Protein 4QTN (pdb70)

InterPro domains:
  IPR006419 Nicotinamide mononucleotide transporter PnuC [PF04973] (65-255)
  IPR006419 Nicotinamide mononucleotide transporter PnuC [PTHR36122] (51-260)
  IPR006419 Nicotinamide mononucleotide transporter PnuC [TIGR01528] (65-258)

Radius of gyration: 25.6 Å; Cα contacts (8 Å, |Δi|>4): 886; chains: 3; bounding box: 68×65×64 Å

Secondary structure (DSSP, 8-state):
--HHHHHHHHHTT--HHHHHHH--HHHHHHHHHH-GGGHHHHHHHHHHHHHHHHHHHT-TTHHHHHHHHHHHHHHHHHHTT-----IIIIIHHHHHHHH--TT----TTSSS-----B---HHHHHHHHHHHHHHHHHHHHHHHTT-----HHHHHHHHHHHHHHH----BTTHHHHHHHHHHHHHHHHHHHHHTTT---HHHH----HHHHHHHHHHHHHHHHHT-/--HHHHHHHHHSS--HHHHHHH--HHHHHHHHTT-GGGHHHHHHHHHHHHHHHHHHHT-TTHHHHHHHHHHHHHHHHHTTT-TT--IIIIIHHHHHHHH--TT----TTSSS-----B---HHHHHHHHHHHHHHHHHHHHTTTTT-----HHHHHHHHHHHHHHH----BTTHHHHHHHHHHHHHHHHHHTTTSSS---HHHH----HHHHHHHHHHHHHHHHH--/--HHHHHHHHHTT--HHHHHHH--HHHHHHHHTT-TT-HHHHHHHHHHHHHHHHHHHT-TTHHHHHHHHHHHHHHHHHTTT-----IIIIIHHHHHHHH--TT----TT-SS-----B---HHHHHHHHHHHHHHHHHHHHTT-TT-----HHHHHHHHHHHHHHH----BTTHHHHHHHHHHHHHHHHHHTTTTTS---HHHH----HHHHHHHHHHHHHHHHHTS--

Structure (mmCIF, N/CA/C/O backbone):
data_4QTN
#
_entry.id   4QTN
#
_cell.length_a   93.320
_cell.length_b   112.930
_cell.length_c   120.370
_cell.angle_alpha   90.00
_cell.angle_beta   90.00
_cell.angle_gamma   90.00
#
_symmetry.space_group_name_H-M   'P 21 21 21'
#
loop_
_entity.id
_entity.type
_entity.pdbx_description
1 polymer 'Nicotinamide riboside transporter PnuC'
2 non-polymer 'Nicotinamide riboside'
3 non-polymer 'octyl beta-D-glucopyranoside'
#
loop_
_atom_site.group_PDB
_atom_site.id
_atom_site.type_symbol
_atom_site.label_atom_id
_atom_site.label_alt_id
_atom_site.label_comp_id
_atom_site.label_asym_id
_atom_site.label_entity_id
_atom_site.label_seq_id
_atom_site.pdbx_PDB_ins_code
_atom_site.Cartn_x
_atom_site.Cartn_y
_atom_site.Cartn_z
_atom_site.occupancy
_atom_site.B_iso_or_equiv
_atom_site.auth_seq_id
_atom_site.auth_comp_id
_atom_site.auth_asym_id
_atom_site.auth_atom_id
_atom_site.pdbx_PDB_model_num
ATOM 1 N N . GLY A 1 2 ? 38.645 87.161 42.135 1.00 131.72 2 GLY A N 1
ATOM 2 C CA . GLY A 1 2 ? 38.780 87.879 43.445 1.00 126.94 2 GLY A CA 1
ATOM 3 C C . GLY A 1 2 ? 39.518 89.183 43.257 1.00 127.01 2 GLY A C 1
ATOM 4 O O . GLY A 1 2 ? 40.052 89.441 42.174 1.00 129.09 2 GLY A O 1
ATOM 5 N N . SER A 1 3 ? 39.567 90.002 44.311 1.00 123.01 3 SER A N 1
ATOM 6 C CA . SER A 1 3 ? 40.200 91.340 44.238 1.00 123.90 3 SER A CA 1
ATOM 7 C C . SER A 1 3 ? 41.694 91.311 43.879 1.00 124.43 3 SER A C 1
ATOM 8 O O . SER A 1 3 ? 42.333 90.250 43.860 1.00 122.77 3 SER A O 1
ATOM 11 N N . LEU A 1 4 ? 42.245 92.475 43.573 1.00 124.34 4 LEU A N 1
ATOM 12 C CA . LEU A 1 4 ? 43.654 92.563 43.275 1.00 118.60 4 LEU A CA 1
ATOM 13 C C . LEU A 1 4 ? 44.406 92.577 44.574 1.00 119.44 4 LEU A C 1
ATOM 14 O O . LEU A 1 4 ? 45.560 92.162 44.637 1.00 123.39 4 LEU A O 1
ATOM 19 N N . ALA A 1 5 ? 43.741 93.040 45.628 1.00 119.76 5 ALA A N 1
ATOM 20 C CA . ALA A 1 5 ? 44.298 92.957 46.970 1.00 113.37 5 ALA A CA 1
ATOM 21 C C . ALA A 1 5 ? 44.381 91.509 47.429 1.00 108.10 5 ALA A C 1
ATOM 22 O O . ALA A 1 5 ? 45.354 91.106 48.070 1.00 106.06 5 ALA A O 1
ATOM 24 N N . TRP A 1 6 ? 43.359 90.726 47.095 1.00 105.98 6 TRP A N 1
ATOM 25 C CA . TRP A 1 6 ? 43.333 89.326 47.458 1.00 100.23 6 TRP A CA 1
ATOM 26 C C . TRP A 1 6 ? 44.364 88.476 46.673 1.00 102.46 6 TRP A C 1
ATOM 27 O O . TRP A 1 6 ? 44.905 87.491 47.191 1.00 98.83 6 TRP A O 1
ATOM 38 N N . TRP A 1 7 ? 44.596 88.826 45.418 1.00 107.66 7 TRP A N 1
ATOM 39 C CA . TRP A 1 7 ? 45.538 88.070 44.616 1.00 108.03 7 TRP A CA 1
ATOM 40 C C . TRP A 1 7 ? 46.983 88.348 45.021 1.00 109.44 7 TRP A C 1
ATOM 41 O O . TRP A 1 7 ? 47.855 87.503 44.831 1.00 107.51 7 TRP A O 1
ATOM 52 N N . LYS A 1 8 ? 47.222 89.522 45.611 1.00 110.40 8 LYS A N 1
ATOM 53 C CA . LYS A 1 8 ? 48.537 89.858 46.163 1.00 106.69 8 LYS A CA 1
ATOM 54 C C . LYS A 1 8 ? 48.867 88.948 47.348 1.00 104.72 8 LYS A C 1
ATOM 55 O O . LYS A 1 8 ? 49.971 88.400 47.439 1.00 108.65 8 LYS A O 1
ATOM 61 N N . ARG A 1 9 ? 47.899 88.780 48.241 1.00 99.87 9 ARG A N 1
ATOM 62 C CA . ARG A 1 9 ? 48.015 87.829 49.330 1.00 94.65 9 ARG A CA 1
ATOM 63 C C . ARG A 1 9 ? 48.198 86.375 48.837 1.00 96.07 9 ARG A C 1
ATOM 64 O O . ARG A 1 9 ? 49.067 85.665 49.312 1.00 100.50 9 ARG A O 1
ATOM 72 N N . GLU A 1 10 ? 47.387 85.946 47.884 1.00 99.83 10 GLU A N 1
ATOM 73 C CA . GLU A 1 10 ? 47.452 84.566 47.422 1.00 102.20 10 GLU A CA 1
ATOM 74 C C . GLU A 1 10 ? 48.841 84.183 46.848 1.00 103.08 10 GLU A C 1
ATOM 75 O O . GLU A 1 10 ? 49.415 83.144 47.218 1.00 99.22 10 GLU A O 1
ATOM 81 N N . LEU A 1 11 ? 49.370 85.020 45.952 1.00 97.15 11 LEU A N 1
ATOM 82 C CA . LEU A 1 11 ? 50.598 84.691 45.234 1.00 91.32 11 LEU A CA 1
ATOM 83 C C . LEU A 1 11 ? 51.854 85.046 46.002 1.00 95.10 11 LEU A C 1
ATOM 84 O O . LEU A 1 11 ? 52.872 84.365 45.876 1.00 100.74 11 LEU A O 1
ATOM 89 N N . PHE A 1 12 ? 51.812 86.113 46.783 1.00 93.82 12 PHE A N 1
ATOM 90 C CA . PHE A 1 12 ? 53.020 86.537 47.453 1.00 94.56 12 PHE A CA 1
ATOM 91 C C . PHE A 1 12 ? 52.945 86.471 48.965 1.00 97.52 12 PHE A C 1
ATOM 92 O O . PHE A 1 12 ? 53.926 86.769 49.646 1.00 110.15 12 PHE A O 1
ATOM 100 N N . GLY A 1 13 ? 51.820 85.987 49.487 1.00 86.52 13 GLY A N 1
ATOM 101 C CA . GLY A 1 13 ? 51.549 86.070 50.912 1.00 83.77 13 GLY A CA 1
ATOM 102 C C . GLY A 1 13 ? 52.073 84.910 51.733 1.00 85.90 13 GLY A C 1
ATOM 103 O O . GLY A 1 13 ? 51.817 83.732 51.413 1.00 86.84 13 GLY A O 1
ATOM 104 N N . GLY A 1 14 ? 52.803 85.241 52.802 1.00 84.88 14 GLY A N 1
ATOM 105 C CA . GLY A 1 14 ? 53.172 84.262 53.845 1.00 88.19 14 GLY A CA 1
ATOM 106 C C . GLY A 1 14 ? 54.094 83.106 53.434 1.00 91.92 14 GLY A C 1
ATOM 107 O O . GLY A 1 14 ? 53.894 81.960 53.869 1.00 86.35 14 GLY A O 1
ATOM 108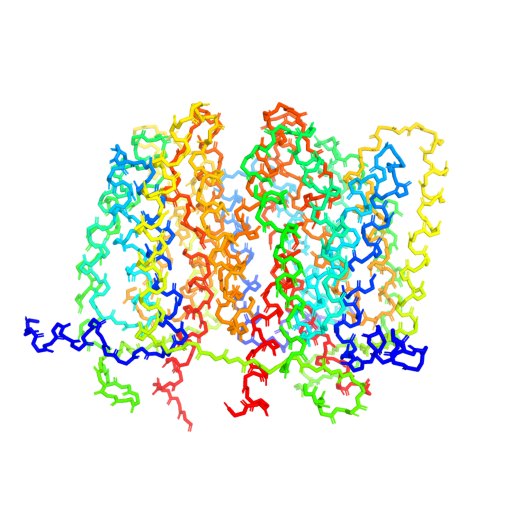 N N . TRP A 1 15 ? 55.112 83.405 52.613 1.00 95.47 15 TRP A N 1
ATOM 109 C CA . TRP A 1 15 ? 56.144 82.418 52.242 1.00 91.41 15 TRP A CA 1
ATOM 110 C C . TRP A 1 15 ? 57.337 82.552 53.185 1.00 89.23 15 TRP A C 1
ATOM 111 O O . TRP A 1 15 ? 57.844 83.661 53.387 1.00 95.99 15 TRP A O 1
ATOM 122 N N . THR A 1 16 ? 57.815 81.435 53.728 1.00 80.29 16 THR A N 1
ATOM 123 C CA . THR A 1 16 ? 59.105 81.433 54.391 1.00 79.17 16 THR A CA 1
ATOM 124 C C . THR A 1 16 ? 60.208 81.690 53.344 1.00 85.67 16 THR A C 1
ATOM 125 O O . THR A 1 16 ? 60.034 81.369 52.137 1.00 80.00 16 THR A O 1
ATOM 129 N N . HIS A 1 17 ? 61.318 82.309 53.791 1.00 93.63 17 HIS A N 1
ATOM 130 C CA . HIS A 1 17 ? 62.483 82.603 52.901 1.00 89.59 17 HIS A CA 1
ATOM 131 C C . HIS A 1 17 ? 62.950 81.332 52.182 1.00 81.32 17 HIS A C 1
ATOM 132 O O . HIS A 1 17 ? 63.178 81.344 50.973 1.00 76.04 17 HIS A O 1
ATOM 139 N N . PHE A 1 18 ? 63.045 80.236 52.936 1.00 74.51 18 PHE A N 1
ATOM 140 C CA . PHE A 1 18 ? 63.312 78.929 52.378 1.00 73.17 18 PHE A CA 1
ATOM 141 C C . PHE A 1 18 ? 62.379 78.543 51.234 1.00 75.72 18 PHE A C 1
ATOM 142 O O . PHE A 1 18 ? 62.845 78.201 50.165 1.00 80.69 18 PHE A O 1
ATOM 150 N N . GLU A 1 19 ? 61.056 78.575 51.459 1.00 78.18 19 GLU A N 1
ATOM 151 C CA . GLU A 1 19 ? 60.091 78.166 50.391 1.00 76.05 19 GLU A CA 1
ATOM 152 C C . GLU A 1 19 ? 60.279 79.048 49.197 1.00 73.01 19 GLU A C 1
ATOM 153 O O . GLU A 1 19 ? 60.314 78.586 48.077 1.00 71.42 19 GLU A O 1
ATOM 159 N N . ALA A 1 20 ? 60.407 80.335 49.448 1.00 71.94 20 ALA A N 1
ATOM 160 C CA . ALA A 1 20 ? 60.628 81.281 48.388 1.00 74.22 20 ALA A CA 1
ATOM 161 C C . ALA A 1 20 ? 61.865 80.915 47.547 1.00 77.74 20 ALA A C 1
ATOM 162 O O . ALA A 1 20 ? 61.808 80.920 46.325 1.00 79.38 20 ALA A O 1
ATOM 164 N N . VAL A 1 21 ? 62.973 80.579 48.213 1.00 82.30 21 VAL A N 1
ATOM 165 C CA . VAL A 1 21 ? 64.245 80.300 47.518 1.00 83.31 21 VAL A CA 1
ATOM 166 C C . VAL A 1 21 ? 64.135 79.045 46.680 1.00 83.90 21 VAL A C 1
ATOM 167 O O . VAL A 1 21 ? 64.511 79.035 45.526 1.00 88.83 21 VAL A O 1
ATOM 171 N N . TRP A 1 22 ? 63.561 78.001 47.239 1.00 82.99 22 TRP A N 1
ATOM 172 C CA . TRP A 1 22 ? 63.369 76.800 46.469 1.00 84.63 22 TRP A CA 1
ATOM 173 C C . TRP A 1 22 ? 62.290 76.915 45.395 1.00 88.57 22 TRP A C 1
ATOM 174 O O . TRP A 1 22 ? 62.310 76.182 44.422 1.00 92.62 22 TRP A O 1
ATOM 185 N N . LEU A 1 23 ? 61.360 77.844 45.556 1.00 88.19 23 LEU A N 1
ATOM 186 C CA . LEU A 1 23 ? 60.372 78.051 44.517 1.00 89.04 23 LEU A CA 1
ATOM 187 C C . LEU A 1 23 ? 60.980 78.761 43.327 1.00 89.75 23 LEU A C 1
ATOM 188 O O . LEU A 1 23 ? 60.904 78.259 42.214 1.00 97.77 23 LEU A O 1
ATOM 193 N N . LEU A 1 24 ? 61.582 79.937 43.563 1.00 85.68 24 LEU A N 1
ATOM 194 C CA . LEU A 1 24 ? 62.146 80.730 42.480 1.00 83.41 24 LEU A CA 1
ATOM 195 C C . LEU A 1 24 ? 63.160 79.932 41.723 1.00 86.17 24 LEU A C 1
ATOM 196 O O . LEU A 1 24 ? 63.262 80.053 40.530 1.00 92.70 24 LEU A O 1
ATOM 209 N N . PHE A 1 26 ? 63.273 76.487 41.524 1.00 91.39 26 PHE A N 1
ATOM 210 C CA . PHE A 1 26 ? 62.526 75.477 40.765 1.00 97.54 26 PHE A CA 1
ATOM 211 C C . PHE A 1 26 ? 62.053 76.030 39.403 1.00 97.73 26 PHE A C 1
ATOM 212 O O . PHE A 1 26 ? 62.041 75.309 38.391 1.00 94.57 26 PHE A O 1
ATOM 220 N N . LEU A 1 27 ? 61.646 77.304 39.392 1.00 94.43 27 LEU A N 1
ATOM 221 C CA . LEU A 1 27 ? 61.184 77.950 38.171 1.00 96.27 27 LEU A CA 1
ATOM 222 C C . LEU A 1 27 ? 62.370 78.331 37.252 1.00 102.02 27 LEU A C 1
ATOM 223 O O . LEU A 1 27 ? 62.332 78.100 36.030 1.00 103.74 27 LEU A O 1
ATOM 228 N N . GLY A 1 28 ? 63.432 78.862 37.857 1.00 103.13 28 GLY A N 1
ATOM 229 C CA . GLY A 1 28 ? 64.689 79.138 37.158 1.00 98.01 28 GLY A CA 1
ATOM 230 C C . GLY A 1 28 ? 65.213 77.961 36.362 1.00 100.00 28 GLY A C 1
ATOM 231 O O . GLY A 1 28 ? 65.556 78.109 35.193 1.00 109.49 28 GLY A O 1
ATOM 232 N N . ILE A 1 29 ? 65.265 76.787 36.984 1.00 95.48 29 ILE A N 1
ATOM 233 C CA . ILE A 1 29 ? 65.861 75.601 36.341 1.00 97.25 29 ILE A CA 1
ATOM 234 C C . ILE A 1 29 ? 64.969 75.105 35.209 1.00 101.79 29 ILE A C 1
ATOM 235 O O . ILE A 1 29 ? 65.449 74.648 34.173 1.00 103.97 29 ILE A O 1
ATOM 240 N N . GLN A 1 30 ? 63.667 75.249 35.398 1.00 102.30 30 GLN A N 1
ATOM 241 C CA . GLN A 1 30 ? 62.708 74.989 34.353 1.00 101.21 30 GLN A CA 1
ATOM 242 C C . GLN A 1 30 ? 62.845 75.999 33.168 1.00 104.21 30 GLN A C 1
ATOM 243 O O . GLN A 1 30 ? 62.816 75.596 31.974 1.00 108.50 30 GLN A O 1
ATOM 249 N N . ALA A 1 31 ? 63.009 77.291 33.493 1.00 95.05 31 ALA A N 1
ATOM 250 C CA . ALA A 1 31 ? 63.167 78.331 32.464 1.00 93.61 31 ALA A CA 1
ATOM 251 C C . ALA A 1 31 ? 64.370 78.050 31.586 1.00 103.02 31 ALA A C 1
ATOM 252 O O . ALA A 1 31 ? 64.316 78.228 30.372 1.00 115.90 31 ALA A O 1
ATOM 254 N N . VAL A 1 32 ? 65.458 77.601 32.223 1.00 108.85 32 VAL A N 1
ATOM 255 C CA . VAL A 1 32 ? 66.749 77.321 31.554 1.00 102.71 32 VAL A CA 1
ATOM 256 C C . VAL A 1 32 ? 66.645 76.133 30.613 1.00 100.52 32 VAL A C 1
ATOM 257 O O . VAL A 1 32 ? 67.080 76.215 29.500 1.00 103.33 32 VAL A O 1
ATOM 261 N N . VAL A 1 33 ? 66.055 75.030 31.069 1.00 104.28 33 VAL A N 1
ATOM 262 C CA . VAL A 1 33 ? 65.801 73.893 30.178 1.00 112.03 33 VAL A CA 1
ATOM 263 C C . VAL A 1 33 ? 64.963 74.356 28.981 1.00 117.02 33 VAL A C 1
ATOM 264 O O . VAL A 1 33 ? 64.951 73.706 27.923 1.00 117.54 33 VAL A O 1
ATOM 268 N N . PHE A 1 34 ? 64.289 75.497 29.144 1.00 118.48 34 PHE A N 1
ATOM 269 C CA . PHE A 1 34 ? 63.503 76.084 28.059 1.00 118.62 34 PHE A CA 1
ATOM 270 C C . PHE A 1 34 ? 64.286 76.997 27.112 1.00 117.03 34 PHE A C 1
ATOM 271 O O . PHE A 1 34 ? 64.008 77.001 25.923 1.00 120.71 34 PHE A O 1
ATOM 279 N N . VAL A 1 35 ? 65.216 77.806 27.647 1.00 111.94 35 VAL A N 1
ATOM 280 C CA . VAL A 1 35 ? 66.137 78.635 26.801 1.00 114.03 35 VAL A CA 1
ATOM 281 C C . VAL A 1 35 ? 67.099 77.762 25.960 1.00 111.40 35 VAL A C 1
ATOM 282 O O . VAL A 1 35 ? 67.784 78.258 25.080 1.00 111.26 35 VAL A O 1
ATOM 286 N N . PHE A 1 36 ? 67.122 76.465 26.246 1.00 134.28 36 PHE A N 1
ATOM 287 C CA . PHE A 1 36 ? 67.924 75.528 25.495 1.00 137.27 36 PHE A CA 1
ATOM 288 C C . PHE A 1 36 ? 67.093 74.871 24.418 1.00 138.12 36 PHE A C 1
ATOM 289 O O . PHE A 1 36 ? 67.586 74.615 23.334 1.00 143.39 36 PHE A O 1
ATOM 297 N N . ASN A 1 37 ? 65.829 74.583 24.724 1.00 140.29 37 ASN A N 1
ATOM 298 C CA . ASN A 1 37 ? 64.922 73.962 23.752 1.00 145.67 37 ASN A CA 1
ATOM 299 C C . ASN A 1 37 ? 63.611 74.711 23.591 1.00 147.89 37 ASN A C 1
ATOM 300 O O . ASN A 1 37 ? 62.555 74.196 24.009 1.00 154.74 37 ASN A O 1
ATOM 305 N N . PRO A 1 38 ? 63.638 75.916 22.956 1.00 145.35 38 PRO A N 1
ATOM 306 C CA . PRO A 1 38 ? 62.327 76.480 22.592 1.00 147.13 38 PRO A CA 1
ATOM 307 C C . PRO A 1 38 ? 61.473 75.450 21.806 1.00 152.05 38 PRO A C 1
ATOM 308 O O . PRO A 1 38 ? 60.256 75.616 21.672 1.00 147.88 38 PRO A O 1
ATOM 312 N N . ASP A 1 39 ? 62.128 74.355 21.397 1.00 159.76 39 ASP A N 1
ATOM 313 C CA . ASP A 1 39 ? 61.534 73.272 20.599 1.00 170.19 39 ASP A CA 1
ATOM 314 C C . ASP A 1 39 ? 60.122 72.835 21.038 1.00 173.60 39 ASP A C 1
ATOM 315 O O . ASP A 1 39 ? 59.217 72.729 20.205 1.00 181.93 39 ASP A O 1
ATOM 320 N N . SER A 1 40 ? 59.946 72.547 22.327 1.00 168.66 40 SER A N 1
ATOM 321 C CA . SER A 1 40 ? 58.612 72.239 22.848 1.00 166.57 40 SER A CA 1
ATOM 322 C C . SER A 1 40 ? 58.334 72.961 24.158 1.00 164.36 40 SER A C 1
ATOM 323 O O . SER A 1 40 ? 58.442 72.383 25.245 1.00 165.70 40 SER A O 1
ATOM 326 N N . TRP A 1 41 ? 57.988 74.238 24.040 1.00 158.69 41 TRP A N 1
ATOM 327 C CA . TRP A 1 41 ? 57.503 75.041 25.169 1.00 153.47 41 TRP A CA 1
ATOM 328 C C . TRP A 1 41 ? 56.282 74.400 25.877 1.00 150.51 41 TRP A C 1
ATOM 329 O O . TRP A 1 41 ? 55.968 74.729 27.032 1.00 148.38 41 TRP A O 1
ATOM 340 N N . LEU A 1 42 ? 55.583 73.521 25.162 1.00 147.55 42 LEU A N 1
ATOM 341 C CA . LEU A 1 42 ? 54.370 72.897 25.675 1.00 142.76 42 LEU A CA 1
ATOM 342 C C . LEU A 1 42 ? 54.644 72.191 26.984 1.00 144.26 42 LEU A C 1
ATOM 343 O O . LEU A 1 42 ? 53.975 72.446 27.985 1.00 148.48 42 LEU A O 1
ATOM 348 N N . ALA A 1 43 ? 55.638 71.303 26.975 1.00 126.79 43 ALA A N 1
ATOM 349 C CA . ALA A 1 43 ? 56.055 70.591 28.190 1.00 117.53 43 ALA A CA 1
ATOM 350 C C . ALA A 1 43 ? 56.576 71.552 29.232 1.00 109.31 43 ALA A C 1
ATOM 351 O O . ALA A 1 43 ? 56.429 71.303 30.422 1.00 104.80 43 ALA A O 1
ATOM 353 N N . SER A 1 44 ? 57.155 72.669 28.770 1.00 107.31 44 SER A N 1
ATOM 354 C CA . SER A 1 44 ? 57.720 73.688 29.652 1.00 109.05 44 SER A CA 1
ATOM 355 C C . SER A 1 44 ? 56.672 74.468 30.421 1.00 109.49 44 SER A C 1
ATOM 356 O O . SER A 1 44 ? 56.800 74.652 31.638 1.00 115.19 44 SER A O 1
ATOM 359 N N . VAL A 1 45 ? 55.638 74.935 29.730 1.00 109.67 45 VAL A N 1
ATOM 360 C CA . VAL A 1 45 ? 54.482 75.532 30.424 1.00 108.88 45 VAL A CA 1
ATOM 361 C C . VAL A 1 45 ? 53.804 74.488 31.361 1.00 103.81 45 VAL A C 1
ATOM 362 O O . VAL A 1 45 ? 53.439 74.809 32.510 1.00 99.81 45 VAL A O 1
ATOM 366 N N . ALA A 1 46 ? 53.717 73.238 30.887 1.00 100.45 46 ALA A N 1
ATOM 367 C CA . ALA A 1 46 ? 53.205 72.124 31.694 1.00 99.81 46 ALA A CA 1
ATOM 368 C C . ALA A 1 46 ? 54.015 71.927 32.947 1.00 101.53 46 ALA A C 1
ATOM 369 O O . ALA A 1 46 ? 53.470 71.558 33.983 1.00 106.74 46 ALA A O 1
ATOM 371 N N . ALA A 1 47 ? 55.331 72.128 32.841 1.00 102.67 47 ALA A N 1
ATOM 372 C CA . ALA A 1 47 ? 56.230 71.988 33.986 1.00 95.61 47 ALA A CA 1
ATOM 373 C C . ALA A 1 47 ? 56.076 73.160 34.935 1.00 95.48 47 ALA A C 1
ATOM 374 O O . ALA A 1 47 ? 55.820 72.963 36.102 1.00 93.17 47 ALA A O 1
ATOM 376 N N . VAL A 1 48 ? 56.156 74.385 34.403 1.00 99.70 48 VAL A N 1
ATOM 377 C CA . VAL A 1 48 ? 56.102 75.609 35.230 1.00 100.68 48 VAL A CA 1
ATOM 378 C C . VAL A 1 48 ? 54.829 75.723 36.089 1.00 107.37 48 VAL A C 1
ATOM 379 O O . VAL A 1 48 ? 54.918 75.791 37.326 1.00 110.02 48 VAL A O 1
ATOM 383 N N . THR A 1 49 ? 53.656 75.760 35.441 1.00 108.15 49 THR A N 1
ATOM 384 C CA . THR A 1 49 ? 52.378 75.522 36.144 1.00 103.00 49 THR A CA 1
ATOM 385 C C . THR A 1 49 ? 52.346 74.049 36.455 1.00 104.79 49 THR A C 1
ATOM 386 O O . THR A 1 49 ? 52.434 73.225 35.550 1.00 114.25 49 THR A O 1
ATOM 390 N N . GLY A 1 50 ? 52.264 73.694 37.719 1.00 99.67 50 GLY A N 1
ATOM 391 C CA . GLY A 1 50 ? 52.455 72.289 38.080 1.00 104.00 50 GLY A CA 1
ATOM 392 C C . GLY A 1 50 ? 53.506 72.142 39.144 1.00 112.83 50 GLY A C 1
ATOM 393 O O . GLY A 1 50 ? 53.280 71.485 40.160 1.00 125.05 50 GLY A O 1
ATOM 394 N N . ILE A 1 51 ? 54.658 72.772 38.930 1.00 107.00 51 ILE A N 1
ATOM 395 C CA . ILE A 1 51 ? 55.520 73.118 40.031 1.00 105.87 51 ILE A CA 1
ATOM 396 C C . ILE A 1 51 ? 54.773 74.100 40.931 1.00 106.90 51 ILE A C 1
ATOM 397 O O . ILE A 1 51 ? 54.656 73.881 42.143 1.00 118.87 51 ILE A O 1
ATOM 402 N N . LEU A 1 52 ? 54.216 75.145 40.328 1.00 98.23 52 LEU A N 1
ATOM 403 C CA . LEU A 1 52 ? 53.384 76.085 41.062 1.00 94.68 52 LEU A CA 1
ATOM 404 C C . LEU A 1 52 ? 52.177 75.412 41.683 1.00 97.49 52 LEU A C 1
ATOM 405 O O . LEU A 1 52 ? 51.828 75.697 42.824 1.00 101.19 52 LEU A O 1
ATOM 410 N N . CYS A 1 53 ? 51.517 74.539 40.923 1.00 99.30 53 CYS A N 1
ATOM 411 C CA . CYS A 1 53 ? 50.454 73.735 41.492 1.00 95.60 53 CYS A CA 1
ATOM 412 C C . CYS A 1 53 ? 50.923 73.100 42.800 1.00 93.82 53 CYS A C 1
ATOM 413 O O . CYS A 1 53 ? 50.360 73.391 43.859 1.00 92.15 53 CYS A O 1
ATOM 416 N N . VAL A 1 54 ? 51.967 72.261 42.749 1.00 86.34 54 VAL A N 1
ATOM 417 C CA . VAL A 1 54 ? 52.256 71.410 43.919 1.00 89.46 54 VAL A CA 1
ATOM 418 C C . VAL A 1 54 ? 52.922 72.100 45.088 1.00 88.79 54 VAL A C 1
ATOM 419 O O . VAL A 1 54 ? 52.659 71.754 46.235 1.00 92.32 54 VAL A O 1
ATOM 423 N N . VAL A 1 55 ? 53.743 73.104 44.816 1.00 86.43 55 VAL A N 1
ATOM 424 C CA . VAL A 1 55 ? 54.201 73.967 45.883 1.00 84.84 55 VAL A CA 1
ATOM 425 C C . VAL A 1 55 ? 53.001 74.645 46.527 1.00 86.85 55 VAL A C 1
ATOM 426 O O . VAL A 1 55 ? 52.909 74.720 47.749 1.00 88.23 55 VAL A O 1
ATOM 430 N N . PHE A 1 56 ? 52.038 75.061 45.711 1.00 90.03 56 PHE A N 1
ATOM 431 C CA . PHE A 1 56 ? 50.817 75.669 46.254 1.00 90.92 56 PHE A CA 1
ATOM 432 C C . PHE A 1 56 ? 49.987 74.709 47.109 1.00 87.10 56 PHE A C 1
ATOM 433 O O . PHE A 1 56 ? 49.604 75.064 48.216 1.00 87.63 56 PHE A O 1
ATOM 441 N N . VAL A 1 57 ? 49.786 73.475 46.642 1.00 82.39 57 VAL A N 1
ATOM 442 C CA . VAL A 1 57 ? 49.182 72.444 47.502 1.00 81.23 57 VAL A CA 1
ATOM 443 C C . VAL A 1 57 ? 49.945 72.309 48.813 1.00 80.09 57 VAL A C 1
ATOM 444 O O . VAL A 1 57 ? 49.341 72.197 49.896 1.00 81.71 57 VAL A O 1
ATOM 448 N N . GLY A 1 58 ? 51.271 72.271 48.710 1.00 78.86 58 GLY A N 1
ATOM 449 C CA . GLY A 1 58 ? 52.146 72.238 49.880 1.00 75.30 58 GLY A CA 1
ATOM 450 C C . GLY A 1 58 ? 51.802 73.325 50.869 1.00 75.23 58 GLY A C 1
ATOM 451 O O . GLY A 1 58 ? 51.515 73.039 52.004 1.00 76.20 58 GLY A O 1
ATOM 452 N N . LYS A 1 59 ? 51.792 74.580 50.418 1.00 78.53 59 LYS A N 1
ATOM 453 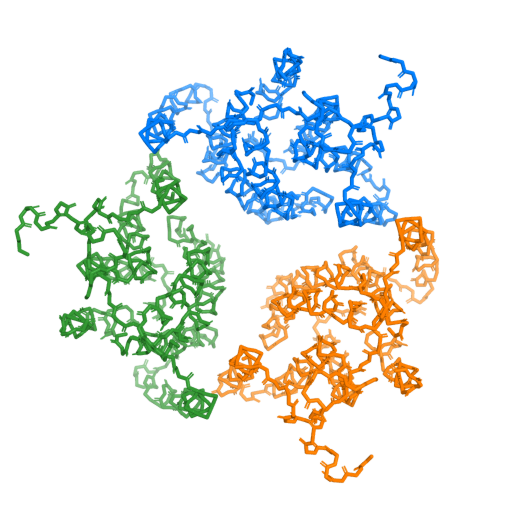C CA . LYS A 1 59 ? 51.537 75.732 51.322 1.00 83.32 59 LYS A CA 1
ATOM 454 C C . LYS A 1 59 ? 50.141 75.752 51.862 1.00 90.29 59 LYS A C 1
ATOM 455 O O . LYS A 1 59 ? 49.830 76.551 52.754 1.00 97.39 59 LYS A O 1
ATOM 461 N N . GLY A 1 60 ? 49.277 74.916 51.285 1.00 91.32 60 GLY A N 1
ATOM 462 C CA . GLY A 1 60 ? 47.871 74.887 51.655 1.00 90.33 60 GLY A CA 1
ATOM 463 C C . GLY A 1 60 ? 47.085 76.036 51.040 1.00 95.18 60 GLY A C 1
ATOM 464 O O . GLY A 1 60 ? 46.004 76.404 51.543 1.00 96.24 60 GLY A O 1
ATOM 465 N N . LYS A 1 61 ? 47.630 76.603 49.951 1.00 94.34 61 LYS A N 1
ATOM 466 C CA . LYS A 1 61 ? 46.999 77.729 49.217 1.00 97.48 61 LYS A CA 1
ATOM 467 C C . LYS A 1 61 ? 45.968 77.225 48.209 1.00 101.68 61 LYS A C 1
ATOM 468 O O . LYS A 1 61 ? 46.167 76.156 47.593 1.00 97.01 61 LYS A O 1
ATOM 474 N N . ILE A 1 62 ? 44.886 78.004 48.010 1.00 102.06 62 ILE A N 1
ATOM 475 C CA . ILE A 1 62 ? 43.742 77.537 47.189 1.00 102.65 62 ILE A CA 1
ATOM 476 C C . ILE A 1 62 ? 43.916 77.652 45.649 1.00 102.11 62 ILE A C 1
ATOM 477 O O . ILE A 1 62 ? 43.433 76.789 44.890 1.00 97.03 62 ILE A O 1
ATOM 482 N N . SER A 1 63 ? 44.607 78.700 45.199 1.00 103.36 63 SER A N 1
ATOM 483 C CA . SER A 1 63 ? 44.767 78.936 43.772 1.00 101.25 63 SER A CA 1
ATOM 484 C C . SER A 1 63 ? 45.740 77.944 43.169 1.00 96.07 63 SER A C 1
ATOM 485 O O . SER A 1 63 ? 46.129 78.069 42.015 1.00 100.05 63 SER A O 1
ATOM 488 N N . ASN A 1 64 ? 46.089 76.924 43.944 1.00 89.29 64 ASN A N 1
ATOM 489 C CA . ASN A 1 64 ? 46.749 75.778 43.392 1.00 91.50 64 ASN A CA 1
ATOM 490 C C . ASN A 1 64 ? 45.913 75.187 42.286 1.00 98.50 64 ASN A C 1
ATOM 491 O O . ASN A 1 64 ? 46.438 74.616 41.329 1.00 109.46 64 ASN A O 1
ATOM 496 N N . TYR A 1 65 ? 44.612 75.407 42.368 1.00 102.48 65 TYR A N 1
ATOM 497 C CA . TYR A 1 65 ? 43.672 74.696 41.522 1.00 102.68 65 TYR A CA 1
ATOM 498 C C . TYR A 1 65 ? 43.630 75.129 40.056 1.00 104.92 65 TYR A C 1
ATOM 499 O O . TYR A 1 65 ? 43.524 74.277 39.162 1.00 107.29 65 TYR A O 1
ATOM 508 N N . LEU A 1 66 ? 43.723 76.429 39.791 1.00 106.08 66 LEU A N 1
ATOM 509 C CA . LEU A 1 66 ? 43.736 76.864 38.398 1.00 113.86 66 LEU A CA 1
ATOM 510 C C . LEU A 1 66 ? 45.034 76.419 37.748 1.00 114.02 66 LEU A C 1
ATOM 511 O O . LEU A 1 66 ? 45.025 75.865 36.642 1.00 117.21 66 LEU A O 1
ATOM 516 N N . PHE A 1 67 ? 46.141 76.601 38.474 1.00 109.04 67 PHE A N 1
ATOM 517 C CA . PHE A 1 67 ? 47.452 76.150 38.027 1.00 98.06 67 PHE A CA 1
ATOM 518 C C . PHE A 1 67 ? 47.424 74.674 37.701 1.00 97.50 67 PHE A C 1
ATOM 519 O O . PHE A 1 67 ? 47.905 74.257 36.653 1.00 100.62 67 PHE A O 1
ATOM 527 N N . GLY A 1 68 ? 46.850 73.882 38.603 1.00 97.67 68 GLY A N 1
ATOM 528 C CA . GLY A 1 68 ? 46.708 72.437 38.376 1.00 105.44 68 GLY A CA 1
ATOM 529 C C . GLY A 1 68 ? 45.970 72.133 37.076 1.00 110.56 68 GLY A C 1
ATOM 530 O O . GLY A 1 68 ? 46.398 71.280 36.274 1.00 110.00 68 GLY A O 1
ATOM 531 N N . LEU A 1 69 ? 44.870 72.856 36.880 1.00 119.24 69 LEU A N 1
ATOM 532 C CA . LEU A 1 69 ? 44.039 72.771 35.700 1.00 115.08 69 LEU A CA 1
ATOM 533 C C . LEU A 1 69 ? 44.863 72.895 34.402 1.00 111.62 69 LEU A C 1
ATOM 534 O O . LEU A 1 69 ? 44.854 71.971 33.558 1.00 113.29 69 LEU A O 1
ATOM 539 N N . ILE A 1 70 ? 45.582 74.020 34.245 1.00 105.29 70 ILE A N 1
ATOM 540 C CA . ILE A 1 70 ? 46.490 74.199 33.093 1.00 98.59 70 ILE A CA 1
ATOM 541 C C . ILE A 1 70 ? 47.512 73.075 33.027 1.00 102.25 70 ILE A C 1
ATOM 542 O O . ILE A 1 70 ? 47.739 72.495 31.971 1.00 100.47 70 ILE A O 1
ATOM 547 N N . SER A 1 71 ? 48.130 72.782 34.172 1.00 108.91 71 SER A N 1
ATOM 548 C CA . SER A 1 71 ? 49.200 71.806 34.252 1.00 111.74 71 SER A CA 1
ATOM 549 C C . SER A 1 71 ? 48.763 70.437 33.798 1.00 110.14 71 SER A C 1
ATOM 550 O O . SER A 1 71 ? 49.403 69.842 32.943 1.00 105.55 71 SER A O 1
ATOM 553 N N . VAL A 1 72 ? 47.682 69.926 34.388 1.00 113.98 72 VAL A N 1
ATOM 554 C CA . VAL A 1 72 ? 47.238 68.563 34.084 1.00 117.58 72 VAL A CA 1
ATOM 555 C C . VAL A 1 72 ? 46.769 68.372 32.630 1.00 121.85 72 VAL A C 1
ATOM 556 O O . VAL A 1 72 ? 46.843 67.270 32.106 1.00 131.59 72 VAL A O 1
ATOM 560 N N . SER A 1 73 ? 46.320 69.448 31.979 1.00 117.91 73 SER A N 1
ATOM 561 C CA . SER A 1 73 ? 45.918 69.379 30.563 1.00 114.66 73 SER A CA 1
ATOM 562 C C . SER A 1 73 ? 47.115 69.183 29.658 1.00 113.12 73 SER A C 1
ATOM 563 O O . SER A 1 73 ? 47.317 68.106 29.072 1.00 111.13 73 SER A O 1
ATOM 566 N N . LEU A 1 74 ? 47.911 70.236 29.541 1.00 112.08 74 LEU A N 1
ATOM 567 C CA . LEU A 1 74 ? 49.094 70.213 28.714 1.00 112.32 74 LEU A CA 1
ATOM 568 C C . LEU A 1 74 ? 49.863 68.915 28.929 1.00 117.78 74 LEU A C 1
ATOM 569 O O . LEU A 1 74 ? 50.108 68.175 27.976 1.00 119.61 74 LEU A O 1
ATOM 574 N N . TYR A 1 75 ? 50.158 68.599 30.196 1.00 118.77 75 TYR A N 1
ATOM 575 C CA . TYR A 1 75 ? 50.801 67.322 30.555 1.00 119.22 75 TYR A CA 1
ATOM 576 C C . TYR A 1 75 ? 50.081 66.081 30.008 1.00 118.39 75 TYR A C 1
ATOM 577 O O . TYR A 1 75 ? 50.714 65.220 29.398 1.00 117.98 75 TYR A O 1
ATOM 586 N N . ALA A 1 76 ? 48.770 65.985 30.239 1.00 118.58 76 ALA A N 1
ATOM 587 C CA . ALA A 1 76 ? 47.991 64.821 29.772 1.00 123.41 76 ALA A CA 1
ATOM 588 C C . ALA A 1 76 ? 48.176 64.606 28.279 1.00 124.66 76 ALA A C 1
ATOM 589 O O . ALA A 1 76 ? 48.369 63.472 27.823 1.00 126.33 76 ALA A O 1
ATOM 591 N N . TYR A 1 77 ? 48.136 65.703 27.524 1.00 121.31 77 TYR A N 1
ATOM 592 C CA . TYR A 1 77 ? 48.483 65.679 26.108 1.00 125.91 77 TYR A CA 1
ATOM 593 C C . TYR A 1 77 ? 49.906 65.179 25.906 1.00 126.96 77 TYR A C 1
ATOM 594 O O . TYR A 1 77 ? 50.122 64.177 25.228 1.00 124.93 77 TYR A O 1
ATOM 603 N N . VAL A 1 78 ? 50.864 65.870 26.538 1.00 127.80 78 VAL A N 1
ATOM 604 C CA . VAL A 1 78 ? 52.308 65.593 26.380 1.00 121.89 78 VAL A CA 1
ATOM 605 C C . VAL A 1 78 ? 52.695 64.154 26.774 1.00 116.56 78 VAL A C 1
ATOM 606 O O . VAL A 1 78 ? 53.494 63.512 26.086 1.00 113.26 78 VAL A O 1
ATOM 610 N N . SER A 1 79 ? 52.107 63.647 27.858 1.00 112.26 79 SER A N 1
ATOM 611 C CA . SER A 1 79 ? 52.316 62.251 28.239 1.00 119.64 79 SER A CA 1
ATOM 612 C C . SER A 1 79 ? 51.710 61.278 27.199 1.00 129.91 79 SER A C 1
ATOM 613 O O . SER A 1 79 ? 52.030 60.077 27.186 1.00 131.63 79 SER A O 1
ATOM 616 N N . TYR A 1 80 ? 50.870 61.812 26.308 1.00 133.32 80 TYR A N 1
ATOM 617 C CA . TYR A 1 80 ? 50.387 61.043 25.157 1.00 138.13 80 TYR A CA 1
ATOM 618 C C . TYR A 1 80 ? 51.441 60.993 24.052 1.00 136.84 80 TYR A C 1
ATOM 619 O O . TYR A 1 80 ? 51.778 59.913 23.561 1.00 143.58 80 TYR A O 1
ATOM 628 N N . THR A 1 81 ? 51.986 62.157 23.694 1.00 145.51 81 THR A N 1
ATOM 629 C CA . THR A 1 81 ? 52.992 62.237 22.635 1.00 140.30 81 THR A CA 1
ATOM 630 C C . THR A 1 81 ? 54.286 61.474 22.975 1.00 141.62 81 THR A C 1
ATOM 631 O O . THR A 1 81 ? 55.146 61.280 22.108 1.00 144.66 81 THR A O 1
ATOM 635 N N . PHE A 1 82 ? 54.429 61.054 24.229 1.00 139.22 82 PHE A N 1
ATOM 636 C CA . PHE A 1 82 ? 55.546 60.191 24.598 1.00 141.75 82 PHE A CA 1
ATOM 637 C C . PHE A 1 82 ? 55.075 58.811 24.961 1.00 145.35 82 PHE A C 1
ATOM 638 O O . PHE A 1 82 ? 55.823 58.036 25.550 1.00 152.71 82 PHE A O 1
ATOM 646 N N . LYS A 1 83 ? 53.824 58.508 24.612 1.00 143.36 83 LYS A N 1
ATOM 647 C CA . LYS A 1 83 ? 53.321 57.129 24.603 1.00 146.37 83 LYS A CA 1
ATOM 648 C C . LYS A 1 83 ? 53.187 56.525 26.026 1.00 146.99 83 LYS A C 1
ATOM 649 O O . LYS A 1 83 ? 53.246 55.302 26.207 1.00 149.75 83 LYS A O 1
ATOM 655 N N . LEU A 1 84 ? 52.991 57.400 27.017 1.00 145.38 84 LEU A N 1
ATOM 656 C CA . LEU A 1 84 ? 52.736 56.983 28.409 1.00 150.40 84 LEU A CA 1
ATOM 657 C C . LEU A 1 84 ? 51.234 57.037 28.726 1.00 149.29 84 LEU A C 1
ATOM 658 O O . LEU A 1 84 ? 50.703 58.091 29.127 1.00 146.47 84 LEU A O 1
ATOM 663 N N . TYR A 1 85 ? 50.562 55.899 28.578 1.00 151.18 85 TYR A N 1
ATOM 664 C CA . TYR A 1 85 ? 49.107 55.888 28.488 1.00 150.11 85 TYR A CA 1
ATOM 665 C C . TYR A 1 85 ? 48.393 55.847 29.832 1.00 148.55 85 TYR A C 1
ATOM 666 O O . TYR A 1 85 ? 47.318 56.410 29.974 1.00 145.90 85 TYR A O 1
ATOM 675 N N . GLY A 1 86 ? 49.002 55.199 30.817 1.00 152.79 86 GLY A N 1
ATOM 676 C CA . GLY A 1 86 ? 48.511 55.270 32.188 1.00 155.04 86 GLY A CA 1
ATOM 677 C C . GLY A 1 86 ? 48.448 56.709 32.675 1.00 156.26 86 GLY A C 1
ATOM 678 O O . GLY A 1 86 ? 47.471 57.115 33.312 1.00 153.15 86 GLY A O 1
ATOM 679 N N . GLU A 1 87 ? 49.483 57.487 32.341 1.00 159.53 87 GLU A N 1
ATOM 680 C CA . GLU A 1 87 ? 49.597 58.879 32.782 1.00 160.30 87 GLU A CA 1
ATOM 681 C C . GLU A 1 87 ? 48.630 59.809 32.066 1.00 155.85 87 GLU A C 1
ATOM 682 O O . GLU A 1 87 ? 48.131 60.769 32.658 1.00 154.20 87 GLU A O 1
ATOM 704 N N . LEU A 1 90 ? 44.971 59.092 33.340 1.00 154.18 90 LEU A N 1
ATOM 705 C CA . LEU A 1 90 ? 44.892 59.599 34.709 1.00 147.31 90 LEU A CA 1
ATOM 706 C C . LEU A 1 90 ? 44.653 61.115 34.721 1.00 143.14 90 LEU A C 1
ATOM 707 O O . LEU A 1 90 ? 43.749 61.599 35.406 1.00 141.45 90 LEU A O 1
ATOM 712 N N . ASN A 1 91 ? 45.457 61.861 33.963 1.00 141.73 91 ASN A N 1
ATOM 713 C CA . ASN A 1 91 ? 45.351 63.317 33.982 1.00 136.84 91 ASN A CA 1
ATOM 714 C C . ASN A 1 91 ? 44.055 63.850 33.417 1.00 135.98 91 ASN A C 1
ATOM 715 O O . ASN A 1 91 ? 43.446 64.747 34.010 1.00 131.74 91 ASN A O 1
ATOM 720 N N . LEU A 1 92 ? 43.604 63.262 32.299 1.00 138.29 92 LEU A N 1
ATOM 721 C CA . LEU A 1 92 ? 42.442 63.788 31.560 1.00 135.04 92 LEU A CA 1
ATOM 722 C C . LEU A 1 92 ? 41.126 63.416 32.212 1.00 132.47 92 LEU A C 1
ATOM 723 O O . LEU A 1 92 ? 40.373 64.296 32.607 1.00 128.95 92 LEU A O 1
ATOM 728 N N . LEU A 1 93 ? 40.874 62.112 32.357 1.00 134.64 93 LEU A N 1
ATOM 729 C CA . LEU A 1 93 ? 39.620 61.612 32.956 1.00 136.08 93 LEU A CA 1
ATOM 730 C C . LEU A 1 93 ? 39.505 61.875 34.471 1.00 134.72 93 LEU A C 1
ATOM 731 O O . LEU A 1 93 ? 38.412 62.171 34.981 1.00 136.11 93 LEU A O 1
ATOM 736 N N . VAL A 1 94 ? 40.615 61.742 35.195 1.00 133.40 94 VAL A N 1
ATOM 737 C CA . VAL A 1 94 ? 40.562 61.843 36.656 1.00 127.41 94 VAL A CA 1
ATOM 738 C C . VAL A 1 94 ? 40.964 63.220 37.206 1.00 123.10 94 VAL A C 1
ATOM 739 O O . VAL A 1 94 ? 40.242 63.784 38.018 1.00 119.26 94 VAL A O 1
ATOM 743 N N . TYR A 1 95 ? 42.076 63.789 36.732 1.00 123.23 95 TYR A N 1
ATOM 744 C CA . TYR A 1 95 ? 42.557 65.058 37.323 1.00 123.85 95 TYR A CA 1
ATOM 745 C C . TYR A 1 95 ? 41.750 66.313 36.935 1.00 123.06 95 TYR A C 1
ATOM 746 O O . TYR A 1 95 ? 41.459 67.153 37.810 1.00 122.09 95 TYR A O 1
ATOM 755 N N . VAL A 1 96 ? 41.389 66.459 35.644 1.00 122.34 96 VAL A N 1
ATOM 756 C CA . VAL A 1 96 ? 40.713 67.714 35.199 1.00 116.81 96 VAL A CA 1
ATOM 757 C C . VAL A 1 96 ? 39.330 67.897 35.832 1.00 116.78 96 VAL A C 1
ATOM 758 O O . VAL A 1 96 ? 38.961 69.017 36.186 1.00 118.16 96 VAL A O 1
ATOM 762 N N . PRO A 1 97 ? 38.566 66.795 35.983 1.00 116.62 97 PRO A N 1
ATOM 763 C CA . PRO A 1 97 ? 37.351 66.842 36.797 1.00 116.23 97 PRO A CA 1
ATOM 764 C C . PRO A 1 97 ? 37.651 67.318 38.216 1.00 116.55 97 PRO A C 1
ATOM 765 O O . PRO A 1 97 ? 36.992 68.244 38.716 1.00 115.79 97 PRO A O 1
ATOM 769 N N . VAL A 1 98 ? 38.676 66.701 38.832 1.00 119.60 98 VAL A N 1
ATOM 770 C CA . VAL A 1 98 ? 39.018 66.873 40.266 1.00 116.81 98 VAL A CA 1
ATOM 771 C C . VAL A 1 98 ? 39.439 68.317 40.608 1.00 112.83 98 VAL A C 1
ATOM 772 O O . VAL A 1 98 ? 39.048 68.844 41.652 1.00 108.31 98 VAL A O 1
ATOM 776 N N . GLN A 1 99 ? 40.220 68.957 39.727 1.00 111.31 99 GLN A N 1
ATOM 777 C CA . GLN A 1 99 ? 40.565 70.365 39.922 1.00 112.19 99 GLN A CA 1
ATOM 778 C C . GLN A 1 99 ? 39.322 71.172 40.272 1.00 114.33 99 GLN A C 1
ATOM 779 O O . GLN A 1 99 ? 39.382 72.115 41.055 1.00 115.82 99 GLN A O 1
ATOM 785 N N . PHE A 1 100 ? 38.182 70.773 39.713 1.00 117.37 100 PHE A N 1
ATOM 786 C CA . PHE A 1 100 ? 36.923 71.459 39.981 1.00 112.85 100 PHE A CA 1
ATOM 787 C C . PHE A 1 100 ? 36.317 71.023 41.292 1.00 110.19 100 PHE A C 1
ATOM 788 O O . PHE A 1 100 ? 36.130 71.839 42.194 1.00 108.07 100 PHE A O 1
ATOM 796 N N . VAL A 1 101 ? 36.074 69.724 41.415 1.00 111.97 101 VAL A N 1
ATOM 797 C CA . VAL A 1 101 ? 35.605 69.123 42.666 1.00 115.36 101 VAL A CA 1
ATOM 798 C C . VAL A 1 101 ? 36.422 69.652 43.843 1.00 115.71 101 VAL A C 1
ATOM 799 O O . VAL A 1 101 ? 35.864 70.093 44.865 1.00 113.85 101 VAL A O 1
ATOM 803 N N . GLY A 1 102 ? 37.750 69.623 43.672 1.00 115.27 102 GLY A N 1
ATOM 804 C CA . GLY A 1 102 ? 38.698 70.111 44.664 1.00 110.78 102 GLY A CA 1
ATOM 805 C C . GLY A 1 102 ? 38.491 71.553 45.075 1.00 107.99 102 GLY A C 1
ATOM 806 O O . GLY A 1 102 ? 38.381 71.851 46.268 1.00 107.80 102 GLY A O 1
ATOM 807 N N . PHE A 1 103 ? 38.426 72.458 44.105 1.00 106.02 103 PHE A N 1
ATOM 808 C CA . PHE A 1 103 ? 38.225 73.845 44.455 1.00 106.36 103 PHE A CA 1
ATOM 809 C C . PHE A 1 103 ? 36.928 74.021 45.218 1.00 111.82 103 PHE A C 1
ATOM 810 O O . PHE A 1 103 ? 36.813 74.894 46.078 1.00 115.11 103 PHE A O 1
ATOM 818 N N . ALA A 1 104 ? 35.933 73.219 44.869 1.00 115.37 104 ALA A N 1
ATOM 819 C CA . ALA A 1 104 ? 34.644 73.332 45.490 1.00 119.97 104 ALA A CA 1
ATOM 820 C C . ALA A 1 104 ? 34.812 73.135 46.971 1.00 123.09 104 ALA A C 1
ATOM 821 O O . ALA A 1 104 ? 34.357 73.977 47.774 1.00 125.20 104 ALA A O 1
ATOM 831 N N . TRP A 1 106 ? 37.642 72.464 49.183 1.00 112.69 106 TRP A N 1
ATOM 832 C CA . TRP A 1 106 ? 38.583 73.208 49.977 1.00 107.78 106 TRP A CA 1
ATOM 833 C C . TRP A 1 106 ? 38.013 74.582 50.334 1.00 111.65 106 TRP A C 1
ATOM 834 O O . TRP A 1 106 ? 38.049 74.997 51.487 1.00 113.44 106 TRP A O 1
ATOM 845 N N . ARG A 1 107 ? 37.475 75.273 49.329 1.00 117.53 107 ARG A N 1
ATOM 846 C CA . ARG A 1 107 ? 36.893 76.638 49.483 1.00 122.79 107 ARG A CA 1
ATOM 847 C C . ARG A 1 107 ? 36.144 76.868 50.824 1.00 120.69 107 ARG A C 1
ATOM 848 O O . ARG A 1 107 ? 36.202 77.965 51.394 1.00 114.06 107 ARG A O 1
ATOM 856 N N . LYS A 1 108 ? 35.466 75.817 51.305 1.00 120.52 108 LYS A N 1
ATOM 857 C CA . LYS A 1 108 ? 34.731 75.829 52.585 1.00 126.34 108 LYS A CA 1
ATOM 858 C C . LYS A 1 108 ? 35.608 75.963 53.849 1.00 128.08 108 LYS A C 1
ATOM 859 O O . LYS A 1 108 ? 35.123 76.427 54.898 1.00 136.01 108 LYS A O 1
ATOM 865 N N . HIS A 1 109 ? 36.857 75.482 53.776 1.00 120.82 109 HIS A N 1
ATOM 866 C CA . HIS A 1 109 ? 37.682 75.252 54.982 1.00 117.08 109 HIS A CA 1
ATOM 867 C C . HIS A 1 109 ? 38.997 76.005 54.970 1.00 114.86 109 HIS A C 1
ATOM 868 O O . HIS A 1 109 ? 40.048 75.427 55.216 1.00 113.56 109 HIS A O 1
ATOM 883 N N . ALA A 1 111 ? 41.522 79.123 56.356 1.00 113.33 111 ALA A N 1
ATOM 884 C CA . ALA A 1 111 ? 41.805 79.789 57.617 1.00 116.84 111 ALA A CA 1
ATOM 885 C C . ALA A 1 111 ? 43.022 80.679 57.408 1.00 115.41 111 ALA A C 1
ATOM 886 O O . ALA A 1 111 ? 43.661 80.620 56.364 1.00 107.91 111 ALA A O 1
ATOM 888 N N . LEU A 1 112 ? 43.338 81.525 58.371 1.00 116.44 112 LEU A N 1
ATOM 889 C CA . LEU A 1 112 ? 44.351 82.496 58.113 1.00 117.83 112 LEU A CA 1
ATOM 890 C C . LEU A 1 112 ? 45.818 81.995 58.237 1.00 123.99 112 LEU A C 1
ATOM 891 O O . LEU A 1 112 ? 46.521 81.896 57.241 1.00 128.22 112 LEU A O 1
ATOM 896 N N . GLY A 1 113 ? 46.282 81.687 59.435 1.00 112.03 113 GLY A N 1
ATOM 897 C CA . GLY A 1 113 ? 47.682 81.245 59.590 1.00 120.53 113 GLY A CA 1
ATOM 898 C C . GLY A 1 113 ? 48.615 82.388 59.932 1.00 117.97 113 GLY A C 1
ATOM 899 O O . GLY A 1 113 ? 48.370 83.526 59.544 1.00 113.84 113 GLY A O 1
ATOM 900 N N . GLU A 1 114 ? 49.724 82.063 60.595 1.00 119.03 114 GLU A N 1
ATOM 901 C CA . GLU A 1 114 ? 50.261 82.915 61.655 1.00 125.06 114 GLU A CA 1
ATOM 902 C C . GLU A 1 114 ? 50.587 84.367 61.291 1.00 119.60 114 GLU A C 1
ATOM 903 O O . GLU A 1 114 ? 50.399 85.252 62.107 1.00 130.60 114 GLU A O 1
ATOM 909 N N . THR A 1 115 ? 51.054 84.619 60.079 1.00 110.49 115 THR A N 1
ATOM 910 C CA . THR A 1 115 ? 51.458 85.983 59.716 1.00 109.37 115 THR A CA 1
ATOM 911 C C . THR A 1 115 ? 50.298 86.888 59.347 1.00 110.71 115 THR A C 1
ATOM 912 O O . THR A 1 115 ? 50.465 88.100 59.261 1.00 113.58 115 THR A O 1
ATOM 916 N N . ALA A 1 116 ? 49.120 86.286 59.146 1.00 111.81 116 ALA A N 1
ATOM 917 C CA . ALA A 1 116 ? 47.933 86.972 58.604 1.00 109.94 116 ALA A CA 1
ATOM 918 C C . ALA A 1 116 ? 48.197 87.562 57.219 1.00 110.37 116 ALA A C 1
ATOM 919 O O . ALA A 1 116 ? 47.923 88.741 56.959 1.00 117.08 116 ALA A O 1
ATOM 921 N N . GLU A 1 117 ? 48.735 86.738 56.332 1.00 105.12 117 GLU A N 1
ATOM 922 C CA . GLU A 1 117 ? 48.941 87.153 54.970 1.00 109.11 117 GLU A CA 1
ATOM 923 C C . GLU A 1 117 ? 48.049 86.350 54.046 1.00 109.78 117 GLU A C 1
ATOM 924 O O . GLU A 1 117 ? 47.200 86.902 53.376 1.00 115.31 117 GLU A O 1
ATOM 930 N N . THR A 1 118 ? 48.199 85.037 54.069 1.00 107.35 118 THR A N 1
ATOM 931 C CA . THR A 1 118 ? 47.514 84.177 53.113 1.00 113.30 118 THR A CA 1
ATOM 932 C C . THR A 1 118 ? 46.532 83.263 53.802 1.00 108.88 118 THR A C 1
ATOM 933 O O . THR A 1 118 ? 46.526 83.181 54.999 1.00 114.27 118 THR A O 1
ATOM 937 N N . GLU A 1 119 ? 45.720 82.549 53.037 1.00 110.11 119 GLU A N 1
ATOM 938 C CA . GLU A 1 119 ? 44.760 81.623 53.628 1.00 106.05 119 GLU A CA 1
ATOM 939 C C . GLU A 1 119 ? 45.231 80.196 53.460 1.00 101.54 119 GLU A C 1
ATOM 940 O O . GLU A 1 119 ? 45.360 79.720 52.335 1.00 111.73 119 GLU A O 1
ATOM 946 N N . GLU A 1 120 ? 45.499 79.511 54.570 1.00 97.20 120 GLU A N 1
ATOM 947 C CA . GLU A 1 120 ? 45.857 78.061 54.523 1.00 99.77 120 GLU A CA 1
ATOM 948 C C . GLU A 1 120 ? 44.600 77.227 54.656 1.00 94.36 120 GLU A C 1
ATOM 949 O O . GLU A 1 120 ? 43.701 77.561 55.454 1.00 92.68 120 GLU A O 1
ATOM 955 N N . VAL A 1 121 ? 44.544 76.122 53.928 1.00 88.05 121 VAL A N 1
ATOM 956 C CA . VAL A 1 121 ? 43.515 75.142 54.169 1.00 86.64 121 VAL A CA 1
ATOM 957 C C . VAL A 1 121 ? 43.653 74.576 55.590 1.00 89.53 121 VAL A C 1
ATOM 958 O O . VAL A 1 121 ? 44.709 74.683 56.207 1.00 91.87 121 VAL A O 1
ATOM 962 N N . LYS A 1 122 ? 42.564 74.052 56.136 1.00 86.13 122 LYS A N 1
ATOM 963 C CA . LYS A 1 122 ? 42.615 73.402 57.443 1.00 87.73 122 LYS A CA 1
ATOM 964 C C . LYS A 1 122 ? 42.940 71.937 57.259 1.00 92.82 122 LYS A C 1
ATOM 965 O O . LYS A 1 122 ? 42.142 71.173 56.702 1.00 98.29 122 LYS A O 1
ATOM 971 N N . ALA A 1 123 ? 44.145 71.563 57.677 1.00 94.09 123 ALA A N 1
ATOM 972 C CA . ALA A 1 123 ? 44.673 70.215 57.482 1.00 93.92 123 ALA A CA 1
ATOM 973 C C . ALA A 1 123 ? 44.165 69.257 58.563 1.00 91.96 123 ALA A C 1
ATOM 974 O O . ALA A 1 123 ? 44.096 69.624 59.741 1.00 104.89 123 ALA A O 1
ATOM 976 N N . LYS A 1 124 ? 43.832 68.030 58.177 1.00 84.70 124 LYS A N 1
ATOM 977 C CA . LYS A 1 124 ? 43.404 67.024 59.161 1.00 86.39 124 LYS A CA 1
ATOM 978 C C . LYS A 1 124 ? 44.299 65.847 59.035 1.00 84.34 124 LYS A C 1
ATOM 979 O O . LYS A 1 124 ? 45.058 65.753 58.076 1.00 88.52 124 LYS A O 1
ATOM 985 N N . ALA A 1 125 ? 44.201 64.914 59.974 1.00 85.19 125 ALA A N 1
ATOM 986 C CA . ALA A 1 125 ? 44.941 63.656 59.849 1.00 88.45 125 ALA A CA 1
ATOM 987 C C . ALA A 1 125 ? 44.103 62.404 60.112 1.00 94.35 125 ALA A C 1
ATOM 988 O O . ALA A 1 125 ? 43.262 62.380 61.009 1.00 112.29 125 ALA A O 1
ATOM 990 N N . LEU A 1 126 ? 44.339 61.366 59.318 1.00 94.51 126 LEU A N 1
ATOM 991 C CA . LEU A 1 126 ? 43.777 60.046 59.584 1.00 96.78 126 LEU A CA 1
ATOM 992 C C . LEU A 1 126 ? 44.355 59.464 60.861 1.00 101.02 126 LEU A C 1
ATOM 993 O O . LEU A 1 126 ? 45.448 59.843 61.277 1.00 107.02 126 LEU A O 1
ATOM 998 N N . THR A 1 127 ? 43.609 58.552 61.491 1.00 105.66 127 THR A N 1
ATOM 999 C CA . THR A 1 127 ? 44.165 57.665 62.529 1.00 106.47 127 THR A CA 1
ATOM 1000 C C . THR A 1 127 ? 44.653 56.376 61.889 1.00 103.55 127 THR A C 1
ATOM 1001 O O . THR A 1 127 ? 44.425 56.140 60.702 1.00 92.97 127 THR A O 1
ATOM 1005 N N . VAL A 1 128 ? 45.350 55.557 62.668 1.00 110.43 128 VAL A N 1
ATOM 1006 C CA . VAL A 1 128 ? 45.982 54.367 62.129 1.00 113.18 128 VAL A CA 1
ATOM 1007 C C . VAL A 1 128 ? 44.907 53.388 61.689 1.00 118.10 128 VAL A C 1
ATOM 1008 O O . VAL A 1 128 ? 45.014 52.777 60.623 1.00 121.43 128 VAL A O 1
ATOM 1012 N N . ARG A 1 129 ? 43.845 53.291 62.489 1.00 121.30 129 ARG A N 1
ATOM 1013 C CA . ARG A 1 129 ? 42.649 52.531 62.117 1.00 128.95 129 ARG A CA 1
ATOM 1014 C C . ARG A 1 129 ? 42.139 52.907 60.692 1.00 122.98 129 ARG A C 1
ATOM 1015 O O . ARG A 1 129 ? 42.139 52.067 59.774 1.00 121.36 129 ARG A O 1
ATOM 1023 N N . GLN A 1 130 ? 41.740 54.174 60.525 1.00 111.82 130 GLN A N 1
ATOM 1024 C CA . GLN A 1 130 ? 41.330 54.722 59.226 1.00 102.99 130 GLN A CA 1
ATOM 1025 C C . GLN A 1 130 ? 42.336 54.467 58.114 1.00 106.96 130 GLN A C 1
ATOM 1026 O O . GLN A 1 130 ? 41.961 54.060 57.010 1.00 109.82 130 GLN A O 1
ATOM 1032 N N . TRP A 1 131 ? 43.611 54.741 58.392 1.00 110.57 131 TRP A N 1
ATOM 1033 C CA . TRP A 1 131 ? 44.671 54.512 57.409 1.00 106.22 131 TRP A CA 1
ATOM 1034 C C . TRP A 1 131 ? 44.670 53.075 56.925 1.00 104.76 131 TRP A C 1
ATOM 1035 O O . TRP A 1 131 ? 44.817 52.835 55.737 1.00 109.03 131 TRP A O 1
ATOM 1046 N N . LEU A 1 132 ? 44.455 52.125 57.840 1.00 104.42 132 LEU A N 1
ATOM 1047 C CA . LEU A 1 132 ? 44.359 50.700 57.467 1.00 105.15 132 LEU A CA 1
ATOM 1048 C C . LEU A 1 132 ? 43.275 50.406 56.419 1.00 105.51 132 LEU A C 1
ATOM 1049 O O . LEU A 1 132 ? 43.539 49.719 55.429 1.00 105.99 132 LEU A O 1
ATOM 1054 N N . LEU A 1 133 ? 42.068 50.927 56.642 1.00 104.53 133 LEU A N 1
ATOM 1055 C CA . LEU A 1 133 ? 40.988 50.868 55.637 1.00 106.53 133 LEU A CA 1
ATOM 1056 C C . LEU A 1 133 ? 41.420 51.457 54.282 1.00 106.53 133 LEU A C 1
ATOM 1057 O O . LEU A 1 133 ? 41.404 50.774 53.248 1.00 106.80 133 LEU A O 1
ATOM 1062 N N . VAL A 1 134 ? 41.829 52.718 54.300 1.00 106.71 134 VAL A N 1
ATOM 1063 C CA . VAL A 1 134 ? 42.227 53.416 53.080 1.00 99.25 134 VAL A CA 1
ATOM 1064 C C . VAL A 1 134 ? 43.276 52.646 52.255 1.00 99.67 134 VAL A C 1
ATOM 1065 O O . VAL A 1 134 ? 43.199 52.623 51.042 1.00 97.42 134 VAL A O 1
ATOM 1069 N N . VAL A 1 135 ? 44.218 51.979 52.911 1.00 103.50 135 VAL A N 1
ATOM 1070 C CA . VAL A 1 135 ? 45.192 51.180 52.164 1.00 108.68 135 VAL A CA 1
ATOM 1071 C C . VAL A 1 135 ? 44.535 49.915 51.623 1.00 114.25 135 VAL A C 1
ATOM 1072 O O . VAL A 1 135 ? 44.665 49.602 50.428 1.00 110.93 135 VAL A O 1
ATOM 1076 N N . ALA A 1 136 ? 43.792 49.211 52.491 1.00 115.48 136 ALA A N 1
ATOM 1077 C CA . ALA A 1 136 ? 43.078 47.979 52.083 1.00 119.21 136 ALA A CA 1
ATOM 1078 C C . ALA A 1 136 ? 42.066 48.263 50.958 1.00 118.00 136 ALA A C 1
ATOM 1079 O O . ALA A 1 136 ? 41.999 47.528 49.970 1.00 111.71 136 ALA A O 1
ATOM 1081 N N . ALA A 1 137 ? 41.326 49.365 51.095 1.00 116.78 137 ALA A N 1
ATOM 1082 C CA . ALA A 1 137 ? 40.541 49.902 49.991 1.00 114.97 137 ALA A CA 1
ATOM 1083 C C . ALA A 1 137 ? 41.357 49.978 48.687 1.00 115.28 137 ALA A C 1
ATOM 1084 O O . ALA A 1 137 ? 40.909 49.508 47.654 1.00 124.95 137 ALA A O 1
ATOM 1086 N N . SER A 1 138 ? 42.565 50.531 48.755 1.00 111.90 138 SER A N 1
ATOM 1087 C CA . SER A 1 138 ? 43.419 50.643 47.572 1.00 115.68 138 SER A CA 1
ATOM 1088 C C . SER A 1 138 ? 43.702 49.303 46.917 1.00 123.17 138 SER A C 1
ATOM 1089 O O . SER A 1 138 ? 43.976 49.241 45.710 1.00 131.96 138 SER A O 1
ATOM 1092 N N . VAL A 1 139 ? 43.672 48.236 47.714 1.00 120.41 139 VAL A N 1
ATOM 1093 C CA . VAL A 1 139 ? 44.015 46.908 47.223 1.00 120.59 139 VAL A CA 1
ATOM 1094 C C . VAL A 1 139 ? 42.811 46.298 46.523 1.00 126.04 139 VAL A C 1
ATOM 1095 O O . VAL A 1 139 ? 42.936 45.745 45.427 1.00 133.30 139 VAL A O 1
ATOM 1099 N N . VAL A 1 140 ? 41.639 46.431 47.146 1.00 126.35 140 VAL A N 1
ATOM 1100 C CA . VAL A 1 140 ? 40.382 45.964 46.549 1.00 126.09 140 VAL A CA 1
ATOM 1101 C C . VAL A 1 140 ? 40.125 46.717 45.247 1.00 127.10 140 VAL A C 1
ATOM 1102 O O . VAL A 1 140 ? 39.992 46.102 44.186 1.00 131.97 140 VAL A O 1
ATOM 1106 N N . GLY A 1 141 ? 40.118 48.052 45.335 1.00 121.24 141 GLY A N 1
ATOM 1107 C CA . GLY A 1 141 ? 39.888 48.926 44.187 1.00 126.92 141 GLY A CA 1
ATOM 1108 C C . GLY A 1 141 ? 40.859 48.738 43.026 1.00 139.29 141 GLY A C 1
ATOM 1109 O O . GLY A 1 141 ? 40.668 49.305 41.953 1.00 145.14 141 GLY A O 1
ATOM 1110 N N . THR A 1 142 ? 41.899 47.938 43.239 1.00 145.10 142 THR A N 1
ATOM 1111 C CA . THR A 1 142 ? 42.871 47.640 42.186 1.00 145.94 142 THR A CA 1
ATOM 1112 C C . THR A 1 142 ? 42.360 46.533 41.253 1.00 156.43 142 THR A C 1
ATOM 1113 O O . THR A 1 142 ? 42.400 46.683 40.030 1.00 167.66 142 THR A O 1
ATOM 1117 N N . SER A 1 143 ? 41.867 45.432 41.834 1.00 155.91 143 SER A N 1
ATOM 1118 C CA . SER A 1 143 ? 41.267 44.337 41.043 1.00 158.12 143 SER A CA 1
ATOM 1119 C C . SER A 1 143 ? 39.972 44.801 40.399 1.00 159.15 143 SER A C 1
ATOM 1120 O O . SER A 1 143 ? 39.572 44.290 39.357 1.00 166.57 143 SER A O 1
ATOM 1123 N N . VAL A 1 144 ? 39.320 45.769 41.045 1.00 151.10 144 VAL A N 1
ATOM 1124 C CA . VAL A 1 144 ? 38.114 46.406 40.522 1.00 150.30 144 VAL A CA 1
ATOM 1125 C C . VAL A 1 144 ? 38.421 47.403 39.393 1.00 150.74 144 VAL A C 1
ATOM 1126 O O . VAL A 1 144 ? 37.595 47.636 38.539 1.00 158.26 144 VAL A O 1
ATOM 1130 N N . TYR A 1 145 ? 39.617 47.972 39.392 1.00 147.54 145 TYR A N 1
ATOM 1131 C CA . TYR A 1 145 ? 40.060 48.789 38.266 1.00 146.56 145 TYR A CA 1
ATOM 1132 C C . TYR A 1 145 ? 40.733 47.908 37.198 1.00 150.68 145 TYR A C 1
ATOM 1133 O O . TYR A 1 145 ? 41.014 48.359 36.083 1.00 152.61 145 TYR A O 1
ATOM 1142 N N . ILE A 1 146 ? 40.954 46.643 37.530 1.00 155.09 146 ILE A N 1
ATOM 1143 C CA . ILE A 1 146 ? 41.416 45.680 36.538 1.00 162.89 146 ILE A CA 1
ATOM 1144 C C . ILE A 1 146 ? 40.219 45.097 35.743 1.00 173.23 146 ILE A C 1
ATOM 1145 O O . ILE A 1 146 ? 40.344 44.787 34.550 1.00 174.55 146 ILE A O 1
ATOM 1150 N N . GLU A 1 147 ? 39.052 45.023 36.397 1.00 178.73 147 GLU A N 1
ATOM 1151 C CA . GLU A 1 147 ? 37.769 44.775 35.705 1.00 177.94 147 GLU A CA 1
ATOM 1152 C C . GLU A 1 147 ? 37.502 45.842 34.654 1.00 172.69 147 GLU A C 1
ATOM 1153 O O . GLU A 1 147 ? 37.425 45.544 33.469 1.00 178.84 147 GLU A O 1
ATOM 1159 N N . TRP A 1 148 ? 37.381 47.088 35.112 1.00 163.49 148 TRP A N 1
ATOM 1160 C CA . TRP A 1 148 ? 37.085 48.243 34.264 1.00 158.28 148 TRP A CA 1
ATOM 1161 C C . TRP A 1 148 ? 37.987 48.340 33.039 1.00 159.40 148 TRP A C 1
ATOM 1162 O O . TRP A 1 148 ? 37.513 48.620 31.942 1.00 165.10 148 TRP A O 1
ATOM 1173 N N . LEU A 1 149 ? 39.290 48.147 33.238 1.00 156.95 149 LEU A N 1
ATOM 1174 C CA . LEU A 1 149 ? 40.257 48.341 32.164 1.00 158.46 149 LEU A CA 1
ATOM 1175 C C . LEU A 1 149 ? 40.241 47.208 31.145 1.00 159.69 149 LEU A C 1
ATOM 1176 O O . LEU A 1 149 ? 40.489 47.431 29.960 1.00 161.33 149 LEU A O 1
ATOM 1181 N N . HIS A 1 150 ? 39.909 46.003 31.606 1.00 159.48 150 HIS A N 1
ATOM 1182 C CA . HIS A 1 150 ? 39.804 44.822 30.726 1.00 164.05 150 HIS A CA 1
ATOM 1183 C C . HIS A 1 150 ? 38.974 45.052 29.422 1.00 166.29 150 HIS A C 1
ATOM 1184 O O . HIS A 1 150 ? 39.271 44.455 28.381 1.00 168.20 150 HIS A O 1
ATOM 1191 N N . HIS A 1 151 ? 37.964 45.926 29.490 1.00 165.38 151 HIS A N 1
ATOM 1192 C CA . HIS A 1 151 ? 37.095 46.211 28.339 1.00 168.03 151 HIS A CA 1
ATOM 1193 C C . HIS A 1 151 ? 37.718 47.181 27.331 1.00 166.18 151 HIS A C 1
ATOM 1194 O O . HIS A 1 151 ? 38.061 48.314 27.668 1.00 158.81 151 HIS A O 1
ATOM 1201 N N . LEU A 1 152 ? 37.770 46.732 26.074 1.00 176.18 152 LEU A N 1
ATOM 1202 C CA . LEU A 1 152 ? 38.652 47.287 25.013 1.00 182.43 152 LEU A CA 1
ATOM 1203 C C . LEU A 1 152 ? 40.179 47.184 25.303 1.00 183.30 152 LEU A C 1
ATOM 1204 O O . LEU A 1 152 ? 40.971 48.036 24.869 1.00 187.19 152 LEU A O 1
ATOM 1209 N N . GLY A 1 153 ? 40.571 46.110 26.001 1.00 179.56 153 GLY A N 1
ATOM 1210 C CA . GLY A 1 153 ? 41.987 45.755 26.180 1.00 179.31 153 GLY A CA 1
ATOM 1211 C C . GLY A 1 153 ? 42.761 46.747 27.028 1.00 179.39 153 GLY A C 1
ATOM 1212 O O . GLY A 1 153 ? 42.205 47.747 27.488 1.00 177.72 153 GLY A O 1
ATOM 1213 N N . SER A 1 154 ? 44.048 46.466 27.244 1.00 183.86 154 SER A N 1
ATOM 1214 C CA . SER A 1 154 ? 44.927 47.369 28.011 1.00 183.22 154 SER A CA 1
ATOM 1215 C C . SER A 1 154 ? 46.395 47.145 27.686 1.00 189.55 154 SER A C 1
ATOM 1216 O O . SER A 1 154 ? 46.939 46.081 27.981 1.00 193.42 154 SER A O 1
ATOM 1219 N N . ALA A 1 155 ? 47.038 48.160 27.099 1.00 192.24 155 ALA A N 1
ATOM 1220 C CA . ALA A 1 155 ? 48.509 48.228 27.035 1.00 195.33 155 ALA A CA 1
ATOM 1221 C C . ALA A 1 155 ? 49.081 48.897 28.313 1.00 196.95 155 ALA A C 1
ATOM 1222 O O . ALA A 1 155 ? 49.826 49.886 28.234 1.00 201.36 155 ALA A O 1
ATOM 1224 N N . LEU A 1 156 ? 48.716 48.334 29.480 1.00 192.03 156 LEU A N 1
ATOM 1225 C CA . LEU A 1 156 ? 49.049 48.891 30.812 1.00 178.90 156 LEU A CA 1
ATOM 1226 C C . LEU A 1 156 ? 50.202 48.113 31.445 1.00 177.23 156 LEU A C 1
ATOM 1227 O O . LEU A 1 156 ? 49.989 47.046 32.025 1.00 174.37 156 LEU A O 1
ATOM 1232 N N . PRO A 1 157 ? 51.424 48.639 31.353 1.00 161.64 157 PRO A N 1
ATOM 1233 C CA . PRO A 1 157 ? 52.488 47.939 32.068 1.00 161.88 157 PRO A CA 1
ATOM 1234 C C . PRO A 1 157 ? 52.194 47.949 33.578 1.00 156.78 157 PRO A C 1
ATOM 1235 O O . PRO A 1 157 ? 51.531 48.874 34.064 1.00 156.04 157 PRO A O 1
ATOM 1239 N N . THR A 1 158 ? 52.642 46.911 34.297 1.00 153.95 158 THR A N 1
ATOM 1240 C CA . THR A 1 158 ? 52.369 46.776 35.748 1.00 143.97 158 THR A CA 1
ATOM 1241 C C . THR A 1 158 ? 52.712 48.062 36.467 1.00 133.72 158 THR A C 1
ATOM 1242 O O . THR A 1 158 ? 51.937 48.559 37.294 1.00 128.88 158 THR A O 1
ATOM 1246 N N . LEU A 1 159 ? 53.871 48.609 36.131 1.00 131.54 159 LEU A N 1
ATOM 1247 C CA . LEU A 1 159 ? 54.343 49.828 36.744 1.00 128.50 159 LEU A CA 1
ATOM 1248 C C . LEU A 1 159 ? 53.344 50.970 36.576 1.00 130.73 159 LEU A C 1
ATOM 1249 O O . LEU A 1 159 ? 52.887 51.544 37.567 1.00 127.02 159 LEU A O 1
ATOM 1254 N N . ASP A 1 160 ? 53.004 51.283 35.317 1.00 140.01 160 ASP A N 1
ATOM 1255 C CA . ASP A 1 160 ? 51.994 52.319 34.981 1.00 139.83 160 ASP A CA 1
ATOM 1256 C C . ASP A 1 160 ? 50.726 52.118 35.783 1.00 132.68 160 ASP A C 1
ATOM 1257 O O . ASP A 1 160 ? 50.083 53.086 36.215 1.00 125.49 160 ASP A O 1
ATOM 1262 N N . GLY A 1 161 ? 50.371 50.847 35.970 1.00 135.15 161 GLY A N 1
ATOM 1263 C CA . GLY A 1 161 ? 49.113 50.461 36.596 1.00 139.37 161 GLY A CA 1
ATOM 1264 C C . GLY A 1 161 ? 49.044 50.795 38.067 1.00 134.70 161 GLY A C 1
ATOM 1265 O O . GLY A 1 161 ? 48.032 51.320 38.542 1.00 132.01 161 GLY A O 1
ATOM 1266 N N . VAL A 1 162 ? 50.123 50.479 38.794 1.00 135.45 162 VAL A N 1
ATOM 1267 C CA . VAL A 1 162 ? 50.243 50.831 40.221 1.00 129.31 162 VAL A CA 1
ATOM 1268 C C . VAL A 1 162 ? 50.197 52.347 40.397 1.00 126.01 162 VAL A C 1
ATOM 1269 O O . VAL A 1 162 ? 49.398 52.866 41.189 1.00 124.69 162 VAL A O 1
ATOM 1273 N N . THR A 1 163 ? 51.016 53.060 39.626 1.00 124.38 163 THR A N 1
ATOM 1274 C CA . THR A 1 163 ? 51.109 54.507 39.779 1.00 121.61 163 THR A CA 1
ATOM 1275 C C . THR A 1 163 ? 49.780 55.249 39.509 1.00 119.56 163 THR A C 1
ATOM 1276 O O . THR A 1 163 ? 49.591 56.358 39.991 1.00 111.47 163 THR A O 1
ATOM 1280 N N . VAL A 1 164 ? 48.852 54.609 38.787 1.00 124.33 164 VAL A N 1
ATOM 1281 C CA . VAL A 1 164 ? 47.503 55.181 38.605 1.00 124.63 164 VAL A CA 1
ATOM 1282 C C . VAL A 1 164 ? 46.614 54.923 39.822 1.00 120.07 164 VAL A C 1
ATOM 1283 O O . VAL A 1 164 ? 45.938 55.834 40.300 1.00 116.44 164 VAL A O 1
ATOM 1287 N N . VAL A 1 165 ? 46.634 53.688 40.326 1.00 120.71 165 VAL A N 1
ATOM 1288 C CA . VAL A 1 165 ? 45.938 53.350 41.579 1.00 122.10 165 VAL A CA 1
ATOM 1289 C C . VAL A 1 165 ? 46.358 54.323 42.690 1.00 118.83 165 VAL A C 1
ATOM 1290 O O . VAL A 1 165 ? 45.514 55.019 43.285 1.00 118.19 165 VAL A O 1
ATOM 1294 N N . VAL A 1 166 ? 47.666 54.392 42.935 1.00 114.31 166 VAL A N 1
ATOM 1295 C CA . VAL A 1 166 ? 48.200 55.164 44.036 1.00 108.79 166 VAL A CA 1
ATOM 1296 C C . VAL A 1 166 ? 47.885 56.651 43.868 1.00 111.39 166 VAL A C 1
ATOM 1297 O O . VAL A 1 166 ? 47.348 57.282 44.784 1.00 110.24 166 VAL A O 1
ATOM 1301 N N . SER A 1 167 ? 48.142 57.181 42.671 1.00 115.14 167 SER A N 1
ATOM 1302 C CA . SER A 1 167 ? 47.854 58.596 42.352 1.00 115.49 167 SER A CA 1
ATOM 1303 C C . SER A 1 167 ? 46.391 59.050 42.611 1.00 121.72 167 SER A C 1
ATOM 1304 O O . SER A 1 167 ? 46.152 60.217 42.981 1.00 118.29 167 SER A O 1
ATOM 1307 N N . ILE A 1 168 ? 45.420 58.151 42.381 1.00 117.33 168 ILE A N 1
ATOM 1308 C CA . ILE A 1 168 ? 44.018 58.462 42.690 1.00 108.23 168 ILE A CA 1
ATOM 1309 C C . ILE A 1 168 ? 43.825 58.538 44.189 1.00 106.15 168 ILE A C 1
ATOM 1310 O O . ILE A 1 168 ? 43.369 59.557 44.711 1.00 107.10 168 ILE A O 1
ATOM 1315 N N . VAL A 1 169 ? 44.209 57.473 44.886 1.00 102.42 169 VAL A N 1
ATOM 1316 C CA . VAL A 1 169 ? 44.131 57.442 46.350 1.00 102.65 169 VAL A CA 1
ATOM 1317 C C . VAL A 1 169 ? 44.778 58.663 47.014 1.00 100.08 169 VAL A C 1
ATOM 1318 O O . VAL A 1 169 ? 44.245 59.201 47.978 1.00 104.09 169 VAL A O 1
ATOM 1322 N N . ALA A 1 170 ? 45.928 59.086 46.507 1.00 98.27 170 ALA A N 1
ATOM 1323 C CA . ALA A 1 170 ? 46.546 60.320 46.982 1.00 95.98 170 ALA A CA 1
ATOM 1324 C C . ALA A 1 170 ? 45.625 61.502 46.723 1.00 94.57 170 ALA A C 1
ATOM 1325 O O . ALA A 1 170 ? 45.335 62.282 47.631 1.00 91.19 170 ALA A O 1
ATOM 1327 N N . GLN A 1 171 ? 45.113 61.603 45.498 1.00 97.51 171 GLN A N 1
ATOM 1328 C CA . GLN A 1 171 ? 44.243 62.729 45.149 1.00 100.51 171 GLN A CA 1
ATOM 1329 C C . GLN A 1 171 ? 42.901 62.770 45.930 1.00 100.92 171 GLN A C 1
ATOM 1330 O O . GLN A 1 171 ? 42.398 63.849 46.218 1.00 103.97 171 GLN A O 1
ATOM 1336 N N . VAL A 1 172 ? 42.354 61.600 46.286 1.00 95.20 172 VAL A N 1
ATOM 1337 C CA . VAL A 1 172 ? 41.179 61.526 47.182 1.00 94.49 172 VAL A CA 1
ATOM 1338 C C . VAL A 1 172 ? 41.515 62.084 48.567 1.00 90.78 172 VAL A C 1
ATOM 1339 O O . VAL A 1 172 ? 40.698 62.749 49.207 1.00 88.14 172 VAL A O 1
ATOM 1343 N N . LEU A 1 173 ? 42.716 61.784 49.035 1.00 91.62 173 LEU A N 1
ATOM 1344 C CA . LEU A 1 173 ? 43.156 62.252 50.331 1.00 88.99 173 LEU A CA 1
ATOM 1345 C C . LEU A 1 173 ? 43.399 63.745 50.332 1.00 88.19 173 LEU A C 1
ATOM 1346 O O . LEU A 1 173 ? 43.039 64.431 51.286 1.00 86.87 173 LEU A O 1
ATOM 1359 N N . ILE A 1 175 ? 41.867 66.007 48.357 1.00 101.47 175 ILE A N 1
ATOM 1360 C CA . ILE A 1 175 ? 40.579 66.741 48.273 1.00 102.66 175 ILE A CA 1
ATOM 1361 C C . ILE A 1 175 ? 39.884 66.742 49.633 1.00 99.40 175 ILE A C 1
ATOM 1362 O O . ILE A 1 175 ? 39.367 67.783 50.087 1.00 99.65 175 ILE A O 1
ATOM 1367 N N . LEU A 1 176 ? 39.961 65.600 50.319 1.00 93.53 176 LEU A N 1
ATOM 1368 C CA . LEU A 1 176 ? 39.390 65.463 51.656 1.00 91.28 176 LEU A CA 1
ATOM 1369 C C . LEU A 1 176 ? 40.229 66.196 52.726 1.00 92.80 176 LEU A C 1
ATOM 1370 O O . LEU 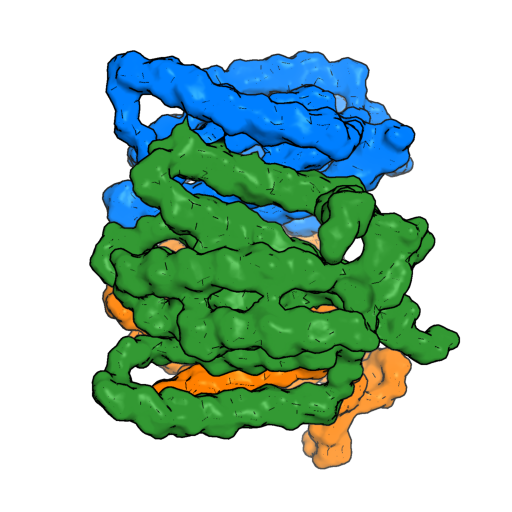A 1 176 ? 39.806 66.310 53.876 1.00 97.20 176 LEU A O 1
ATOM 1375 N N . ARG A 1 177 ? 41.411 66.690 52.323 1.00 89.01 177 ARG A N 1
ATOM 1376 C CA . ARG A 1 177 ? 42.271 67.527 53.175 1.00 87.63 177 ARG A CA 1
ATOM 1377 C C . ARG A 1 177 ? 43.095 66.757 54.231 1.00 88.21 177 ARG A C 1
ATOM 1378 O O . ARG A 1 177 ? 43.373 67.286 55.328 1.00 87.88 177 ARG A O 1
ATOM 1386 N N . TYR A 1 178 ? 43.517 65.540 53.900 1.00 82.37 178 TYR A N 1
ATOM 1387 C CA . TYR A 1 178 ? 44.322 64.759 54.841 1.00 89.73 178 TYR A CA 1
ATOM 1388 C C . TYR A 1 178 ? 45.846 64.908 54.659 1.00 90.70 178 TYR A C 1
ATOM 1389 O O . TYR A 1 178 ? 46.352 64.782 53.545 1.00 91.91 178 TYR A O 1
ATOM 1398 N N . ARG A 1 179 ? 46.569 65.164 55.761 1.00 89.77 179 ARG A N 1
ATOM 1399 C CA . ARG A 1 179 ? 48.058 65.219 55.719 1.00 93.97 179 ARG A CA 1
ATOM 1400 C C . ARG A 1 179 ? 48.693 63.975 55.053 1.00 95.28 179 ARG A C 1
ATOM 1401 O O . ARG A 1 179 ? 49.708 64.090 54.348 1.00 92.45 179 ARG A O 1
ATOM 1409 N N . GLU A 1 180 ? 48.064 62.806 55.249 1.00 88.30 180 GLU A N 1
ATOM 1410 C CA . GLU A 1 180 ? 48.611 61.523 54.783 1.00 85.80 180 GLU A CA 1
ATOM 1411 C C . GLU A 1 180 ? 48.726 61.396 53.277 1.00 87.80 180 GLU A C 1
ATOM 1412 O O . GLU A 1 180 ? 49.329 60.449 52.784 1.00 90.84 180 GLU A O 1
ATOM 1418 N N . GLN A 1 181 ? 48.139 62.341 52.542 1.00 87.24 181 GLN A N 1
ATOM 1419 C CA . GLN A 1 181 ? 48.299 62.387 51.093 1.00 81.94 181 GLN A CA 1
ATOM 1420 C C . GLN A 1 181 ? 49.768 62.386 50.710 1.00 83.98 181 GLN A C 1
ATOM 1421 O O . GLN A 1 181 ? 50.175 61.659 49.809 1.00 97.55 181 GLN A O 1
ATOM 1427 N N . TRP A 1 182 ? 50.573 63.176 51.405 1.00 77.36 182 TRP A N 1
ATOM 1428 C CA . TRP A 1 182 ? 51.971 63.324 51.016 1.00 77.12 182 TRP A CA 1
ATOM 1429 C C . TRP A 1 182 ? 52.825 62.048 51.099 1.00 75.37 182 TRP A C 1
ATOM 1430 O O . TRP A 1 182 ? 53.808 61.928 50.395 1.00 83.93 182 TRP A O 1
ATOM 1441 N N . ALA A 1 183 ? 52.463 61.101 51.945 1.00 71.54 183 ALA A N 1
ATOM 1442 C CA . ALA A 1 183 ? 53.157 59.830 51.909 1.00 72.78 183 ALA A CA 1
ATOM 1443 C C . ALA A 1 183 ? 52.925 59.164 50.568 1.00 79.90 183 ALA A C 1
ATOM 1444 O O . ALA A 1 183 ? 53.886 58.771 49.901 1.00 87.21 183 ALA A O 1
ATOM 1446 N N . LEU A 1 184 ? 51.649 59.095 50.140 1.00 82.00 184 LEU A N 1
ATOM 1447 C CA . LEU A 1 184 ? 51.295 58.590 48.791 1.00 82.37 184 LEU A CA 1
ATOM 1448 C C . LEU A 1 184 ? 52.012 59.355 47.651 1.00 86.37 184 LEU A C 1
ATOM 1449 O O . LEU A 1 184 ? 52.639 58.733 46.780 1.00 86.34 184 LEU A O 1
ATOM 1454 N N . TRP A 1 185 ? 51.956 60.691 47.679 1.00 81.24 185 TRP A N 1
ATOM 1455 C CA . TRP A 1 185 ? 52.608 61.487 46.650 1.00 83.20 185 TRP A CA 1
ATOM 1456 C C . TRP A 1 185 ? 54.092 61.154 46.539 1.00 90.53 185 TRP A C 1
ATOM 1457 O O . TRP A 1 185 ? 54.646 61.118 45.429 1.00 93.45 185 TRP A O 1
ATOM 1468 N N . ILE A 1 186 ? 54.744 60.945 47.694 1.00 90.41 186 ILE A N 1
ATOM 1469 C CA . ILE A 1 186 ? 56.175 60.613 47.731 1.00 89.68 186 ILE A CA 1
ATOM 1470 C C . ILE A 1 186 ? 56.436 59.316 46.957 1.00 94.51 186 ILE A C 1
ATOM 1471 O O . ILE A 1 186 ? 57.400 59.226 46.195 1.00 100.00 186 ILE A O 1
ATOM 1476 N N . VAL A 1 187 ? 55.521 58.355 47.083 1.00 88.56 187 VAL A N 1
ATOM 1477 C CA . VAL A 1 187 ? 55.562 57.143 46.259 1.00 88.89 187 VAL A CA 1
ATOM 1478 C C . VAL A 1 187 ? 55.245 57.362 44.753 1.00 95.71 187 VAL A C 1
ATOM 1479 O O . VAL A 1 187 ? 55.983 56.866 43.891 1.00 95.87 187 VAL A O 1
ATOM 1483 N N . VAL A 1 188 ? 54.163 58.094 44.434 1.00 92.92 188 VAL A N 1
ATOM 1484 C CA . VAL A 1 188 ? 53.852 58.373 43.011 1.00 89.68 188 VAL A CA 1
ATOM 1485 C C . VAL A 1 188 ? 54.932 59.209 42.297 1.00 89.01 188 VAL A C 1
ATOM 1486 O O . VAL A 1 188 ? 55.178 59.022 41.100 1.00 92.35 188 VAL A O 1
ATOM 1490 N N . ASN A 1 189 ? 55.579 60.114 43.025 1.00 83.48 189 ASN A N 1
ATOM 1491 C CA . ASN A 1 189 ? 56.635 60.902 42.436 1.00 86.40 189 ASN A CA 1
ATOM 1492 C C . ASN A 1 189 ? 57.883 60.045 42.144 1.00 91.90 189 ASN A C 1
ATOM 1493 O O . ASN A 1 189 ? 58.586 60.265 41.155 1.00 92.22 189 ASN A O 1
ATOM 1498 N N . ILE A 1 190 ? 58.139 59.061 43.001 1.00 92.01 190 ILE A N 1
ATOM 1499 C CA . ILE A 1 190 ? 59.227 58.133 42.768 1.00 93.52 190 ILE A CA 1
ATOM 1500 C C . ILE A 1 190 ? 58.853 57.198 41.631 1.00 98.23 190 ILE A C 1
ATOM 1501 O O . ILE A 1 190 ? 59.690 56.849 40.806 1.00 103.78 190 ILE A O 1
ATOM 1506 N N . LEU A 1 191 ? 57.578 56.853 41.548 1.00 98.73 191 LEU A N 1
ATOM 1507 C CA . LEU A 1 191 ? 57.121 55.979 40.485 1.00 105.58 191 LEU A CA 1
ATOM 1508 C C . LEU A 1 191 ? 57.104 56.695 39.147 1.00 106.51 191 LEU A C 1
ATOM 1509 O O . LEU A 1 191 ? 57.591 56.177 38.156 1.00 111.89 191 LEU A O 1
ATOM 1514 N N . THR A 1 192 ? 56.564 57.900 39.122 1.00 104.03 192 THR A N 1
ATOM 1515 C CA . THR A 1 192 ? 56.509 58.647 37.881 1.00 110.26 192 THR A CA 1
ATOM 1516 C C . THR A 1 192 ? 57.891 59.033 37.316 1.00 114.12 192 THR A C 1
ATOM 1517 O O . THR A 1 192 ? 57.999 59.310 36.145 1.00 126.91 192 THR A O 1
ATOM 1521 N N . ILE A 1 193 ? 58.944 59.018 38.133 1.00 114.11 193 ILE A N 1
ATOM 1522 C CA . ILE A 1 193 ? 60.301 59.208 37.569 1.00 116.63 193 ILE A CA 1
ATOM 1523 C C . ILE A 1 193 ? 60.861 57.900 36.963 1.00 116.40 193 ILE A C 1
ATOM 1524 O O . ILE A 1 193 ? 61.666 57.935 36.038 1.00 112.68 193 ILE A O 1
ATOM 1529 N N . SER A 1 194 ? 60.394 56.759 37.461 1.00 116.39 194 SER A N 1
ATOM 1530 C CA . SER A 1 194 ? 60.667 55.480 36.812 1.00 121.15 194 SER A CA 1
ATOM 1531 C C . SER A 1 194 ? 59.983 55.423 35.455 1.00 127.73 194 SER A C 1
ATOM 1532 O O . SER A 1 194 ? 60.532 54.879 34.506 1.00 136.28 194 SER A O 1
ATOM 1535 N N . LEU A 1 195 ? 58.771 55.983 35.375 1.00 127.45 195 LEU A N 1
ATOM 1536 C CA . LEU A 1 195 ? 57.994 56.006 34.129 1.00 123.80 195 LEU A CA 1
ATOM 1537 C C . LEU A 1 195 ? 58.660 56.796 33.045 1.00 121.44 195 LEU A C 1
ATOM 1538 O O . LEU A 1 195 ? 58.867 56.287 31.963 1.00 133.32 195 LEU A O 1
ATOM 1543 N N . TRP A 1 196 ? 59.000 58.048 33.330 1.00 118.08 196 TRP A N 1
ATOM 1544 C CA . TRP A 1 196 ? 59.676 58.891 32.341 1.00 122.85 196 TRP A CA 1
ATOM 1545 C C . TRP A 1 196 ? 61.130 58.461 32.079 1.00 125.38 196 TRP A C 1
ATOM 1546 O O . TRP A 1 196 ? 61.737 58.859 31.076 1.00 126.80 196 TRP A O 1
ATOM 1557 N N . ALA A 1 197 ? 61.660 57.620 32.970 1.00 127.06 197 ALA A N 1
ATOM 1558 C CA . ALA A 1 197 ? 62.967 56.995 32.774 1.00 128.02 197 ALA A CA 1
ATOM 1559 C C . ALA A 1 197 ? 62.896 55.837 31.806 1.00 126.49 197 ALA A C 1
ATOM 1560 O O . ALA A 1 197 ? 63.790 55.667 31.003 1.00 130.95 197 ALA A O 1
ATOM 1562 N N . VAL A 1 198 ? 61.844 55.021 31.893 1.00 123.00 198 VAL A N 1
ATOM 1563 C CA . VAL A 1 198 ? 61.663 53.956 30.908 1.00 123.81 198 VAL A CA 1
ATOM 1564 C C . VAL A 1 198 ? 61.202 54.529 29.593 1.00 122.89 198 VAL A C 1
ATOM 1565 O O . VAL A 1 198 ? 61.640 54.085 28.549 1.00 128.38 198 VAL A O 1
ATOM 1569 N N . ALA A 1 199 ? 60.338 55.540 29.646 1.00 123.62 199 ALA A N 1
ATOM 1570 C CA . ALA A 1 199 ? 59.893 56.231 28.428 1.00 131.39 199 ALA A CA 1
ATOM 1571 C C . ALA A 1 199 ? 61.074 56.689 27.561 1.00 139.57 199 ALA A C 1
ATOM 1572 O O . ALA A 1 199 ? 60.974 56.715 26.330 1.00 150.98 199 ALA A O 1
ATOM 1574 N N . TRP A 1 200 ? 62.176 57.079 28.205 1.00 141.89 200 TRP A N 1
ATOM 1575 C CA . TRP A 1 200 ? 63.405 57.382 27.485 1.00 147.08 200 TRP A CA 1
ATOM 1576 C C . TRP A 1 200 ? 63.851 56.166 26.666 1.00 146.51 200 TRP A C 1
ATOM 1577 O O . TRP A 1 200 ? 64.173 56.299 25.501 1.00 152.92 200 TRP A O 1
ATOM 1588 N N . PHE A 1 201 ? 63.791 54.977 27.255 1.00 141.99 201 PHE A N 1
ATOM 1589 C CA . PHE A 1 201 ? 64.284 53.782 26.574 1.00 148.59 201 PHE A CA 1
ATOM 1590 C C . PHE A 1 201 ? 63.372 53.265 25.476 1.00 149.18 201 PHE A C 1
ATOM 1591 O O . PHE A 1 201 ? 63.833 52.931 24.397 1.00 157.07 201 PHE A O 1
ATOM 1599 N N . LYS A 1 202 ? 62.082 53.206 25.739 1.00 148.83 202 LYS A N 1
ATOM 1600 C CA . LYS A 1 202 ? 61.148 52.737 24.726 1.00 155.53 202 LYS A CA 1
ATOM 1601 C C . LYS A 1 202 ? 60.015 53.745 24.520 1.00 157.03 202 LYS A C 1
ATOM 1602 O O . LYS A 1 202 ? 59.103 53.840 25.343 1.00 168.20 202 LYS A O 1
ATOM 1608 N N . ASN A 1 203 ? 60.062 54.487 23.420 1.00 155.08 203 ASN A N 1
ATOM 1609 C CA . ASN A 1 203 ? 61.081 54.331 22.403 1.00 160.13 203 ASN A CA 1
ATOM 1610 C C . ASN A 1 203 ? 62.075 55.472 22.496 1.00 150.62 203 ASN A C 1
ATOM 1611 O O . ASN A 1 203 ? 61.738 56.594 22.193 1.00 147.91 203 ASN A O 1
ATOM 1616 N N . GLY A 1 204 ? 63.288 55.180 22.959 1.00 147.82 204 GLY A N 1
ATOM 1617 C CA . GLY A 1 204 ? 64.410 56.120 22.848 1.00 151.13 204 GLY A CA 1
ATOM 1618 C C . GLY A 1 204 ? 63.989 57.568 22.938 1.00 156.79 204 GLY A C 1
ATOM 1619 O O . GLY A 1 204 ? 64.471 58.407 22.177 1.00 160.08 204 GLY A O 1
ATOM 1620 N N . GLU A 1 205 ? 63.084 57.867 23.877 1.00 161.49 205 GLU A N 1
ATOM 1621 C CA . GLU A 1 205 ? 62.579 59.239 24.036 1.00 167.92 205 GLU A CA 1
ATOM 1622 C C . GLU A 1 205 ? 61.959 59.657 25.381 1.00 166.41 205 GLU A C 1
ATOM 1623 O O . GLU A 1 205 ? 61.149 58.932 25.972 1.00 165.83 205 GLU A O 1
ATOM 1629 N N . THR A 1 206 ? 62.305 60.884 25.803 1.00 151.25 206 THR A N 1
ATOM 1630 C CA . THR A 1 206 ? 61.695 61.538 26.983 1.00 135.64 206 THR A CA 1
ATOM 1631 C C . THR A 1 206 ? 61.855 63.063 26.954 1.00 132.23 206 THR A C 1
ATOM 1632 O O . THR A 1 206 ? 62.715 63.590 26.261 1.00 131.15 206 THR A O 1
ATOM 1636 N N . SER A 1 207 ? 61.016 63.758 27.713 1.00 131.68 207 SER A N 1
ATOM 1637 C CA . SER A 1 207 ? 61.092 65.219 27.801 1.00 135.93 207 SER A CA 1
ATOM 1638 C C . SER A 1 207 ? 61.775 65.621 29.084 1.00 126.05 207 SER A C 1
ATOM 1639 O O . SER A 1 207 ? 61.444 65.119 30.148 1.00 123.51 207 SER A O 1
ATOM 1642 N N . LEU A 1 208 ? 62.733 66.529 28.982 1.00 125.33 208 LEU A N 1
ATOM 1643 C CA . LEU A 1 208 ? 63.481 66.948 30.141 1.00 118.44 208 LEU A CA 1
ATOM 1644 C C . LEU A 1 208 ? 62.596 67.720 31.108 1.00 115.45 208 LEU A C 1
ATOM 1645 O O . LEU A 1 208 ? 62.682 67.499 32.323 1.00 114.17 208 LEU A O 1
ATOM 1650 N N . PRO A 1 209 ? 61.729 68.636 30.584 1.00 112.94 209 PRO A N 1
ATOM 1651 C CA . PRO A 1 209 ? 61.033 69.467 31.558 1.00 108.14 209 PRO A CA 1
ATOM 1652 C C . PRO A 1 209 ? 60.138 68.661 32.477 1.00 104.79 209 PRO A C 1
ATOM 1653 O O . PRO A 1 209 ? 60.005 68.996 33.654 1.00 101.12 209 PRO A O 1
ATOM 1657 N N . LEU A 1 210 ? 59.589 67.565 31.972 1.00 108.16 210 LEU A N 1
ATOM 1658 C CA . LEU A 1 210 ? 58.721 66.737 32.790 1.00 111.01 210 LEU A CA 1
ATOM 1659 C C . LEU A 1 210 ? 59.494 65.707 33.643 1.00 108.63 210 LEU A C 1
ATOM 1660 O O . LEU A 1 210 ? 59.061 65.361 34.763 1.00 109.61 210 LEU A O 1
ATOM 1665 N N . LEU A 1 211 ? 60.659 65.264 33.164 1.00 107.18 211 LEU A N 1
ATOM 1666 C CA . LEU A 1 211 ? 61.529 64.469 34.030 1.00 104.43 211 LEU A CA 1
ATOM 1667 C C . LEU A 1 211 ? 62.089 65.299 35.184 1.00 102.90 211 LEU A C 1
ATOM 1668 O O . LEU A 1 211 ? 62.117 64.830 36.308 1.00 106.65 211 LEU A O 1
ATOM 1673 N N . LEU A 1 212 ? 62.468 66.552 34.909 1.00 104.03 212 LEU A N 1
ATOM 1674 C CA . LEU A 1 212 ? 62.881 67.494 35.965 1.00 99.15 212 LEU A CA 1
ATOM 1675 C C . LEU A 1 212 ? 61.766 67.764 36.923 1.00 98.25 212 LEU A C 1
ATOM 1676 O O . LEU A 1 212 ? 61.957 67.724 38.152 1.00 91.63 212 LEU A O 1
ATOM 1689 N N . TYR A 1 214 ? 59.101 66.161 37.763 1.00 90.55 214 TYR A N 1
ATOM 1690 C CA . TYR A 1 214 ? 58.882 65.085 38.737 1.00 91.42 214 TYR A CA 1
ATOM 1691 C C . TYR A 1 214 ? 60.019 64.869 39.788 1.00 90.83 214 TYR A C 1
ATOM 1692 O O . TYR A 1 214 ? 59.761 64.366 40.892 1.00 89.83 214 TYR A O 1
ATOM 1701 N N . VAL A 1 215 ? 61.245 65.290 39.467 1.00 86.31 215 VAL A N 1
ATOM 1702 C CA . VAL A 1 215 ? 62.300 65.387 40.490 1.00 82.08 215 VAL A CA 1
ATOM 1703 C C . VAL A 1 215 ? 61.994 66.555 41.446 1.00 85.45 215 VAL A C 1
ATOM 1704 O O . VAL A 1 215 ? 61.933 66.370 42.666 1.00 87.35 215 VAL A O 1
ATOM 1716 N N . TYR A 1 217 ? 59.065 67.676 41.923 1.00 86.08 217 TYR A N 1
ATOM 1717 C CA . TYR A 1 217 ? 57.892 67.193 42.661 1.00 88.23 217 TYR A CA 1
ATOM 1718 C C . TYR A 1 217 ? 58.280 66.426 43.897 1.00 90.17 217 TYR A C 1
ATOM 1719 O O . TYR A 1 217 ? 57.662 66.606 44.955 1.00 99.15 217 TYR A O 1
ATOM 1728 N N . LEU A 1 218 ? 59.285 65.554 43.763 1.00 84.89 218 LEU A N 1
ATOM 1729 C CA . LEU A 1 218 ? 59.732 64.679 44.876 1.00 81.90 218 LEU A CA 1
ATOM 1730 C C . LEU A 1 218 ? 60.244 65.512 46.040 1.00 77.96 218 LEU A C 1
ATOM 1731 O O . LEU A 1 218 ? 59.842 65.312 47.208 1.00 76.19 218 LEU A O 1
ATOM 1736 N N . CYS A 1 219 ? 61.129 66.447 45.725 1.00 80.12 219 CYS A N 1
ATOM 1737 C CA 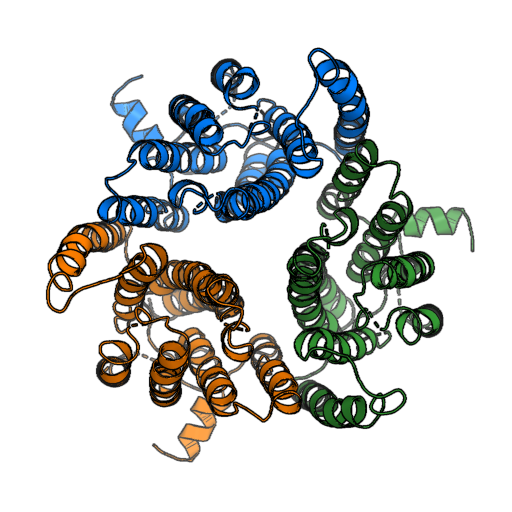. CYS A 1 219 ? 61.600 67.382 46.706 1.00 85.36 219 CYS A CA 1
ATOM 1738 C C . CYS A 1 219 ? 60.419 68.035 47.402 1.00 87.97 219 CYS A C 1
ATOM 1739 O O . CYS A 1 219 ? 60.296 67.949 48.628 1.00 87.84 219 CYS A O 1
ATOM 1742 N N . ASN A 1 220 ? 59.503 68.615 46.624 1.00 84.90 220 ASN A N 1
ATOM 1743 C CA . ASN A 1 220 ? 58.407 69.348 47.215 1.00 80.44 220 ASN A CA 1
ATOM 1744 C C . ASN A 1 220 ? 57.430 68.478 47.982 1.00 84.60 220 ASN A C 1
ATOM 1745 O O . ASN A 1 220 ? 56.858 68.927 48.972 1.00 93.02 220 ASN A O 1
ATOM 1750 N N . SER A 1 221 ? 57.274 67.219 47.568 1.00 81.29 221 SER A N 1
ATOM 1751 C CA . SER A 1 221 ? 56.363 66.313 48.273 1.00 81.99 221 SER A CA 1
ATOM 1752 C C . SER A 1 221 ? 56.834 65.971 49.701 1.00 81.95 221 SER A C 1
ATOM 1753 O O . SER A 1 221 ? 56.026 65.638 50.560 1.00 90.15 221 SER A O 1
ATOM 1756 N N . VAL A 1 222 ? 58.144 66.047 49.935 1.00 81.75 222 VAL A N 1
ATOM 1757 C CA . VAL A 1 222 ? 58.715 65.911 51.288 1.00 70.23 222 VAL A CA 1
ATOM 1758 C C . VAL A 1 222 ? 58.460 67.186 52.068 1.00 67.24 222 VAL A C 1
ATOM 1759 O O . VAL A 1 222 ? 57.932 67.150 53.169 1.00 65.59 222 VAL A O 1
ATOM 1763 N N . TYR A 1 223 ? 58.767 68.328 51.478 1.00 66.93 223 TYR A N 1
ATOM 1764 C CA . TYR A 1 223 ? 58.387 69.561 52.125 1.00 72.69 223 TYR A CA 1
ATOM 1765 C C . TYR A 1 223 ? 56.913 69.600 52.444 1.00 77.07 223 TYR A C 1
ATOM 1766 O O . TYR A 1 223 ? 56.526 70.132 53.469 1.00 79.29 223 TYR A O 1
ATOM 1775 N N . GLY A 1 224 ? 56.091 69.056 51.546 1.00 80.02 224 GLY A N 1
ATOM 1776 C CA . GLY A 1 224 ? 54.638 68.968 51.764 1.00 81.29 224 GLY A CA 1
ATOM 1777 C C . GLY A 1 224 ? 54.286 68.281 53.075 1.00 79.34 224 GLY A C 1
ATOM 1778 O O . GLY A 1 224 ? 53.626 68.864 53.940 1.00 78.97 224 GLY A O 1
ATOM 1779 N N . TYR A 1 225 ? 54.731 67.042 53.222 1.00 73.00 225 TYR A N 1
ATOM 1780 C CA . TYR A 1 225 ? 54.493 66.288 54.433 1.00 73.14 225 TYR A CA 1
ATOM 1781 C C . TYR A 1 225 ? 54.809 67.161 55.687 1.00 76.49 225 TYR A C 1
ATOM 1782 O O . TYR A 1 225 ? 53.961 67.322 56.575 1.00 80.30 225 TYR A O 1
ATOM 1791 N N . ILE A 1 226 ? 56.010 67.746 55.723 1.00 72.95 226 ILE A N 1
ATOM 1792 C CA . ILE A 1 226 ? 56.430 68.591 56.846 1.00 76.68 226 ILE A CA 1
ATOM 1793 C C . ILE A 1 226 ? 55.456 69.755 57.125 1.00 81.68 226 ILE A C 1
ATOM 1794 O O . ILE A 1 226 ? 54.926 69.883 58.237 1.00 90.94 226 ILE A O 1
ATOM 1799 N N . ASN A 1 227 ? 55.234 70.599 56.124 1.00 77.17 227 ASN A N 1
ATOM 1800 C CA . ASN A 1 227 ? 54.347 71.732 56.276 1.00 80.65 227 ASN A CA 1
ATOM 1801 C C . ASN A 1 227 ? 52.907 71.360 56.595 1.00 82.71 227 ASN A C 1
ATOM 1802 O O . ASN A 1 227 ? 52.236 72.093 57.289 1.00 89.01 227 ASN A O 1
ATOM 1807 N N . TRP A 1 228 ? 52.423 70.229 56.072 1.00 82.23 228 TRP A N 1
ATOM 1808 C CA . TRP A 1 228 ? 51.068 69.761 56.419 1.00 77.90 228 TRP A CA 1
ATOM 1809 C C . TRP A 1 228 ? 50.981 69.234 57.825 1.00 77.25 228 TRP A C 1
ATOM 1810 O O . TRP A 1 228 ? 49.981 69.403 58.493 1.00 80.93 228 TRP A O 1
ATOM 1821 N N . THR A 1 229 ? 52.068 68.695 58.320 1.00 79.18 229 THR A N 1
ATOM 1822 C CA . THR A 1 229 ? 52.166 68.453 59.744 1.00 78.02 229 THR A CA 1
ATOM 1823 C C . THR A 1 229 ? 52.041 69.724 60.605 1.00 78.01 229 THR A C 1
ATOM 1824 O O . THR A 1 229 ? 51.201 69.772 61.483 1.00 80.13 229 THR A O 1
ATOM 1828 N N . LYS A 1 230 ? 52.829 70.765 60.320 1.00 78.69 230 LYS A N 1
ATOM 1829 C CA . LYS A 1 230 ? 52.574 72.079 60.945 1.00 88.10 230 LYS A CA 1
ATOM 1830 C C . LYS A 1 230 ? 51.075 72.496 60.818 1.00 93.21 230 LYS A C 1
ATOM 1831 O O . LYS A 1 230 ? 50.479 73.088 61.738 1.00 91.45 230 LYS A O 1
ATOM 1837 N N . LEU A 1 231 ? 50.483 72.161 59.680 1.00 89.81 231 LEU A N 1
ATOM 1838 C CA . LEU A 1 231 ? 49.191 72.674 59.310 1.00 88.15 231 LEU A CA 1
ATOM 1839 C C . LEU A 1 231 ? 48.082 71.961 60.082 1.00 93.25 231 LEU A C 1
ATOM 1840 O O . LEU A 1 231 ? 47.112 72.587 60.481 1.00 102.16 231 LEU A O 1
ATOM 1845 N N . VAL A 1 232 ? 48.242 70.656 60.302 1.00 85.01 232 VAL A N 1
ATOM 1846 C CA . VAL A 1 232 ? 47.360 69.916 61.211 1.00 82.06 232 VAL A CA 1
ATOM 1847 C C . VAL A 1 232 ? 47.418 70.506 62.636 1.00 88.35 232 VAL A C 1
ATOM 1848 O O . VAL A 1 232 ? 46.398 70.652 63.289 1.00 97.59 232 VAL A O 1
ATOM 1852 N N . LYS A 1 233 ? 48.616 70.852 63.101 1.00 90.28 233 LYS A N 1
ATOM 1853 C CA . LYS A 1 233 ? 48.784 71.371 64.458 1.00 92.66 233 LYS A CA 1
ATOM 1854 C C . LYS A 1 233 ? 48.115 72.729 64.652 1.00 92.72 233 LYS A C 1
ATOM 1855 O O . LYS A 1 233 ? 47.592 73.001 65.703 1.00 95.38 233 LYS A O 1
ATOM 1861 N N . ARG A 1 234 ? 48.148 73.586 63.636 1.00 94.24 234 ARG A N 1
ATOM 1862 C CA . ARG A 1 234 ? 47.560 74.928 63.765 1.00 100.97 234 ARG A CA 1
ATOM 1863 C C . ARG A 1 234 ? 46.061 74.856 63.910 1.00 105.76 234 ARG A C 1
ATOM 1864 O O . ARG A 1 234 ? 45.454 75.718 64.516 1.00 109.85 234 ARG A O 1
ATOM 1872 N N . HIS A 1 235 ? 45.470 73.815 63.345 1.00 106.38 235 HIS A N 1
ATOM 1873 C CA . HIS A 1 235 ? 44.038 73.673 63.322 1.00 107.08 235 HIS A CA 1
ATOM 1874 C C . HIS A 1 235 ? 43.635 72.420 64.108 1.00 114.40 235 HIS A C 1
ATOM 1875 O O . HIS A 1 235 ? 43.043 71.467 63.564 1.00 114.78 235 HIS A O 1
ATOM 1882 N N . SER A 1 236 ? 43.999 72.465 65.410 1.00 120.56 236 SER A N 1
ATOM 1883 C CA . SER A 1 236 ? 43.827 71.384 66.422 1.00 115.98 236 SER A CA 1
ATOM 1884 C C . SER A 1 236 ? 44.505 70.050 66.108 1.00 110.10 236 SER A C 1
ATOM 1885 O O . SER A 1 236 ? 43.935 69.184 65.446 1.00 112.96 236 SER A O 1
ATOM 1888 N N . GLY B 1 2 ? 100.272 77.824 56.040 1.00 137.25 2 GLY B N 1
ATOM 1889 C CA . GLY B 1 2 ? 101.108 76.673 55.625 1.00 126.53 2 GLY B CA 1
ATOM 1890 C C . GLY B 1 2 ? 101.622 75.904 56.827 1.00 126.91 2 GLY B C 1
ATOM 1891 O O . GLY B 1 2 ? 102.024 74.750 56.700 1.00 129.09 2 GLY B O 1
ATOM 1892 N N . SER B 1 3 ? 101.574 76.535 58.005 1.00 122.80 3 SER B N 1
ATOM 1893 C CA . SER B 1 3 ? 102.203 75.988 59.195 1.00 119.23 3 SER B CA 1
ATOM 1894 C C . SER B 1 3 ? 101.795 74.535 59.465 1.00 116.92 3 SER B C 1
ATOM 1895 O O . SER B 1 3 ? 100.626 74.179 59.365 1.00 119.83 3 SER B O 1
ATOM 1898 N N . LEU B 1 4 ? 102.769 73.701 59.800 1.00 119.85 4 LEU B N 1
ATOM 1899 C CA . LEU B 1 4 ? 102.506 72.287 60.009 1.00 124.03 4 LEU B CA 1
ATOM 1900 C C . LEU B 1 4 ? 101.509 72.076 61.142 1.00 132.56 4 LEU B C 1
ATOM 1901 O O . LEU B 1 4 ? 100.627 71.219 61.053 1.00 132.43 4 LEU B O 1
ATOM 1906 N N . ALA B 1 5 ? 101.681 72.835 62.222 1.00 140.15 5 ALA B N 1
ATOM 1907 C CA . ALA B 1 5 ? 100.764 72.775 63.356 1.00 137.02 5 ALA B CA 1
ATOM 1908 C C . ALA B 1 5 ? 99.361 73.076 62.842 1.00 132.43 5 ALA B C 1
ATOM 1909 O O . ALA B 1 5 ? 98.383 72.445 63.246 1.00 125.67 5 ALA B O 1
ATOM 1911 N N . TRP B 1 6 ? 99.292 74.034 61.926 1.00 126.14 6 TRP B N 1
ATOM 1912 C CA . TRP B 1 6 ? 98.073 74.380 61.264 1.00 116.17 6 TRP B CA 1
ATOM 1913 C C . TRP B 1 6 ? 97.483 73.174 60.550 1.00 111.09 6 TRP B C 1
ATOM 1914 O O . TRP B 1 6 ? 96.509 72.621 60.992 1.00 113.41 6 TRP B O 1
ATOM 1925 N N . TRP B 1 7 ? 98.100 72.742 59.471 1.00 108.26 7 TRP B N 1
ATOM 1926 C CA . TRP B 1 7 ? 97.558 71.612 58.731 1.00 106.07 7 TRP B CA 1
ATOM 1927 C C . TRP B 1 7 ? 97.044 70.509 59.644 1.00 108.28 7 TRP B C 1
ATOM 1928 O O . TRP B 1 7 ? 96.296 69.644 59.213 1.00 115.23 7 TRP B O 1
ATOM 1939 N N . LYS B 1 8 ? 97.483 70.520 60.897 1.00 112.86 8 LYS B N 1
ATOM 1940 C CA . LYS B 1 8 ? 96.980 69.577 61.891 1.00 112.05 8 LYS B CA 1
ATOM 1941 C C . LYS B 1 8 ? 95.541 69.949 62.267 1.00 106.44 8 LYS B C 1
ATOM 1942 O O . LYS B 1 8 ? 94.653 69.101 62.226 1.00 101.97 8 LYS B O 1
ATOM 1948 N N . ARG B 1 9 ? 95.338 71.237 62.604 1.00 106.70 9 ARG B N 1
ATOM 1949 C CA . ARG B 1 9 ? 94.022 71.824 62.941 1.00 103.97 9 ARG B CA 1
ATOM 1950 C C . ARG B 1 9 ? 93.069 71.720 61.775 1.00 103.87 9 ARG B C 1
ATOM 1951 O O . ARG B 1 9 ? 91.979 71.177 61.901 1.00 104.92 9 ARG B O 1
ATOM 1959 N N . GLU B 1 10 ? 93.472 72.308 60.653 1.00 104.71 10 GLU B N 1
ATOM 1960 C CA . GLU B 1 10 ? 92.645 72.406 59.483 1.00 106.23 10 GLU B CA 1
ATOM 1961 C C . GLU B 1 10 ? 92.120 71.060 59.079 1.00 107.04 10 GLU B C 1
ATOM 1962 O O . GLU B 1 10 ? 90.927 70.909 58.817 1.00 114.65 10 GLU B O 1
ATOM 1968 N N . LEU B 1 11 ? 93.012 70.076 59.023 1.00 102.49 11 LEU B N 1
ATOM 1969 C CA . LEU B 1 11 ? 92.653 68.750 58.536 1.00 102.13 11 LEU B CA 1
ATOM 1970 C C . LEU B 1 11 ? 91.890 67.858 59.522 1.00 98.91 11 LEU B C 1
ATOM 1971 O O . LEU B 1 11 ? 91.102 67.018 59.094 1.00 100.70 11 LEU B O 1
ATOM 1976 N N . PHE B 1 12 ? 92.141 68.011 60.827 1.00 95.55 12 PHE B N 1
ATOM 1977 C CA . PHE B 1 12 ? 91.623 67.035 61.820 1.00 93.84 12 PHE B CA 1
ATOM 1978 C C . PHE B 1 12 ? 90.812 67.667 62.920 1.00 94.11 12 PHE B C 1
ATOM 1979 O O . PHE B 1 12 ? 90.271 66.964 63.763 1.00 93.80 12 PHE B O 1
ATOM 1987 N N . GLY B 1 13 ? 90.727 68.994 62.914 1.00 93.67 13 GLY B N 1
ATOM 1988 C CA . GLY B 1 13 ? 90.177 69.733 64.048 1.00 98.58 13 GLY B CA 1
ATOM 1989 C C . GLY B 1 13 ? 88.693 70.042 63.942 1.00 102.69 13 GLY B C 1
ATOM 1990 O O . GLY B 1 13 ? 88.197 70.407 62.863 1.00 100.88 13 GLY B O 1
ATOM 1991 N N . GLY B 1 14 ? 87.987 69.878 65.072 1.00 102.87 14 GLY B N 1
ATOM 1992 C CA . GLY B 1 14 ? 86.570 70.268 65.206 1.00 104.70 14 GLY B CA 1
ATOM 1993 C C . GLY B 1 14 ? 85.559 69.580 64.287 1.00 97.07 14 GLY B C 1
ATOM 1994 O O . GLY B 1 14 ? 84.638 70.233 63.793 1.00 94.55 14 GLY B O 1
ATOM 1995 N N . TRP B 1 15 ? 85.747 68.274 64.054 1.00 91.00 15 TRP B N 1
ATOM 1996 C CA . TRP B 1 15 ? 84.753 67.436 63.394 1.00 89.56 15 TRP B CA 1
ATOM 1997 C C . TRP B 1 15 ? 83.821 66.893 64.436 1.00 91.51 15 TRP B C 1
ATOM 1998 O O . TRP B 1 15 ? 84.251 66.465 65.503 1.00 94.90 15 TRP B O 1
ATOM 2009 N N . THR B 1 16 ? 82.534 66.886 64.129 1.00 95.55 16 THR B N 1
ATOM 2010 C CA . THR B 1 16 ? 81.558 66.186 64.970 1.00 93.05 16 THR B CA 1
ATOM 2011 C C . THR B 1 16 ? 81.715 64.689 64.748 1.00 88.08 16 THR B C 1
ATOM 2012 O O . THR B 1 16 ? 82.291 64.271 63.731 1.00 84.70 16 THR B O 1
ATOM 2016 N N . HIS B 1 17 ? 81.217 63.879 65.689 1.00 81.97 17 HIS B N 1
ATOM 2017 C CA . HIS B 1 17 ? 81.260 62.428 65.518 1.00 79.32 17 HIS B CA 1
ATOM 2018 C C . HIS B 1 17 ? 80.589 62.040 64.228 1.00 86.32 17 HIS B C 1
ATOM 2019 O O . HIS B 1 17 ? 81.094 61.188 63.499 1.00 91.04 17 HIS B O 1
ATOM 2026 N N . PHE B 1 18 ? 79.443 62.684 63.947 1.00 90.80 18 PHE B N 1
ATOM 2027 C CA . PHE B 1 18 ? 78.682 62.484 62.692 1.00 87.11 18 PHE B CA 1
ATOM 2028 C C . PHE B 1 18 ? 79.487 62.744 61.397 1.00 89.12 18 PHE B C 1
ATOM 2029 O O . PHE B 1 18 ? 79.701 61.799 60.591 1.00 88.56 18 PHE B O 1
ATOM 2037 N N . GLU B 1 19 ? 79.901 64.016 61.189 1.00 84.91 19 GLU B N 1
ATOM 2038 C CA . GLU B 1 19 ? 80.738 64.401 60.037 1.00 82.28 19 GLU B CA 1
ATOM 2039 C C . GLU B 1 19 ? 81.868 63.407 59.870 1.00 84.87 19 GLU B C 1
ATOM 2040 O O . GLU B 1 19 ? 82.141 62.953 58.772 1.00 92.63 19 GLU B O 1
ATOM 2046 N N . ALA B 1 20 ? 82.537 63.090 60.975 1.00 83.45 20 ALA B N 1
ATOM 2047 C CA . ALA B 1 20 ? 83.629 62.146 60.966 1.00 84.03 20 ALA B CA 1
ATOM 2048 C C . ALA B 1 20 ? 83.186 60.796 60.464 1.00 88.73 20 ALA B C 1
ATOM 2049 O O . ALA B 1 20 ? 83.795 60.240 59.538 1.00 91.64 20 ALA B O 1
ATOM 2051 N N . VAL B 1 21 ? 82.124 60.259 61.067 1.00 87.97 21 VAL B N 1
ATOM 2052 C CA . VAL B 1 21 ? 81.682 58.928 60.730 1.00 92.74 21 VAL B CA 1
ATOM 2053 C C . VAL B 1 21 ? 81.349 58.823 59.272 1.00 96.59 21 VAL B C 1
ATOM 2054 O O . VAL B 1 21 ? 81.602 57.794 58.657 1.00 105.83 21 VAL B O 1
ATOM 2058 N N . TRP B 1 22 ? 80.823 59.897 58.697 1.00 91.56 22 TRP B N 1
ATOM 2059 C CA . TRP B 1 22 ? 80.458 59.870 57.277 1.00 95.26 22 TRP B CA 1
ATOM 2060 C C . TRP B 1 22 ? 81.637 60.083 56.311 1.00 96.63 22 TRP B C 1
ATOM 2061 O O . TRP B 1 22 ? 81.872 59.282 55.402 1.00 97.10 22 TRP B O 1
ATOM 2072 N N . LEU B 1 23 ? 82.362 61.166 56.496 1.00 92.22 23 LEU B N 1
ATOM 2073 C CA . LEU B 1 23 ? 83.471 61.443 55.639 1.00 92.95 23 LEU B CA 1
ATOM 2074 C C . LEU B 1 23 ? 84.445 60.245 55.570 1.00 94.21 23 LEU B C 1
ATOM 2075 O O . LEU B 1 23 ? 85.021 59.973 54.516 1.00 95.46 23 LEU B O 1
ATOM 2080 N N . LEU B 1 24 ? 84.590 59.508 56.670 1.00 88.71 24 LEU B N 1
ATOM 2081 C CA . LEU B 1 24 ? 85.418 58.306 56.630 1.00 91.98 24 LEU B CA 1
ATOM 2082 C C . LEU B 1 24 ? 84.762 57.202 55.816 1.00 93.88 24 LEU B C 1
ATOM 2083 O O . LEU B 1 24 ? 85.385 56.623 54.947 1.00 93.99 24 LEU B O 1
ATOM 2096 N N . PHE B 1 26 ? 82.769 57.472 53.524 1.00 101.15 26 PHE B N 1
ATOM 2097 C CA . PHE B 1 26 ? 82.769 57.860 52.122 1.00 103.97 26 PHE B CA 1
ATOM 2098 C C . PHE B 1 26 ? 84.053 57.478 51.466 1.00 106.91 26 PHE B C 1
ATOM 2099 O O . PHE B 1 26 ? 84.045 57.008 50.344 1.00 118.46 26 PHE B O 1
ATOM 2107 N N . LEU B 1 27 ? 85.164 57.695 52.176 1.00 99.95 27 LEU B N 1
ATOM 2108 C CA . LEU B 1 27 ? 86.493 57.418 51.653 1.00 91.69 27 LEU B CA 1
ATOM 2109 C C . LEU B 1 27 ? 86.758 55.932 51.593 1.00 92.91 27 LEU B C 1
ATOM 2110 O O . LEU B 1 27 ? 87.294 55.429 50.619 1.00 95.60 27 LEU B O 1
ATOM 2115 N N . GLY B 1 28 ? 86.346 55.227 52.629 1.00 96.41 28 GLY B N 1
ATOM 2116 C CA . GLY B 1 28 ? 86.343 53.767 52.617 1.00 106.91 28 GLY B CA 1
ATOM 2117 C C . GLY B 1 28 ? 85.654 53.147 51.409 1.00 114.45 28 GLY B C 1
ATOM 2118 O O . GLY B 1 28 ? 86.219 52.269 50.766 1.00 120.40 28 GLY B O 1
ATOM 2119 N N . ILE B 1 29 ? 84.433 53.605 51.091 1.00 117.19 29 ILE B N 1
ATOM 2120 C CA . ILE B 1 29 ? 83.693 53.076 49.910 1.00 125.08 29 ILE B CA 1
ATOM 2121 C C . ILE B 1 29 ? 84.405 53.393 48.607 1.00 125.17 29 ILE B C 1
ATOM 2122 O O . ILE B 1 29 ? 84.371 52.604 47.670 1.00 132.24 29 ILE B O 1
ATOM 2127 N N . GLN B 1 30 ? 85.043 54.557 48.558 1.00 116.46 30 GLN B N 1
ATOM 2128 C CA . GLN B 1 30 ? 85.885 54.934 47.440 1.00 114.84 30 GLN B CA 1
ATOM 2129 C C . GLN B 1 30 ? 87.096 53.960 47.328 1.00 117.24 30 GLN B C 1
ATOM 2130 O O . GLN B 1 30 ? 87.490 53.558 46.215 1.00 124.69 30 GLN B O 1
ATOM 2136 N N . ALA B 1 31 ? 87.635 53.556 48.484 1.00 109.08 31 ALA B N 1
ATOM 2137 C CA . ALA B 1 31 ? 88.784 52.659 48.550 1.00 108.00 31 ALA B CA 1
ATOM 2138 C C . ALA B 1 31 ? 88.427 51.248 48.143 1.00 117.04 31 ALA B C 1
ATOM 2139 O O . ALA B 1 31 ? 89.037 50.694 47.245 1.00 125.73 31 ALA B O 1
ATOM 2141 N N . VAL B 1 32 ? 87.454 50.657 48.821 1.00 90.04 32 VAL B N 1
ATOM 2142 C CA . VAL B 1 32 ? 86.888 49.355 48.415 1.00 97.09 32 VAL B CA 1
ATOM 2143 C C . VAL B 1 32 ? 86.624 49.243 46.890 1.00 103.12 32 VAL B C 1
ATOM 2144 O O . VAL B 1 32 ? 86.741 48.155 46.290 1.00 105.52 32 VAL B O 1
ATOM 2148 N N . VAL B 1 33 ? 86.244 50.366 46.285 1.00 105.84 33 VAL B N 1
ATOM 2149 C CA . VAL B 1 33 ? 86.016 50.444 44.843 1.00 109.90 33 VAL B CA 1
ATOM 2150 C C . VAL B 1 33 ? 87.309 50.261 44.067 1.00 114.04 33 VAL B C 1
ATOM 2151 O O . VAL B 1 33 ? 87.318 49.637 43.018 1.00 122.31 33 VAL B O 1
ATOM 2155 N N . PHE B 1 34 ? 88.402 50.783 44.626 1.00 113.52 34 PHE B N 1
ATOM 2156 C CA . PHE B 1 34 ? 89.726 50.761 44.002 1.00 115.34 34 PHE B CA 1
ATOM 2157 C C . PHE B 1 34 ? 90.421 49.417 44.220 1.00 119.14 34 PHE B C 1
ATOM 2158 O O . PHE B 1 34 ? 91.176 48.945 43.368 1.00 125.65 34 PHE B O 1
ATOM 2166 N N . VAL B 1 35 ? 90.175 48.816 45.372 1.00 116.12 35 VAL B N 1
ATOM 2167 C CA . VAL B 1 35 ? 90.661 47.480 45.654 1.00 121.35 35 VAL B CA 1
ATOM 2168 C C . VAL B 1 35 ? 89.938 46.454 44.746 1.00 126.93 35 VAL B C 1
ATOM 2169 O O . VAL B 1 35 ? 90.162 45.244 44.833 1.00 131.99 35 VAL B O 1
ATOM 2173 N N . PHE B 1 36 ? 89.094 46.959 43.855 1.00 128.35 36 PHE B N 1
ATOM 2174 C CA . PHE B 1 36 ? 88.427 46.115 42.872 1.00 134.55 36 PHE B CA 1
ATOM 2175 C C . PHE B 1 36 ? 88.948 46.412 41.476 1.00 141.25 36 PHE B C 1
ATOM 2176 O O . PHE B 1 36 ? 89.204 45.501 40.694 1.00 151.37 36 PHE B O 1
ATOM 2184 N N . ASN B 1 37 ? 89.108 47.696 41.177 1.00 141.55 37 ASN B N 1
ATOM 2185 C CA . ASN B 1 37 ? 89.611 48.134 39.894 1.00 152.71 37 ASN B CA 1
ATOM 2186 C C . ASN B 1 37 ? 90.810 49.023 40.079 1.00 152.83 37 ASN B C 1
ATOM 2187 O O . ASN B 1 37 ? 90.694 50.244 39.944 1.00 151.85 37 ASN B O 1
ATOM 2192 N N . PRO B 1 38 ? 91.985 48.430 40.405 1.00 158.93 38 PRO B N 1
ATOM 2193 C CA . PRO B 1 38 ? 93.170 49.281 40.491 1.00 156.20 38 PRO B CA 1
ATOM 2194 C C . PRO B 1 38 ? 93.395 49.972 39.148 1.00 156.99 38 PRO B C 1
ATOM 2195 O O . PRO B 1 38 ? 94.067 51.009 39.076 1.00 148.76 38 PRO B O 1
ATOM 2199 N N . ASP B 1 39 ? 92.721 49.445 38.125 1.00 161.89 39 ASP B N 1
ATOM 2200 C CA . ASP B 1 39 ? 92.987 49.748 36.726 1.00 171.11 39 ASP B CA 1
ATOM 2201 C C . ASP B 1 39 ? 92.936 51.235 36.390 1.00 168.06 39 ASP B C 1
ATOM 2202 O O . ASP B 1 39 ? 93.844 51.756 35.755 1.00 172.34 39 ASP B O 1
ATOM 2207 N N . SER B 1 40 ? 91.885 51.918 36.821 1.00 168.03 40 SER B N 1
ATOM 2208 C CA . SER B 1 40 ? 91.867 53.373 36.732 1.00 164.86 40 SER B CA 1
ATOM 2209 C C . SER B 1 40 ? 91.880 54.016 38.105 1.00 153.91 40 SER B C 1
ATOM 2210 O O . SER B 1 40 ? 90.846 54.485 38.597 1.00 140.64 40 SER B O 1
ATOM 2213 N N . TRP B 1 41 ? 93.056 53.994 38.731 1.00 150.71 41 TRP B N 1
ATOM 2214 C CA . TRP B 1 41 ? 93.322 54.759 39.934 1.00 142.40 41 TRP B CA 1
ATOM 2215 C C . TRP B 1 41 ? 92.959 56.225 39.684 1.00 134.08 41 TRP B C 1
ATOM 2216 O O . TRP B 1 41 ? 92.370 56.890 40.537 1.00 131.87 41 TRP B O 1
ATOM 2227 N N . LEU B 1 42 ? 93.295 56.708 38.491 1.00 131.51 42 LEU B N 1
ATOM 2228 C CA . LEU B 1 42 ? 93.130 58.107 38.147 1.00 125.40 42 LEU B CA 1
ATOM 2229 C C . LEU B 1 42 ? 91.768 58.683 38.612 1.00 123.28 42 LEU B C 1
ATOM 2230 O O . LEU B 1 42 ? 91.707 59.740 39.274 1.00 116.09 42 LEU B O 1
ATOM 2235 N N . ALA B 1 43 ? 90.692 57.977 38.274 1.00 124.34 43 ALA B N 1
ATOM 2236 C CA . ALA B 1 43 ? 89.354 58.355 38.704 1.00 118.24 43 ALA B CA 1
ATOM 2237 C C . ALA B 1 43 ? 89.169 58.195 40.203 1.00 113.73 43 ALA B C 1
ATOM 2238 O O . ALA B 1 43 ? 88.509 59.023 40.832 1.00 117.06 43 ALA B O 1
ATOM 2240 N N . SER B 1 44 ? 89.720 57.110 40.768 1.00 107.57 44 SER B N 1
ATOM 2241 C CA . SER B 1 44 ? 89.616 56.850 42.215 1.00 102.10 44 SER B CA 1
ATOM 2242 C C . SER B 1 44 ? 90.261 57.953 43.008 1.00 95.28 44 SER B C 1
ATOM 2243 O O . SER B 1 44 ? 89.813 58.303 44.081 1.00 97.15 44 SER B O 1
ATOM 2246 N N . VAL B 1 45 ? 91.318 58.510 42.474 1.00 98.14 45 VAL B N 1
ATOM 2247 C CA . VAL B 1 45 ? 91.944 59.627 43.115 1.00 97.97 45 VAL B CA 1
ATOM 2248 C C . VAL B 1 45 ? 91.086 60.884 42.926 1.00 96.70 45 VAL B C 1
ATOM 2249 O O . VAL B 1 45 ? 90.871 61.635 43.877 1.00 94.76 45 VAL B O 1
ATOM 2253 N N . ALA B 1 46 ? 90.534 61.061 41.724 1.00 99.02 46 ALA B N 1
ATOM 2254 C CA . ALA B 1 46 ? 89.650 62.212 41.432 1.00 98.77 46 ALA B CA 1
ATOM 2255 C C . ALA B 1 46 ? 88.434 62.217 42.360 1.00 98.55 46 ALA B C 1
ATOM 2256 O O . ALA B 1 46 ? 87.871 63.278 42.677 1.00 95.98 46 ALA B O 1
ATOM 2258 N N . ALA B 1 47 ? 88.025 61.023 42.783 1.00 97.73 47 ALA B N 1
ATOM 2259 C CA . ALA B 1 47 ? 86.954 60.883 43.739 1.00 99.23 47 ALA B CA 1
ATOM 2260 C C . ALA B 1 47 ? 87.420 61.243 45.174 1.00 100.80 47 ALA B C 1
ATOM 2261 O O . ALA B 1 47 ? 86.876 62.169 45.789 1.00 101.98 47 ALA B O 1
ATOM 2263 N N . VAL B 1 48 ? 88.463 60.557 45.670 1.00 100.46 48 VAL B N 1
ATOM 2264 C CA . VAL B 1 48 ? 88.977 60.795 47.036 1.00 93.81 48 VAL B CA 1
ATOM 2265 C C . VAL B 1 48 ? 89.340 62.255 47.307 1.00 96.44 48 VAL B C 1
ATOM 2266 O O . VAL B 1 48 ? 88.824 62.853 48.236 1.00 96.14 48 VAL B O 1
ATOM 2270 N N . THR B 1 49 ? 90.237 62.825 46.510 1.00 102.40 49 THR B N 1
ATOM 2271 C CA . THR B 1 49 ? 90.366 64.287 46.484 1.00 107.32 49 THR B CA 1
ATOM 2272 C C . THR B 1 49 ? 89.144 64.812 45.801 1.00 107.85 49 THR B C 1
ATOM 2273 O O . THR B 1 49 ? 88.941 64.560 44.616 1.00 124.91 49 THR B O 1
ATOM 2277 N N . GLY B 1 50 ? 88.288 65.489 46.533 1.00 101.88 50 GLY B N 1
ATOM 2278 C CA . GLY B 1 50 ? 87.039 65.922 45.934 1.00 105.69 50 GLY B CA 1
ATOM 2279 C C . GLY B 1 50 ? 85.834 65.675 46.794 1.00 101.35 50 GLY B C 1
ATOM 2280 O O . GLY B 1 50 ? 85.039 66.579 46.986 1.00 102.59 50 GLY B O 1
ATOM 2281 N N . ILE B 1 51 ? 85.670 64.435 47.276 1.00 94.13 51 ILE B N 1
ATOM 2282 C CA . ILE B 1 51 ? 84.840 64.182 48.449 1.00 93.14 51 ILE B CA 1
ATOM 2283 C C . ILE B 1 51 ? 85.344 65.105 49.538 1.00 97.13 51 ILE B C 1
ATOM 2284 O O . ILE B 1 51 ? 84.568 65.807 50.201 1.00 101.58 51 ILE B O 1
ATOM 2289 N N . LEU B 1 52 ? 86.660 65.098 49.726 1.00 100.40 52 LEU B N 1
ATOM 2290 C CA . LEU B 1 52 ? 87.278 65.979 50.687 1.00 97.36 52 LEU B CA 1
ATOM 2291 C C . LEU B 1 52 ? 87.044 67.422 50.291 1.00 98.61 52 LEU B C 1
ATOM 2292 O O . LEU B 1 52 ? 86.819 68.253 51.150 1.00 107.01 52 LEU B O 1
ATOM 2297 N N . CYS B 1 53 ? 87.053 67.727 48.992 1.00 96.87 53 CYS B N 1
ATOM 2298 C CA . CYS B 1 53 ? 86.833 69.109 48.587 1.00 93.71 53 CYS B CA 1
ATOM 2299 C C . CYS B 1 53 ? 85.528 69.585 49.167 1.00 88.79 53 CYS B C 1
ATOM 2300 O O . CYS B 1 53 ? 85.495 70.553 49.923 1.00 88.39 53 CYS B O 1
ATOM 2303 N N . VAL B 1 54 ? 84.457 68.859 48.856 1.00 86.55 54 VAL B N 1
ATOM 2304 C CA . VAL B 1 54 ? 83.098 69.321 49.140 1.00 81.16 54 VAL B CA 1
ATOM 2305 C C . VAL B 1 54 ? 82.777 69.156 50.618 1.00 79.45 54 VAL B C 1
ATOM 2306 O O . VAL B 1 54 ? 82.102 70.018 51.229 1.00 76.80 54 VAL B O 1
ATOM 2310 N N . VAL B 1 55 ? 83.272 68.072 51.213 1.00 74.40 55 VAL B N 1
ATOM 2311 C CA . VAL B 1 55 ? 83.084 67.901 52.641 1.00 73.02 55 VAL B CA 1
ATOM 2312 C C . VAL B 1 55 ? 83.723 69.054 53.384 1.00 75.10 55 VAL B C 1
ATOM 2313 O O . VAL B 1 55 ? 83.161 69.553 54.342 1.00 79.83 55 VAL B O 1
ATOM 2317 N N . PHE B 1 56 ? 84.849 69.540 52.872 1.00 79.68 56 PHE B N 1
ATOM 2318 C CA . PHE B 1 56 ? 85.527 70.688 53.470 1.00 81.81 56 PHE B CA 1
ATOM 2319 C C . PHE B 1 56 ? 84.800 72.009 53.222 1.00 82.57 56 PHE B C 1
ATOM 2320 O O . PHE B 1 56 ? 84.765 72.862 54.105 1.00 80.01 56 PHE B O 1
ATOM 2328 N N . VAL B 1 57 ? 84.200 72.185 52.040 1.00 87.16 57 VAL B N 1
ATOM 2329 C CA . VAL B 1 57 ? 83.380 73.396 51.822 1.00 89.61 57 VAL B CA 1
ATOM 2330 C C . VAL B 1 57 ? 82.168 73.403 52.757 1.00 87.55 57 VAL B C 1
ATOM 2331 O O . VAL B 1 57 ? 81.855 74.431 53.355 1.00 84.57 57 VAL B O 1
ATOM 2335 N N . GLY B 1 58 ? 81.509 72.250 52.896 1.00 82.13 58 GLY B N 1
ATOM 2336 C CA . GLY B 1 58 ? 80.439 72.098 53.888 1.00 84.24 58 GLY B CA 1
ATOM 2337 C C . GLY B 1 58 ? 80.843 72.732 55.201 1.00 83.72 58 GLY B C 1
ATOM 2338 O O . GLY B 1 58 ? 80.097 73.562 55.770 1.00 80.83 58 GLY B O 1
ATOM 2339 N N . LYS B 1 59 ? 82.070 72.400 55.638 1.00 78.90 59 LYS B N 1
ATOM 2340 C CA . LYS B 1 59 ? 82.596 72.823 56.923 1.00 74.20 59 LYS B CA 1
ATOM 2341 C C . LYS B 1 59 ? 83.001 74.260 56.925 1.00 78.03 59 LYS B C 1
ATOM 2342 O O . LYS B 1 59 ? 83.226 74.825 57.975 1.00 93.04 59 LYS B O 1
ATOM 2348 N N . GLY B 1 60 ? 83.095 74.865 55.753 1.00 78.43 60 GLY B N 1
ATOM 2349 C CA . GLY B 1 60 ? 83.602 76.238 55.651 1.00 85.24 60 GLY B CA 1
ATOM 2350 C C . GLY B 1 60 ? 85.115 76.328 55.836 1.00 86.41 60 GLY B C 1
ATOM 2351 O O . GLY B 1 60 ? 85.638 77.397 56.044 1.00 89.51 60 GLY B O 1
ATOM 2352 N N . LYS B 1 61 ? 85.796 75.179 55.739 1.00 83.18 61 LYS B N 1
ATOM 2353 C CA . LYS B 1 61 ? 87.240 75.086 55.849 1.00 82.82 61 LYS B CA 1
ATOM 2354 C C . LYS B 1 61 ? 87.925 75.579 54.580 1.00 93.77 61 LYS B C 1
ATOM 2355 O O . LYS B 1 61 ? 87.607 75.111 53.466 1.00 96.54 61 LYS B O 1
ATOM 2361 N N . ILE B 1 62 ? 88.882 76.511 54.746 1.00 95.20 62 ILE B N 1
ATOM 2362 C CA . ILE B 1 62 ? 89.553 77.170 53.595 1.00 86.41 62 ILE B CA 1
ATOM 2363 C C . ILE B 1 62 ? 90.525 76.251 52.836 1.00 87.55 62 ILE B C 1
ATOM 2364 O O . ILE B 1 62 ? 90.796 76.465 51.650 1.00 85.29 62 ILE B O 1
ATOM 2369 N N . SER B 1 63 ? 91.004 75.209 53.509 1.00 88.10 63 SER B N 1
ATOM 2370 C CA . SER B 1 63 ? 91.888 74.226 52.878 1.00 93.86 63 SER B CA 1
ATOM 2371 C C . SER B 1 63 ? 91.184 73.365 51.863 1.00 93.50 63 SER B C 1
ATOM 2372 O O . SER B 1 63 ? 91.795 72.456 51.291 1.00 95.71 63 SER B O 1
ATOM 2375 N N . ASN B 1 64 ? 89.880 73.575 51.704 1.00 98.02 64 ASN B N 1
ATOM 2376 C CA . ASN B 1 64 ? 89.109 72.840 50.703 1.00 99.56 64 ASN B CA 1
ATOM 2377 C C . ASN B 1 64 ? 89.746 73.054 49.318 1.00 102.85 64 ASN B C 1
ATOM 2378 O O . ASN B 1 64 ? 89.712 72.172 48.450 1.00 105.12 64 ASN B O 1
ATOM 2383 N N . TYR B 1 65 ? 90.354 74.217 49.146 1.00 95.80 65 TYR B N 1
ATOM 2384 C CA . TYR B 1 65 ? 90.773 74.658 47.864 1.00 105.31 65 TYR B CA 1
ATOM 2385 C C . TYR B 1 65 ? 91.937 73.824 47.227 1.00 122.84 65 TYR B C 1
ATOM 2386 O O . TYR B 1 65 ? 91.969 73.635 45.993 1.00 130.30 65 TYR B O 1
ATOM 2395 N N . LEU B 1 66 ? 92.865 73.318 48.054 1.00 126.67 66 LEU B N 1
ATOM 2396 C CA . LEU B 1 66 ? 93.934 72.441 47.538 1.00 134.61 66 LEU B CA 1
ATOM 2397 C C . LEU B 1 66 ? 93.341 71.150 47.021 1.00 132.56 66 LEU B C 1
ATOM 2398 O O . LEU B 1 66 ? 93.608 70.745 45.871 1.00 134.41 66 LEU B O 1
ATOM 2403 N N . PHE B 1 67 ? 92.529 70.499 47.862 1.00 122.87 67 PHE B N 1
ATOM 2404 C CA . PHE B 1 67 ? 91.865 69.265 47.468 1.00 120.38 67 PHE B CA 1
ATOM 2405 C C . PHE B 1 67 ? 91.085 69.455 46.170 1.00 118.95 67 PHE B C 1
ATOM 2406 O O . PHE B 1 67 ? 91.142 68.605 45.271 1.00 119.66 67 PHE B O 1
ATOM 2414 N N . GLY B 1 68 ? 90.396 70.595 46.058 1.00 114.62 68 GLY B N 1
ATOM 2415 C CA . GLY B 1 68 ? 89.657 70.949 44.834 1.00 109.59 68 GLY B CA 1
ATOM 2416 C C . GLY B 1 68 ? 90.544 71.021 43.611 1.00 108.75 68 GLY B C 1
ATOM 2417 O O . GLY B 1 68 ? 90.248 70.403 42.581 1.00 113.47 68 GLY B O 1
ATOM 2418 N N . LEU B 1 69 ? 91.649 71.758 43.738 1.00 103.45 69 LEU B N 1
ATOM 2419 C CA . LEU B 1 69 ? 92.597 71.936 42.652 1.00 97.23 69 LEU B CA 1
ATOM 2420 C C . LEU B 1 69 ? 93.056 70.609 42.063 1.00 96.23 69 LEU B C 1
ATOM 2421 O O . LEU B 1 69 ? 93.036 70.429 40.850 1.00 90.74 69 LEU B O 1
ATOM 2426 N N . ILE B 1 70 ? 93.479 69.683 42.917 1.00 99.86 70 ILE B N 1
ATOM 2427 C CA . ILE B 1 70 ? 93.778 68.330 42.451 1.00 103.41 70 ILE B CA 1
ATOM 2428 C C . ILE B 1 70 ? 92.540 67.754 41.784 1.00 106.29 70 ILE B C 1
ATOM 2429 O O . ILE B 1 70 ? 92.553 67.444 40.576 1.00 104.09 70 ILE B O 1
ATOM 2434 N N . SER B 1 71 ? 91.451 67.674 42.565 1.00 111.42 71 SER B N 1
ATOM 2435 C CA . SER B 1 71 ? 90.214 66.988 42.159 1.00 112.55 71 SER B CA 1
ATOM 2436 C C . SER B 1 71 ? 89.699 67.381 40.788 1.00 111.15 71 SER B C 1
ATOM 2437 O O . SER B 1 71 ? 89.481 66.511 39.939 1.00 111.82 71 SER B O 1
ATOM 2440 N N . VAL B 1 72 ? 89.490 68.691 40.586 1.00 105.85 72 VAL B N 1
ATOM 2441 C CA . VAL B 1 72 ? 88.872 69.213 39.354 1.00 104.56 72 VAL B CA 1
ATOM 2442 C C . VAL B 1 72 ? 89.712 68.947 38.092 1.00 103.15 72 VAL B C 1
ATOM 2443 O O . VAL B 1 72 ? 89.165 68.688 37.000 1.00 101.40 72 VAL B O 1
ATOM 2447 N N . SER B 1 73 ? 91.030 69.019 38.240 1.00 105.15 73 SER B N 1
ATOM 2448 C CA . SER B 1 73 ? 91.933 68.811 37.115 1.00 108.41 73 SER B CA 1
ATOM 2449 C C . SER B 1 73 ? 91.873 67.364 36.696 1.00 107.12 73 SER B C 1
ATOM 2450 O O . SER B 1 73 ? 91.452 67.050 35.584 1.00 105.81 73 SER B O 1
ATOM 2453 N N . LEU B 1 74 ? 92.212 66.467 37.606 1.00 106.85 74 LEU B N 1
ATOM 2454 C CA . LEU B 1 74 ? 92.056 65.069 37.304 1.00 112.89 74 LEU B CA 1
ATOM 2455 C C . LEU B 1 74 ? 90.663 64.799 36.725 1.00 114.65 74 LEU B C 1
ATOM 2456 O O . LEU B 1 74 ? 90.556 64.196 35.655 1.00 110.28 74 LEU B O 1
ATOM 2461 N N . TYR B 1 75 ? 89.606 65.308 37.393 1.00 113.69 75 TYR B N 1
ATOM 2462 C CA . TYR B 1 75 ? 88.202 65.078 36.931 1.00 108.64 75 TYR B CA 1
ATOM 2463 C C . TYR B 1 75 ? 87.997 65.559 35.503 1.00 105.39 75 TYR B C 1
ATOM 2464 O O . TYR B 1 75 ? 87.440 64.827 34.669 1.00 106.71 75 TYR B O 1
ATOM 2473 N N . ALA B 1 76 ? 88.460 66.780 35.215 1.00 98.60 76 ALA B N 1
ATOM 2474 C CA . ALA B 1 76 ? 88.394 67.318 33.860 1.00 100.00 76 ALA B CA 1
ATOM 2475 C C . ALA B 1 76 ? 88.959 66.320 32.834 1.00 100.60 76 ALA B C 1
ATOM 2476 O O . ALA B 1 76 ? 88.362 66.083 31.781 1.00 101.76 76 ALA B O 1
ATOM 2478 N N . TYR B 1 77 ? 90.088 65.712 33.150 1.00 101.96 77 TYR B N 1
ATOM 2479 C CA . TYR B 1 77 ? 90.627 64.729 32.254 1.00 105.32 77 TYR B CA 1
ATOM 2480 C C . TYR B 1 77 ? 89.695 63.521 32.146 1.00 103.08 77 TYR B C 1
ATOM 2481 O O . TYR B 1 77 ? 89.325 63.127 31.049 1.00 105.07 77 TYR B O 1
ATOM 2490 N N . VAL B 1 78 ? 89.291 62.962 33.286 1.00 118.25 78 VAL B N 1
ATOM 2491 C CA . VAL B 1 78 ? 88.570 61.679 33.295 1.00 115.41 78 VAL B CA 1
ATOM 2492 C C . VAL B 1 78 ? 87.220 61.745 32.564 1.00 118.27 78 VAL B C 1
ATOM 2493 O O . VAL B 1 78 ? 86.783 60.759 31.952 1.00 114.43 78 VAL B O 1
ATOM 2497 N N . SER B 1 79 ? 86.567 62.901 32.633 1.00 123.13 79 SER B N 1
ATOM 2498 C CA . SER B 1 79 ? 85.285 63.094 31.964 1.00 126.14 79 SER B CA 1
ATOM 2499 C C . SER B 1 79 ? 85.490 63.259 30.464 1.00 129.84 79 SER B C 1
ATOM 2500 O O . SER B 1 79 ? 84.591 62.997 29.680 1.00 135.47 79 SER B O 1
ATOM 2503 N N . TYR B 1 80 ? 86.688 63.700 30.083 1.00 133.74 80 TYR B N 1
ATOM 2504 C CA . TYR B 1 80 ? 87.083 63.846 28.676 1.00 135.03 80 TYR B CA 1
ATOM 2505 C C . TYR B 1 80 ? 87.222 62.485 27.990 1.00 128.52 80 TYR B C 1
ATOM 2506 O O . TYR B 1 80 ? 86.761 62.298 26.862 1.00 128.07 80 TYR B O 1
ATOM 2515 N N . THR B 1 81 ? 87.806 61.524 28.696 1.00 122.76 81 THR B N 1
ATOM 2516 C CA . THR B 1 81 ? 87.881 60.157 28.189 1.00 124.51 81 THR B CA 1
ATOM 2517 C C . THR B 1 81 ? 86.494 59.475 28.074 1.00 125.07 81 THR B C 1
ATOM 2518 O O . THR B 1 81 ? 86.375 58.415 27.480 1.00 125.41 81 THR B O 1
ATOM 2522 N N . PHE B 1 82 ? 85.454 60.106 28.627 1.00 127.57 82 PHE B N 1
ATOM 2523 C CA . PHE B 1 82 ? 84.089 59.530 28.595 1.00 125.40 82 PHE B CA 1
ATOM 2524 C C . PHE B 1 82 ? 83.102 60.347 27.748 1.00 125.47 82 PHE B C 1
ATOM 2525 O O . PHE B 1 82 ? 81.877 60.204 27.874 1.00 126.36 82 PHE B O 1
ATOM 2533 N N . LYS B 1 83 ? 83.636 61.209 26.898 1.00 125.66 83 LYS B N 1
ATOM 2534 C CA . LYS B 1 83 ? 82.821 61.934 25.937 1.00 130.10 83 LYS B CA 1
ATOM 2535 C C . LYS B 1 83 ? 81.808 62.896 26.614 1.00 124.54 83 LYS B C 1
ATOM 2536 O O . LYS B 1 83 ? 80.898 63.413 25.975 1.00 127.41 83 LYS B O 1
ATOM 2542 N N . LEU B 1 84 ? 82.000 63.141 27.901 1.00 118.54 84 LEU B N 1
ATOM 2543 C CA . LEU B 1 84 ? 81.263 64.182 28.593 1.00 119.88 84 LEU B CA 1
ATOM 2544 C C . LEU B 1 84 ? 81.958 65.527 28.431 1.00 118.38 84 LEU B C 1
ATOM 2545 O O . LEU B 1 84 ? 82.467 66.096 29.404 1.00 112.94 84 LEU B O 1
ATOM 2550 N N . TYR B 1 85 ? 81.973 66.043 27.205 1.00 123.43 85 TYR B N 1
ATOM 2551 C CA . TYR B 1 85 ? 82.787 67.225 26.897 1.00 129.41 85 TYR B CA 1
ATOM 2552 C C . TYR B 1 85 ? 82.270 68.509 27.544 1.00 130.16 85 TYR B C 1
ATOM 2553 O O . TYR B 1 85 ? 82.994 69.494 27.635 1.00 128.74 85 TYR B O 1
ATOM 2562 N N . GLY B 1 86 ? 81.020 68.488 28.001 1.00 137.09 86 GLY B N 1
ATOM 2563 C CA . GLY B 1 86 ? 80.462 69.609 28.758 1.00 136.35 86 GLY B CA 1
ATOM 2564 C C . GLY B 1 86 ? 81.188 69.801 30.075 1.00 135.25 86 GLY B C 1
ATOM 2565 O O . GLY B 1 86 ? 81.585 70.924 30.416 1.00 126.86 86 GLY B O 1
ATOM 2566 N N . GLU B 1 87 ? 81.399 68.684 30.788 1.00 139.20 87 GLU B N 1
ATOM 2567 C CA . GLU B 1 87 ? 81.993 68.680 32.137 1.00 143.66 87 GLU B CA 1
ATOM 2568 C C . GLU B 1 87 ? 83.504 68.962 32.135 1.00 139.23 87 GLU B C 1
ATOM 2569 O O . GLU B 1 87 ? 84.011 69.712 32.986 1.00 135.01 87 GLU B O 1
ATOM 2591 N N . LEU B 1 90 ? 84.162 72.436 31.786 1.00 128.35 90 LEU B N 1
ATOM 2592 C CA . LEU B 1 90 ? 83.693 73.154 32.974 1.00 122.31 90 LEU B CA 1
ATOM 2593 C C . LEU B 1 90 ? 84.788 73.184 34.018 1.00 119.85 90 LEU B C 1
ATOM 2594 O O . LEU B 1 90 ? 85.149 74.245 34.534 1.00 112.65 90 LEU B O 1
ATOM 2599 N N . ASN B 1 91 ? 85.306 72.000 34.333 1.00 125.04 91 ASN B N 1
ATOM 2600 C CA . ASN B 1 91 ? 86.380 71.847 35.298 1.00 124.86 91 ASN B CA 1
ATOM 2601 C C . ASN B 1 91 ? 87.635 72.604 34.894 1.00 127.56 91 ASN B C 1
ATOM 2602 O O . ASN B 1 91 ? 88.234 73.301 35.714 1.00 129.66 91 ASN B O 1
ATOM 2607 N N . LEU B 1 92 ? 88.011 72.472 33.616 1.00 131.55 92 LEU B N 1
ATOM 2608 C CA . LEU B 1 92 ? 89.275 73.011 33.082 1.00 130.17 92 LEU B CA 1
ATOM 2609 C C . LEU B 1 92 ? 89.280 74.547 32.977 1.00 126.22 92 LEU B C 1
ATOM 2610 O O . LEU B 1 92 ? 90.097 75.223 33.615 1.00 124.70 92 LEU B O 1
ATOM 2615 N N . LEU B 1 93 ? 88.364 75.091 32.186 1.00 126.32 93 LEU B N 1
ATOM 2616 C CA . LEU B 1 93 ? 88.298 76.538 31.984 1.00 127.49 93 LEU B CA 1
ATOM 2617 C C . LEU B 1 93 ? 87.716 77.271 33.185 1.00 126.89 93 LEU B C 1
ATOM 2618 O O . LEU B 1 93 ? 88.048 78.428 33.421 1.00 129.78 93 LEU B O 1
ATOM 2623 N N . VAL B 1 94 ? 86.870 76.593 33.961 1.00 124.84 94 VAL B N 1
ATOM 2624 C CA . VAL B 1 94 ? 86.150 77.262 35.047 1.00 119.75 94 VAL B CA 1
ATOM 2625 C C . VAL B 1 94 ? 86.733 76.973 36.432 1.00 113.15 94 VAL B C 1
ATOM 2626 O O . VAL B 1 94 ? 87.124 77.890 37.143 1.00 104.96 94 VAL B O 1
ATOM 2630 N N . TYR B 1 95 ? 86.768 75.701 36.814 1.00 115.35 95 TYR B N 1
ATOM 2631 C CA . TYR B 1 95 ? 87.067 75.340 38.203 1.00 115.58 95 TYR B CA 1
ATOM 2632 C C . TYR B 1 95 ? 88.532 75.519 38.541 1.00 114.80 95 TYR B C 1
ATOM 2633 O O . TYR B 1 95 ? 88.859 76.025 39.614 1.00 119.86 95 TYR B O 1
ATOM 2642 N N . VAL B 1 96 ? 89.416 75.079 37.637 1.00 117.23 96 VAL B N 1
ATOM 2643 C CA . VAL B 1 96 ? 90.874 75.088 37.896 1.00 112.99 96 VAL B CA 1
ATOM 2644 C C . VAL B 1 96 ? 91.428 76.498 38.214 1.00 109.67 96 VAL B C 1
ATOM 2645 O O . VAL B 1 96 ? 92.222 76.649 39.163 1.00 111.74 96 VAL B O 1
ATOM 2649 N N . PRO B 1 97 ? 91.011 77.533 37.429 1.00 104.28 97 PRO B N 1
ATOM 2650 C CA . PRO B 1 97 ? 91.394 78.915 37.813 1.00 102.82 97 PRO B CA 1
ATOM 2651 C C . PRO B 1 97 ? 90.676 79.395 39.056 1.00 104.54 97 PRO B C 1
ATOM 2652 O O . PRO B 1 97 ? 91.207 80.232 39.787 1.00 104.26 97 PRO B O 1
ATOM 2656 N N . VAL B 1 98 ? 89.482 78.858 39.309 1.00 109.55 98 VAL B N 1
ATOM 2657 C CA . VAL B 1 98 ? 88.631 79.382 40.391 1.00 111.49 98 VAL B CA 1
ATOM 2658 C C . VAL B 1 98 ? 89.100 79.046 41.812 1.00 108.25 98 VAL B C 1
ATOM 2659 O O . VAL B 1 98 ? 89.047 79.909 42.685 1.00 109.20 98 VAL B O 1
ATOM 2663 N N . GLN B 1 99 ? 89.572 77.808 42.036 1.00 101.64 99 GLN B N 1
ATOM 2664 C CA . GLN B 1 99 ? 90.220 77.466 43.297 1.00 100.76 99 GLN B CA 1
ATOM 2665 C C . GLN B 1 99 ? 91.091 78.624 43.771 1.00 105.92 99 GLN B C 1
ATOM 2666 O O . GLN B 1 99 ? 91.212 78.866 44.968 1.00 112.52 99 GLN B O 1
ATOM 2672 N N . PHE B 1 100 ? 91.726 79.320 42.827 1.00 109.04 100 PHE B N 1
ATOM 2673 C CA . PHE B 1 100 ? 92.660 80.374 43.177 1.00 111.43 100 PHE B CA 1
ATOM 2674 C C . PHE B 1 100 ? 91.901 81.609 43.545 1.00 112.88 100 PHE B C 1
ATOM 2675 O O . PHE B 1 100 ? 92.105 82.159 44.630 1.00 122.30 100 PHE B O 1
ATOM 2683 N N . VAL B 1 101 ? 90.964 82.019 42.693 1.00 108.04 101 VAL B N 1
ATOM 2684 C CA . VAL B 1 101 ? 90.163 83.205 43.016 1.00 109.61 101 VAL B CA 1
ATOM 2685 C C . VAL B 1 101 ? 89.466 83.033 44.366 1.00 112.20 101 VAL B C 1
ATOM 2686 O O . VAL B 1 101 ? 89.467 83.941 45.191 1.00 113.81 101 VAL B O 1
ATOM 2690 N N . GLY B 1 102 ? 88.901 81.844 44.585 1.00 109.91 102 GLY B N 1
ATOM 2691 C CA . GLY B 1 102 ? 88.173 81.533 45.806 1.00 106.02 102 GLY B CA 1
ATOM 2692 C C . GLY B 1 102 ? 89.028 81.631 47.043 1.00 105.11 102 GLY B C 1
ATOM 2693 O O . GLY B 1 102 ? 88.651 82.293 48.021 1.00 106.31 102 GLY B O 1
ATOM 2694 N N . PHE B 1 103 ? 90.173 80.953 47.012 1.00 102.71 103 PHE B N 1
ATOM 2695 C CA . PHE B 1 103 ? 91.140 81.031 48.095 1.00 103.10 103 PHE B CA 1
ATOM 2696 C C . PHE B 1 103 ? 91.456 82.475 48.457 1.00 106.01 103 PHE B C 1
ATOM 2697 O O . PHE B 1 103 ? 91.639 82.810 49.640 1.00 107.09 103 PHE B O 1
ATOM 2705 N N . ALA B 1 104 ? 91.556 83.316 47.424 1.00 106.09 104 ALA B N 1
ATOM 2706 C CA . ALA B 1 104 ? 91.812 84.732 47.590 1.00 111.53 104 ALA B CA 1
ATOM 2707 C C . ALA B 1 104 ? 90.776 85.346 48.502 1.00 118.27 104 ALA B C 1
ATOM 2708 O O . ALA B 1 104 ? 91.121 85.897 49.548 1.00 124.06 104 ALA B O 1
ATOM 2718 N N . TRP B 1 106 ? 88.094 83.994 50.212 1.00 109.49 106 TRP B N 1
ATOM 2719 C CA . TRP B 1 106 ? 87.733 83.358 51.474 1.00 109.55 106 TRP B CA 1
ATOM 2720 C C . TRP B 1 106 ? 88.680 83.798 52.600 1.00 117.98 106 TRP B C 1
ATOM 2721 O O . TRP B 1 106 ? 88.239 84.168 53.696 1.00 120.26 106 TRP B O 1
ATOM 2732 N N . ARG B 1 107 ? 89.976 83.791 52.298 1.00 104.43 107 ARG B N 1
ATOM 2733 C CA . ARG B 1 107 ? 91.029 84.107 53.267 1.00 107.88 107 ARG B CA 1
ATOM 2734 C C . ARG B 1 107 ? 90.776 85.398 54.059 1.00 108.67 107 ARG B C 1
ATOM 2735 O O . ARG B 1 107 ? 91.032 85.455 55.257 1.00 108.77 107 ARG B O 1
ATOM 2743 N N . LYS B 1 108 ? 90.242 86.416 53.394 1.00 113.06 108 LYS B N 1
ATOM 2744 C CA . LYS B 1 108 ? 89.907 87.682 54.059 1.00 114.94 108 LYS B CA 1
ATOM 2745 C C . LYS B 1 108 ? 88.700 87.595 55.042 1.00 108.17 108 LYS B C 1
ATOM 2746 O O . LYS B 1 108 ? 88.477 88.520 55.833 1.00 102.51 108 LYS B O 1
ATOM 2752 N N . HIS B 1 109 ? 87.943 86.484 55.000 1.00 104.59 109 HIS B N 1
ATOM 2753 C CA . HIS B 1 109 ? 86.689 86.371 55.792 1.00 100.59 109 HIS B CA 1
ATOM 2754 C C . HIS B 1 109 ? 86.570 85.093 56.621 1.00 102.57 109 HIS B C 1
ATOM 2755 O O . HIS B 1 109 ? 85.483 84.562 56.795 1.00 112.31 109 HIS B O 1
ATOM 2770 N N . ALA B 1 111 ? 86.737 83.062 60.194 1.00 98.92 111 ALA B N 1
ATOM 2771 C CA . ALA B 1 111 ? 86.367 83.377 61.570 1.00 95.41 111 ALA B CA 1
ATOM 2772 C C . ALA B 1 111 ? 86.694 82.186 62.434 1.00 95.16 111 ALA B C 1
ATOM 2773 O O . ALA B 1 111 ? 87.083 81.135 61.927 1.00 94.93 111 ALA B O 1
ATOM 2775 N N . LEU B 1 112 ? 86.522 82.339 63.736 1.00 92.93 112 LEU B N 1
ATOM 2776 C CA . LEU B 1 112 ? 86.884 81.296 64.664 1.00 88.77 112 LEU B CA 1
ATOM 2777 C C . LEU B 1 112 ? 85.960 80.006 64.626 1.00 91.83 112 LEU B C 1
ATOM 2778 O O . LEU B 1 112 ? 86.403 78.946 64.256 1.00 97.46 112 LEU B O 1
ATOM 2783 N N . GLY B 1 113 ? 84.706 80.106 65.001 1.00 94.06 113 GLY B N 1
ATOM 2784 C CA . GLY B 1 113 ? 83.898 78.880 65.108 1.00 104.81 113 GLY B CA 1
ATOM 2785 C C . GLY B 1 113 ? 83.991 78.278 66.497 1.00 108.60 113 GLY B C 1
ATOM 2786 O O . GLY B 1 113 ? 84.898 78.593 67.241 1.00 114.21 113 GLY B O 1
ATOM 2787 N N . GLU B 1 114 ? 83.056 77.388 66.826 1.00 114.71 114 GLU B N 1
ATOM 2788 C CA . GLU B 1 114 ? 82.612 77.185 68.218 1.00 117.18 114 GLU B CA 1
ATOM 2789 C C . GLU B 1 114 ? 83.634 76.630 69.190 1.00 116.36 114 GLU B C 1
ATOM 2790 O O . GLU B 1 114 ? 83.712 77.066 70.338 1.00 123.15 114 GLU B O 1
ATOM 2796 N N . THR B 1 115 ? 84.382 75.634 68.777 1.00 117.91 115 THR B N 1
ATOM 2797 C CA . THR B 1 115 ? 85.300 75.030 69.714 1.00 124.96 115 THR B CA 1
ATOM 2798 C C . THR B 1 115 ? 86.621 75.774 69.810 1.00 122.97 115 THR B C 1
ATOM 2799 O O . THR B 1 115 ? 87.415 75.474 70.679 1.00 134.65 115 THR B O 1
ATOM 2803 N N . ALA B 1 116 ? 86.814 76.784 68.943 1.00 114.42 116 ALA B N 1
ATOM 2804 C CA . ALA B 1 116 ? 88.126 77.482 68.751 1.00 105.78 116 ALA B CA 1
ATOM 2805 C C . ALA B 1 116 ? 89.236 76.548 68.278 1.00 102.42 116 ALA B C 1
ATOM 2806 O O . ALA B 1 116 ? 90.399 76.929 68.240 1.00 101.99 116 ALA B O 1
ATOM 2808 N N . GLU B 1 117 ? 88.855 75.320 67.939 1.00 105.29 117 GLU B N 1
ATOM 2809 C CA . GLU B 1 117 ? 89.784 74.290 67.513 1.00 109.59 117 GLU B CA 1
ATOM 2810 C C . GLU B 1 117 ? 90.260 74.535 66.104 1.00 105.53 117 GLU B C 1
ATOM 2811 O O . GLU B 1 117 ? 91.292 74.042 65.709 1.00 117.17 117 GLU B O 1
ATOM 2817 N N . THR B 1 118 ? 89.473 75.269 65.340 1.00 98.82 118 THR B N 1
ATOM 2818 C CA . THR B 1 118 ? 89.763 75.539 63.950 1.00 99.67 118 THR B CA 1
ATOM 2819 C C . THR B 1 118 ? 88.871 76.660 63.494 1.00 97.13 118 THR B C 1
ATOM 2820 O O . THR B 1 118 ? 87.946 77.008 64.182 1.00 112.86 118 THR B O 1
ATOM 2824 N N . GLU B 1 119 ? 89.116 77.182 62.301 1.00 94.69 119 GLU B N 1
ATOM 2825 C CA . GLU B 1 119 ? 88.415 78.381 61.813 1.00 93.65 119 GLU B CA 1
ATOM 2826 C C . GLU B 1 119 ? 87.473 78.062 60.633 1.00 95.61 119 GLU B C 1
ATOM 2827 O O . GLU B 1 119 ? 87.666 77.071 59.936 1.00 112.68 119 GLU B O 1
ATOM 2833 N N . GLU B 1 120 ? 86.428 78.871 60.443 1.00 91.39 120 GLU B N 1
ATOM 2834 C CA . GLU B 1 120 ? 85.451 78.631 59.352 1.00 90.92 120 GLU B CA 1
ATOM 2835 C C . GLU B 1 120 ? 85.314 79.902 58.574 1.00 89.16 120 GLU B C 1
ATOM 2836 O O . GLU B 1 120 ? 85.426 80.971 59.136 1.00 91.11 120 GLU B O 1
ATOM 2842 N N . VAL B 1 121 ? 84.950 79.795 57.303 1.00 88.02 121 VAL B N 1
ATOM 2843 C CA . VAL B 1 121 ? 84.541 80.962 56.530 1.00 87.95 121 VAL B CA 1
ATOM 2844 C C . VAL B 1 121 ? 83.303 81.615 57.164 1.00 90.13 121 VAL B C 1
ATOM 2845 O O . VAL B 1 121 ? 82.509 80.948 57.835 1.00 94.37 121 VAL B O 1
ATOM 2849 N N . LYS B 1 122 ? 83.166 82.919 56.985 1.00 90.11 122 LYS B N 1
ATOM 2850 C CA . LYS B 1 122 ? 81.961 83.621 57.409 1.00 93.36 122 LYS B CA 1
ATOM 2851 C C . LYS B 1 122 ? 80.899 83.583 56.309 1.00 97.66 122 LYS B C 1
ATOM 2852 O O . LYS B 1 122 ? 81.068 84.215 55.249 1.00 104.84 122 LYS B O 1
ATOM 2858 N N . ALA B 1 123 ? 79.807 82.849 56.571 1.00 98.09 123 ALA B N 1
ATOM 2859 C CA . ALA B 1 123 ? 78.714 82.626 55.589 1.00 90.75 123 ALA B CA 1
ATOM 2860 C C . ALA B 1 123 ? 77.702 83.782 55.550 1.00 90.24 123 ALA B C 1
ATOM 2861 O O . ALA B 1 123 ? 77.411 84.408 56.577 1.00 96.13 123 ALA B O 1
ATOM 2863 N N . LYS B 1 124 ? 77.145 84.045 54.377 1.00 87.90 124 LYS B N 1
ATOM 2864 C CA . LYS B 1 124 ? 76.124 85.085 54.257 1.00 93.82 124 LYS B CA 1
ATOM 2865 C C . LYS B 1 124 ? 74.872 84.573 53.597 1.00 95.22 124 LYS B C 1
ATOM 2866 O O . LYS B 1 124 ? 74.900 83.553 52.910 1.00 95.74 124 LYS B O 1
ATOM 2872 N N . ALA B 1 125 ? 73.764 85.280 53.808 1.00 99.70 125 ALA B N 1
ATOM 2873 C CA . ALA B 1 125 ? 72.476 84.871 53.234 1.00 98.26 125 ALA B CA 1
ATOM 2874 C C . ALA B 1 125 ? 71.934 85.887 52.216 1.00 99.35 125 ALA B C 1
ATOM 2875 O O . ALA B 1 125 ? 71.861 87.088 52.496 1.00 104.25 125 ALA B O 1
ATOM 2877 N N . LEU B 1 126 ? 71.572 85.399 51.028 1.00 100.38 126 LEU B N 1
ATOM 2878 C CA . LEU B 1 126 ? 70.897 86.228 50.027 1.00 100.29 126 LEU B CA 1
ATOM 2879 C C . LEU B 1 126 ? 69.503 86.556 50.536 1.00 107.33 126 LEU B C 1
ATOM 2880 O O . LEU B 1 126 ? 68.960 85.813 51.353 1.00 124.70 126 LEU B O 1
ATOM 2885 N N . THR B 1 127 ? 68.919 87.665 50.083 1.00 104.67 127 THR B N 1
ATOM 2886 C CA . THR B 1 127 ? 67.495 87.908 50.351 1.00 103.97 127 THR B CA 1
ATOM 2887 C C . THR B 1 127 ? 66.640 87.403 49.184 1.00 110.43 127 THR B C 1
ATOM 2888 O O . THR B 1 127 ? 67.174 87.007 48.140 1.00 110.85 127 THR B O 1
ATOM 2892 N N . VAL B 1 128 ? 65.317 87.401 49.365 1.00 115.26 128 VAL B N 1
ATOM 2893 C CA . VAL B 1 128 ? 64.417 86.867 48.338 1.00 105.99 128 VAL B CA 1
ATOM 2894 C C . VAL B 1 128 ? 64.522 87.698 47.084 1.00 105.59 128 VAL B C 1
ATOM 2895 O O . VAL B 1 128 ? 64.568 87.163 45.977 1.00 99.12 128 VAL B O 1
ATOM 2899 N N . ARG B 1 129 ? 64.581 89.015 47.270 1.00 113.15 129 ARG B N 1
ATOM 2900 C CA . ARG B 1 129 ? 64.833 89.941 46.174 1.00 119.59 129 ARG B CA 1
ATOM 2901 C C . ARG B 1 129 ? 66.106 89.548 45.406 1.00 113.74 129 ARG B C 1
ATOM 2902 O O . ARG B 1 129 ? 66.042 89.201 44.220 1.00 108.06 129 ARG B O 1
ATOM 2910 N N . GLN B 1 130 ? 67.245 89.561 46.106 1.00 109.07 130 GLN B N 1
ATOM 2911 C CA . GLN B 1 130 ? 68.545 89.237 45.509 1.00 102.67 130 GLN B CA 1
ATOM 2912 C C . GLN B 1 130 ? 68.548 87.885 44.812 1.00 101.73 130 GLN B C 1
ATOM 2913 O O . GLN B 1 130 ? 69.054 87.753 43.698 1.00 104.77 130 GLN B O 1
ATOM 2919 N N . TRP B 1 131 ? 67.991 86.875 45.477 1.00 103.22 131 TRP B N 1
ATOM 2920 C CA . TRP B 1 131 ? 67.955 85.519 44.919 1.00 97.94 131 TRP B CA 1
ATOM 2921 C C . TRP B 1 131 ? 67.173 85.456 43.611 1.00 98.84 131 TRP B C 1
ATOM 2922 O O . TRP B 1 131 ? 67.638 84.885 42.635 1.00 102.31 131 TRP B O 1
ATOM 2933 N N . LEU B 1 132 ? 65.988 86.056 43.604 1.00 100.67 132 LEU B N 1
ATOM 2934 C CA . LEU B 1 132 ? 65.238 86.287 42.369 1.00 100.96 132 LEU B CA 1
ATOM 2935 C C . LEU B 1 132 ? 66.124 86.921 41.286 1.00 104.38 132 LEU B C 1
ATOM 2936 O O . LEU B 1 132 ? 66.101 86.499 40.115 1.00 102.94 132 LEU B O 1
ATOM 2941 N N . LEU B 1 133 ? 66.915 87.920 41.678 1.00 104.89 133 LEU B N 1
ATOM 2942 C CA . LEU B 1 133 ? 67.841 88.537 40.740 1.00 106.52 133 LEU B CA 1
ATOM 2943 C C . LEU B 1 133 ? 68.925 87.553 40.259 1.00 102.70 133 LEU B C 1
ATOM 2944 O O . LEU B 1 133 ? 69.104 87.367 39.060 1.00 100.35 133 LEU B O 1
ATOM 2949 N N . VAL B 1 134 ? 69.567 86.869 41.198 1.00 96.67 134 VAL B N 1
ATOM 2950 C CA . VAL B 1 134 ? 70.519 85.821 40.870 1.00 94.80 134 VAL B CA 1
ATOM 2951 C C . VAL B 1 134 ? 69.923 84.814 39.889 1.00 96.62 134 VAL B C 1
ATOM 2952 O O . VAL B 1 134 ? 70.587 84.401 38.938 1.00 103.58 134 VAL B O 1
ATOM 2956 N N . VAL B 1 135 ? 68.678 84.413 40.114 1.00 94.44 135 VAL B N 1
ATOM 2957 C CA . VAL B 1 135 ? 68.055 83.435 39.226 1.00 97.76 135 VAL B CA 1
ATOM 2958 C C . VAL B 1 135 ? 67.801 84.054 37.851 1.00 102.79 135 VAL B C 1
ATOM 2959 O O . VAL B 1 135 ? 68.087 83.435 36.833 1.00 104.28 135 VAL B O 1
ATOM 2963 N N . ALA B 1 136 ? 67.292 85.290 37.835 1.00 105.07 136 ALA B N 1
ATOM 2964 C CA . ALA B 1 136 ? 67.021 86.016 36.583 1.00 110.29 136 ALA B CA 1
ATOM 2965 C C . ALA B 1 136 ? 68.277 86.135 35.701 1.00 117.48 136 ALA B C 1
ATOM 2966 O O . ALA B 1 136 ? 68.241 85.832 34.496 1.00 118.62 136 ALA B O 1
ATOM 2968 N N . ALA B 1 137 ? 69.378 86.583 36.312 1.00 118.11 137 ALA B N 1
ATOM 2969 C CA . ALA B 1 137 ? 70.706 86.519 35.697 1.00 118.00 137 ALA B CA 1
ATOM 2970 C C . ALA B 1 137 ? 70.950 85.191 34.973 1.00 118.36 137 ALA B C 1
ATOM 2971 O O . ALA B 1 137 ? 71.320 85.184 33.803 1.00 124.16 137 ALA B O 1
ATOM 2973 N N . SER B 1 138 ? 70.708 84.079 35.672 1.00 116.17 138 SER B N 1
ATOM 2974 C CA . SER B 1 138 ? 70.981 82.730 35.147 1.00 124.73 138 SER B CA 1
ATOM 2975 C C . SER B 1 138 ? 70.258 82.386 33.861 1.00 129.17 138 SER B C 1
ATOM 2976 O O . SER B 1 138 ? 70.794 81.651 33.050 1.00 142.22 138 SER B O 1
ATOM 2979 N N . VAL B 1 139 ? 69.038 82.889 33.671 1.00 121.97 139 VAL B N 1
ATOM 2980 C CA . VAL B 1 139 ? 68.372 82.724 32.359 1.00 124.90 139 VAL B CA 1
ATOM 2981 C C . VAL B 1 139 ? 68.919 83.681 31.296 1.00 129.18 139 VAL B C 1
ATOM 2982 O O . VAL B 1 139 ? 69.175 83.268 30.156 1.00 140.41 139 VAL B O 1
ATOM 2986 N N . VAL B 1 140 ? 69.107 84.953 31.668 1.00 157.22 140 VAL B N 1
ATOM 2987 C CA . VAL B 1 140 ? 69.683 85.941 30.746 1.00 157.20 140 VAL B CA 1
ATOM 2988 C C . VAL B 1 140 ? 71.056 85.466 30.332 1.00 150.47 140 VAL B C 1
ATOM 2989 O O . VAL B 1 140 ? 71.378 85.403 29.154 1.00 150.79 140 VAL B O 1
ATOM 2993 N N . GLY B 1 141 ? 71.840 85.076 31.322 1.00 144.24 141 GLY B N 1
ATOM 2994 C CA . GLY B 1 141 ? 73.158 84.558 31.096 1.00 141.24 141 GLY B CA 1
ATOM 2995 C C . GLY B 1 141 ? 73.211 83.266 30.312 1.00 141.53 141 GLY B C 1
ATOM 2996 O O . GLY B 1 141 ? 74.276 82.837 29.920 1.00 153.62 141 GLY B O 1
ATOM 2997 N N . THR B 1 142 ? 72.084 82.627 30.071 1.00 139.44 142 THR B N 1
ATOM 2998 C CA . THR B 1 142 ? 72.148 81.369 29.338 1.00 139.18 142 THR B CA 1
ATOM 2999 C C . THR B 1 142 ? 72.209 81.582 27.845 1.00 147.61 142 THR B C 1
ATOM 3000 O O . THR B 1 142 ? 72.870 80.831 27.136 1.00 151.01 142 THR B O 1
ATOM 3004 N N . SER B 1 143 ? 71.550 82.634 27.374 1.00 156.55 143 SER B N 1
ATOM 3005 C CA . SER B 1 143 ? 71.567 83.000 25.945 1.00 164.07 143 SER B CA 1
ATOM 3006 C C . SER B 1 143 ? 72.995 83.390 25.483 1.00 162.05 143 SER B C 1
ATOM 3007 O O . SER B 1 143 ? 73.338 83.265 24.300 1.00 163.91 143 SER B O 1
ATOM 3010 N N . VAL B 1 144 ? 73.798 83.836 26.462 1.00 155.21 144 VAL B N 1
ATOM 3011 C CA . VAL B 1 144 ? 75.201 84.233 26.314 1.00 150.21 144 VAL B CA 1
ATOM 3012 C C . VAL B 1 144 ? 76.094 83.001 26.225 1.00 143.48 144 VAL B C 1
ATOM 3013 O O . VAL B 1 144 ? 77.082 82.974 25.484 1.00 145.42 144 VAL B O 1
ATOM 3017 N N . TYR B 1 145 ? 75.747 81.989 26.999 1.00 136.24 145 TYR B N 1
ATOM 3018 C CA . TYR B 1 145 ? 76.442 80.732 26.950 1.00 134.39 145 TYR B CA 1
ATOM 3019 C C . TYR B 1 145 ? 76.046 79.944 25.714 1.00 139.02 145 TYR B C 1
ATOM 3020 O O . TYR B 1 145 ? 76.730 79.015 25.339 1.00 138.03 145 TYR B O 1
ATOM 3029 N N . ILE B 1 146 ? 74.931 80.321 25.088 1.00 148.57 146 ILE B N 1
ATOM 3030 C CA . ILE B 1 146 ? 74.509 79.687 23.824 1.00 162.73 146 ILE B CA 1
ATOM 3031 C C . ILE B 1 146 ? 75.120 80.361 22.580 1.00 177.12 146 ILE B C 1
ATOM 3032 O O . ILE B 1 146 ? 75.540 79.674 21.644 1.00 182.74 146 ILE B O 1
ATOM 3037 N N . GLU B 1 147 ? 75.166 81.698 22.578 1.00 184.91 147 GLU B N 1
ATOM 3038 C CA . GLU B 1 147 ? 75.819 82.446 21.497 1.00 191.01 147 GLU B CA 1
ATOM 3039 C C . GLU B 1 147 ? 77.307 82.108 21.438 1.00 190.84 147 GLU B C 1
ATOM 3040 O O . GLU B 1 147 ? 77.788 81.613 20.429 1.00 197.92 147 GLU B O 1
ATOM 3046 N N . TRP B 1 148 ? 78.025 82.367 22.536 1.00 182.47 148 TRP B N 1
ATOM 3047 C CA . TRP B 1 148 ? 79.326 81.723 22.791 1.00 176.41 148 TRP B CA 1
ATOM 3048 C C . TRP B 1 148 ? 79.112 80.224 22.650 1.00 170.52 148 TRP B C 1
ATOM 3049 O O . TRP B 1 148 ? 78.040 79.739 22.932 1.00 174.21 148 TRP B O 1
ATOM 3060 N N . LEU B 1 149 ? 80.115 79.497 22.182 1.00 166.33 149 LEU B N 1
ATOM 3061 C CA . LEU B 1 149 ? 79.976 78.043 21.992 1.00 161.04 149 LEU B CA 1
ATOM 3062 C C . LEU B 1 149 ? 79.165 77.673 20.754 1.00 167.99 149 LEU B C 1
ATOM 3063 O O . LEU B 1 149 ? 79.143 76.509 20.355 1.00 172.49 149 LEU B O 1
ATOM 3068 N N . HIS B 1 150 ? 78.491 78.654 20.156 1.00 175.32 150 HIS B N 1
ATOM 3069 C CA . HIS B 1 150 ? 78.105 78.554 18.754 1.00 186.20 150 HIS B CA 1
ATOM 3070 C C . HIS B 1 150 ? 79.419 78.476 18.010 1.00 189.04 150 HIS B C 1
ATOM 3071 O O . HIS B 1 150 ? 79.566 77.736 17.032 1.00 189.65 150 HIS B O 1
ATOM 3078 N N . HIS B 1 151 ? 80.400 79.190 18.553 1.00 190.60 151 HIS B N 1
ATOM 3079 C CA . HIS B 1 151 ? 81.722 79.285 17.985 1.00 197.43 151 HIS B CA 1
ATOM 3080 C C . HIS B 1 151 ? 82.617 78.139 18.456 1.00 195.40 151 HIS B C 1
ATOM 3081 O O . HIS B 1 151 ? 82.722 77.857 19.657 1.00 185.06 151 HIS B O 1
ATOM 3088 N N . LEU B 1 152 ? 83.287 77.513 17.490 1.00 207.86 152 LEU B N 1
ATOM 3089 C CA . LEU B 1 152 ? 84.038 76.262 17.693 1.00 212.16 152 LEU B CA 1
ATOM 3090 C C . LEU B 1 152 ? 83.116 75.025 17.772 1.00 206.64 152 LEU B C 1
ATOM 3091 O O . LEU B 1 152 ? 83.558 73.934 18.132 1.00 209.16 152 LEU B O 1
ATOM 3096 N N . GLY B 1 153 ? 81.851 75.202 17.381 1.00 203.53 153 GLY B N 1
ATOM 3097 C CA . GLY B 1 153 ? 80.916 74.079 17.232 1.00 199.61 153 GLY B CA 1
ATOM 3098 C C . GLY B 1 153 ? 80.449 73.498 18.559 1.00 193.23 153 GLY B C 1
ATOM 3099 O O . GLY B 1 153 ? 81.075 73.713 19.599 1.00 187.10 153 GLY B O 1
ATOM 3100 N N . SER B 1 154 ? 79.337 72.763 18.525 1.00 193.42 154 SER B N 1
ATOM 3101 C CA . SER B 1 154 ? 78.733 72.236 19.752 1.00 186.67 154 SER B CA 1
ATOM 3102 C C . SER B 1 154 ? 77.703 71.140 19.495 1.00 187.63 154 SER B C 1
ATOM 3103 O O . SER B 1 154 ? 76.599 71.401 19.009 1.00 189.37 154 SER B O 1
ATOM 3106 N N . ALA B 1 155 ? 78.052 69.918 19.848 1.00 205.08 155 ALA B N 1
ATOM 3107 C CA . ALA B 1 155 ? 77.045 68.949 20.179 1.00 204.48 155 ALA B CA 1
ATOM 3108 C C . ALA B 1 155 ? 76.835 69.051 21.653 1.00 197.77 155 ALA B C 1
ATOM 3109 O O . ALA B 1 155 ? 77.290 68.204 22.413 1.00 196.85 155 ALA B O 1
ATOM 3111 N N . LEU B 1 156 ? 76.218 70.152 22.058 1.00 201.85 156 LEU B N 1
ATOM 3112 C CA . LEU B 1 156 ? 75.931 70.438 23.454 1.00 190.77 156 LEU B CA 1
ATOM 3113 C C . LEU B 1 156 ? 74.611 69.779 23.806 1.00 178.27 156 LEU B C 1
ATOM 3114 O O . LEU B 1 156 ? 73.557 70.385 23.628 1.00 187.25 156 LEU B O 1
ATOM 3119 N N . PRO B 1 157 ? 74.645 68.509 24.250 1.00 165.14 157 PRO B N 1
ATOM 3120 C CA . PRO B 1 157 ? 73.362 67.974 24.633 1.00 162.93 157 PRO B CA 1
ATOM 3121 C C . PRO B 1 157 ? 72.805 68.821 25.778 1.00 160.46 157 PRO B C 1
ATOM 3122 O O . PRO B 1 157 ? 73.579 69.364 26.577 1.00 168.52 157 PRO B O 1
ATOM 3126 N N . THR B 1 158 ? 71.488 68.994 25.819 1.00 155.25 158 THR B N 1
ATOM 3127 C CA . THR B 1 158 ? 70.878 69.936 26.750 1.00 142.98 158 THR B CA 1
ATOM 3128 C C . THR B 1 158 ? 71.234 69.642 28.190 1.00 133.14 158 THR B C 1
ATOM 3129 O O . THR B 1 158 ? 71.605 70.548 28.936 1.00 131.54 158 THR B O 1
ATOM 3133 N N . LEU B 1 159 ? 71.158 68.366 28.567 1.00 126.96 159 LEU B N 1
ATOM 3134 C CA . LEU B 1 159 ? 71.414 67.959 29.940 1.00 119.91 159 LEU B CA 1
ATOM 3135 C C . LEU B 1 159 ? 72.765 68.454 30.395 1.00 121.54 159 LEU B C 1
ATOM 3136 O O . LEU B 1 159 ? 72.858 69.179 31.393 1.00 116.19 159 LEU B O 1
ATOM 3141 N N . ASP B 1 160 ? 73.814 68.070 29.647 1.00 128.10 160 ASP B N 1
ATOM 3142 C CA . ASP B 1 160 ? 75.193 68.566 29.869 1.00 130.54 160 ASP B CA 1
ATOM 3143 C C . ASP B 1 160 ? 75.241 70.071 29.941 1.00 122.97 160 ASP B C 1
ATOM 3144 O O . ASP B 1 160 ? 75.983 70.627 30.732 1.00 118.73 160 ASP B O 1
ATOM 3149 N N . GLY B 1 161 ? 74.470 70.720 29.075 1.00 122.21 161 GLY B N 1
ATOM 3150 C CA . GLY B 1 161 ? 74.507 72.156 28.936 1.00 123.26 161 GLY B CA 1
ATOM 3151 C C . GLY B 1 161 ? 73.907 72.864 30.122 1.00 122.33 161 GLY B C 1
ATOM 3152 O O . GLY B 1 161 ? 74.475 73.834 30.624 1.00 119.40 161 GLY B O 1
ATOM 3153 N N . VAL B 1 162 ? 72.753 72.374 30.580 1.00 128.56 162 VAL B N 1
ATOM 3154 C CA . VAL B 1 162 ? 72.019 73.016 31.678 1.00 128.16 162 VAL B CA 1
ATOM 3155 C C . VAL B 1 162 ? 72.806 72.948 32.971 1.00 125.63 162 VAL B C 1
ATOM 3156 O O . VAL B 1 162 ? 73.011 73.973 33.640 1.00 133.41 162 VAL B O 1
ATOM 3160 N N . THR B 1 163 ? 73.271 71.742 33.312 1.00 124.42 163 THR B N 1
ATOM 3161 C CA . THR B 1 163 ? 74.137 71.550 34.491 1.00 115.85 163 THR B CA 1
ATOM 3162 C C . THR B 1 163 ? 75.406 72.428 34.475 1.00 111.42 163 THR B C 1
ATOM 3163 O O . THR B 1 163 ? 75.958 72.718 35.519 1.00 112.25 163 THR B O 1
ATOM 3167 N N . VAL B 1 164 ? 75.856 72.839 33.292 1.00 110.91 164 VAL B N 1
ATOM 3168 C CA . VAL B 1 164 ? 77.035 73.695 33.195 1.00 113.02 164 VAL B CA 1
ATOM 3169 C C . VAL B 1 164 ? 76.720 75.121 33.599 1.00 116.36 164 VAL B C 1
ATOM 3170 O O . VAL B 1 164 ? 77.555 75.803 34.202 1.00 120.64 164 VAL B O 1
ATOM 3174 N N . VAL B 1 165 ? 75.515 75.578 33.272 1.00 122.45 165 VAL B N 1
ATOM 3175 C CA . VAL B 1 165 ? 75.101 76.921 33.669 1.00 124.78 165 VAL B CA 1
ATOM 3176 C C . VAL B 1 165 ? 74.857 76.967 35.163 1.00 116.05 165 VAL B C 1
ATOM 3177 O O . VAL B 1 165 ? 75.358 77.853 35.844 1.00 119.43 165 VAL B O 1
ATOM 3181 N N . VAL B 1 166 ? 74.106 75.987 35.665 1.00 108.37 166 VAL B N 1
ATOM 3182 C CA . VAL B 1 166 ? 73.774 75.904 37.083 1.00 103.88 166 VAL B CA 1
ATOM 3183 C C . VAL B 1 166 ? 75.051 75.869 37.929 1.00 104.54 166 VAL B C 1
ATOM 3184 O O . VAL B 1 166 ? 75.216 76.679 38.847 1.00 114.06 166 VAL B O 1
ATOM 3188 N N . SER B 1 167 ? 75.971 74.980 37.560 1.00 102.93 167 SER B N 1
ATOM 3189 C CA . SER B 1 167 ? 77.283 74.852 38.208 1.00 98.51 167 SER B CA 1
ATOM 3190 C C . SER B 1 167 ? 78.074 76.145 38.305 1.00 96.60 167 SER B C 1
ATOM 3191 O O . SER B 1 167 ? 78.757 76.391 39.309 1.00 92.04 167 SER B O 1
ATOM 3194 N N . ILE B 1 168 ? 78.054 76.937 37.237 1.00 98.12 168 ILE B N 1
ATOM 3195 C CA . ILE B 1 168 ? 78.778 78.196 37.243 1.00 98.64 168 ILE B CA 1
ATOM 3196 C C . ILE B 1 168 ? 78.196 79.131 38.275 1.00 99.86 168 ILE B C 1
ATOM 3197 O O . ILE B 1 168 ? 78.931 79.754 39.023 1.00 103.05 168 ILE B O 1
ATOM 3202 N N . VAL B 1 169 ? 76.868 79.181 38.362 1.00 105.38 169 VAL B N 1
ATOM 3203 C CA . VAL B 1 169 ? 76.210 80.097 39.301 1.00 101.62 169 VAL B CA 1
ATOM 3204 C C . VAL B 1 169 ? 76.463 79.688 40.765 1.00 102.13 169 VAL B C 1
ATOM 3205 O O . VAL B 1 169 ? 76.781 80.537 41.597 1.00 102.87 169 VAL B O 1
ATOM 3209 N N . ALA B 1 170 ? 76.391 78.382 41.048 1.00 99.19 170 ALA B N 1
ATOM 3210 C CA . ALA B 1 170 ? 76.707 77.854 42.388 1.00 98.82 170 ALA B CA 1
ATOM 3211 C C . ALA B 1 170 ? 78.137 78.215 42.823 1.00 97.08 170 ALA B C 1
ATOM 3212 O O . ALA B 1 170 ? 78.343 78.799 43.888 1.00 92.51 170 ALA B O 1
ATOM 3214 N N . GLN B 1 171 ? 79.106 77.865 41.979 1.00 94.27 171 GLN B N 1
ATOM 3215 C CA . GLN B 1 171 ? 80.504 78.267 42.146 1.00 93.86 171 GLN B CA 1
ATOM 3216 C C . GLN B 1 171 ? 80.726 79.780 42.465 1.00 91.86 171 GLN B C 1
ATOM 3217 O O . GLN B 1 171 ? 81.570 80.127 43.314 1.00 96.89 171 GLN B O 1
ATOM 3223 N N . VAL B 1 172 ? 80.014 80.659 41.753 1.00 84.43 172 VAL B N 1
ATOM 3224 C CA . VAL B 1 172 ? 80.075 82.113 42.009 1.00 85.41 172 VAL B CA 1
ATOM 3225 C C . VAL B 1 172 ? 79.569 82.462 43.410 1.00 90.15 172 VAL B C 1
ATOM 3226 O O . VAL B 1 172 ? 80.134 83.355 44.090 1.00 89.40 172 VAL B O 1
ATOM 3230 N N . LEU B 1 173 ? 78.481 81.795 43.827 1.00 88.18 173 LEU B N 1
ATOM 3231 C CA . LEU B 1 173 ? 77.896 82.048 45.142 1.00 85.58 173 LEU B CA 1
ATOM 3232 C C . LEU B 1 173 ? 78.819 81.497 46.214 1.00 89.47 173 LEU B C 1
ATOM 3233 O O . LEU B 1 173 ? 79.056 82.150 47.242 1.00 93.88 173 LEU B O 1
ATOM 3246 N N . ILE B 1 175 ? 82.155 81.019 46.083 1.00 94.24 175 ILE B N 1
ATOM 3247 C CA . ILE B 1 175 ? 83.325 81.895 46.297 1.00 100.15 175 ILE B CA 1
ATOM 3248 C C . ILE B 1 175 ? 82.919 83.169 47.049 1.00 95.00 175 ILE B C 1
ATOM 3249 O O . ILE B 1 175 ? 83.665 83.666 47.923 1.00 93.31 175 ILE B O 1
ATOM 3254 N N . LEU B 1 176 ? 81.705 83.633 46.778 1.00 86.82 176 LEU B N 1
ATOM 3255 C CA . LEU B 1 176 ? 81.170 84.817 47.438 1.00 91.94 176 LEU B CA 1
ATOM 3256 C C . LEU B 1 176 ? 80.551 84.574 48.850 1.00 93.43 176 LEU B C 1
ATOM 3257 O O . LEU B 1 176 ? 80.110 85.539 49.518 1.00 91.90 176 LEU B O 1
ATOM 3262 N N . ARG B 1 177 ? 80.515 83.295 49.271 1.00 89.84 177 ARG B N 1
ATOM 3263 C CA . ARG B 1 177 ? 80.242 82.887 50.674 1.00 86.11 177 ARG B CA 1
ATOM 3264 C C . ARG B 1 177 ? 78.768 82.999 51.024 1.00 86.36 177 ARG B C 1
ATOM 3265 O O . ARG B 1 177 ? 78.394 83.223 52.188 1.00 90.92 177 ARG B O 1
ATOM 3273 N N . TYR B 1 178 ? 77.929 82.840 50.013 1.00 83.10 178 TYR B N 1
ATOM 3274 C CA . TYR B 1 178 ? 76.484 82.824 50.200 1.00 84.81 178 TYR B CA 1
ATOM 3275 C C . TYR B 1 178 ? 75.942 81.407 50.454 1.00 83.86 178 TYR B C 1
ATOM 3276 O O . TYR B 1 178 ? 76.324 80.463 49.766 1.00 81.49 178 TYR B O 1
ATOM 3285 N N . ARG B 1 179 ? 75.060 81.275 51.457 1.00 88.89 179 ARG B N 1
ATOM 3286 C CA . ARG B 1 179 ? 74.493 79.975 51.837 1.00 87.89 179 ARG B CA 1
ATOM 3287 C C . ARG B 1 179 ? 73.800 79.306 50.676 1.00 89.70 179 ARG B C 1
ATOM 3288 O O . ARG B 1 179 ? 73.880 78.086 50.525 1.00 95.77 179 ARG B O 1
ATOM 3296 N N . GLU B 1 180 ? 73.130 80.109 49.852 1.00 89.47 180 GLU B N 1
ATOM 3297 C CA . GLU B 1 180 ? 72.206 79.603 48.830 1.00 93.05 180 GLU B CA 1
ATOM 3298 C C . GLU B 1 180 ? 72.865 78.787 47.698 1.00 89.66 180 GLU B C 1
ATOM 3299 O O . GLU B 1 180 ? 72.178 78.086 46.954 1.00 89.20 180 GLU B O 1
ATOM 3305 N N . GLN B 1 181 ? 74.189 78.872 47.581 1.00 89.66 181 GLN B N 1
ATOM 3306 C CA . GLN B 1 181 ? 74.942 77.959 46.717 1.00 84.18 181 GLN B CA 1
ATOM 3307 C C . GLN B 1 181 ? 74.457 76.508 46.885 1.00 81.83 181 GLN B C 1
ATOM 3308 O O . GLN B 1 181 ? 74.306 75.775 45.912 1.00 79.66 181 GLN B O 1
ATOM 3314 N N . TRP B 1 182 ? 74.202 76.117 48.128 1.00 80.83 182 TRP B N 1
ATOM 3315 C CA . TRP B 1 182 ? 73.879 74.731 48.459 1.00 84.12 182 TRP B CA 1
ATOM 3316 C C . TRP B 1 182 ? 72.610 74.224 47.828 1.00 81.57 182 TRP B C 1
ATOM 3317 O O . TRP B 1 182 ? 72.489 73.032 47.525 1.00 78.53 182 TRP B O 1
ATOM 3328 N N . ALA B 1 183 ? 71.669 75.131 47.612 1.00 82.65 183 ALA B N 1
ATOM 3329 C CA . ALA B 1 183 ? 70.458 74.802 46.908 1.00 81.04 183 ALA B CA 1
ATOM 3330 C C . ALA B 1 183 ? 70.813 74.451 45.471 1.00 83.16 183 ALA B C 1
ATOM 3331 O O . ALA B 1 183 ? 70.539 73.338 45.009 1.00 89.42 183 ALA B O 1
ATOM 3333 N N . LEU B 1 184 ? 71.487 75.375 44.790 1.00 84.93 184 LEU B N 1
ATOM 3334 C CA . LEU B 1 184 ? 72.043 75.098 43.463 1.00 84.95 184 LEU B CA 1
ATOM 3335 C C . LEU B 1 184 ? 72.914 73.813 43.420 1.00 85.93 184 LEU B C 1
ATOM 3336 O O . LEU B 1 184 ? 72.767 73.013 42.511 1.00 84.87 184 LEU B O 1
ATOM 3341 N N . TRP B 1 185 ? 73.779 73.603 44.422 1.00 85.55 185 TRP B N 1
ATOM 3342 C CA . TRP B 1 185 ? 74.622 72.389 44.436 1.00 88.40 185 TRP B CA 1
ATOM 3343 C C . TRP B 1 185 ? 73.794 71.111 44.397 1.00 89.99 185 TRP B C 1
ATOM 3344 O O . TRP B 1 185 ? 74.130 70.171 43.644 1.00 88.84 185 TRP B O 1
ATOM 3355 N N . ILE B 1 186 ? 72.712 71.067 45.197 1.00 82.33 186 ILE B N 1
ATOM 3356 C CA . ILE B 1 186 ? 71.863 69.874 45.252 1.00 82.09 186 ILE B CA 1
ATOM 3357 C C . ILE B 1 186 ? 71.326 69.539 43.857 1.00 90.32 186 ILE B C 1
ATOM 3358 O O . ILE B 1 186 ? 71.184 68.375 43.515 1.00 98.02 186 ILE B O 1
ATOM 3363 N N . VAL B 1 187 ? 71.019 70.564 43.061 1.00 90.10 187 VAL B N 1
ATOM 3364 C CA . VAL B 1 187 ? 70.492 70.336 41.719 1.00 92.26 187 VAL B CA 1
ATOM 3365 C C . VAL B 1 187 ? 71.582 69.898 40.755 1.00 95.46 187 VAL B C 1
ATOM 3366 O O . VAL B 1 187 ? 71.365 68.942 39.996 1.00 101.73 187 VAL B O 1
ATOM 3370 N N . VAL B 1 188 ? 72.766 70.562 40.794 1.00 91.32 188 VAL B N 1
ATOM 3371 C CA . VAL B 1 188 ? 73.886 70.149 39.893 1.00 88.43 188 VAL B CA 1
ATOM 3372 C C . VAL B 1 188 ? 74.322 68.741 40.181 1.00 85.10 188 VAL B C 1
ATOM 3373 O O . VAL B 1 188 ? 74.792 68.045 39.289 1.00 93.78 188 VAL B O 1
ATOM 3377 N N . ASN B 1 189 ? 74.172 68.309 41.420 1.00 78.71 189 ASN B N 1
ATOM 3378 C CA . ASN B 1 189 ? 74.513 66.935 41.745 1.00 84.68 189 ASN B CA 1
ATOM 3379 C C . ASN B 1 189 ? 73.543 65.912 41.145 1.00 85.05 189 ASN B C 1
ATOM 3380 O O . ASN B 1 189 ? 73.963 64.813 40.736 1.00 83.35 189 ASN B O 1
ATOM 3385 N N . ILE B 1 190 ? 72.258 66.286 41.077 1.00 81.27 190 ILE B N 1
ATOM 3386 C CA . ILE B 1 190 ? 71.215 65.395 40.583 1.00 81.80 190 ILE B CA 1
ATOM 3387 C C . ILE B 1 190 ? 71.344 65.329 39.073 1.00 87.06 190 ILE B C 1
ATOM 3388 O O . ILE B 1 190 ? 71.236 64.256 38.469 1.00 89.85 190 ILE B O 1
ATOM 3393 N N . LEU B 1 191 ? 71.635 66.475 38.473 1.00 89.62 191 LEU B N 1
ATOM 3394 C CA . LEU B 1 191 ? 71.876 66.559 37.035 1.00 93.80 191 LEU B CA 1
ATOM 3395 C C . LEU B 1 191 ? 73.101 65.761 36.614 1.00 95.74 191 LEU B C 1
ATOM 3396 O O . LEU B 1 191 ? 73.058 65.006 35.629 1.00 98.26 191 LEU B O 1
ATOM 3401 N N . THR B 1 192 ? 74.190 65.921 37.369 1.00 95.80 192 THR B N 1
ATOM 3402 C CA . THR B 1 192 ? 75.438 65.247 37.056 1.00 95.92 192 THR B CA 1
ATOM 3403 C C . THR B 1 192 ? 75.388 63.744 37.341 1.00 91.25 192 THR B C 1
ATOM 3404 O O . THR B 1 192 ? 75.991 62.958 36.603 1.00 93.76 192 THR B O 1
ATOM 3408 N N . ILE B 1 193 ? 74.650 63.323 38.366 1.00 91.54 193 ILE B N 1
ATOM 3409 C CA . ILE B 1 193 ? 74.437 61.887 38.512 1.00 95.23 193 ILE B CA 1
ATOM 3410 C C . ILE B 1 193 ? 73.838 61.331 37.211 1.00 104.10 193 ILE B C 1
ATOM 3411 O O . ILE B 1 193 ? 74.155 60.208 36.805 1.00 112.92 193 ILE B O 1
ATOM 3416 N N . SER B 1 194 ? 73.034 62.154 36.526 1.00 105.13 194 SER B N 1
ATOM 3417 C CA . SER B 1 194 ? 72.360 61.743 35.285 1.00 106.46 194 SER B CA 1
ATOM 3418 C C . SER B 1 194 ? 73.327 61.603 34.112 1.00 108.55 194 SER B C 1
ATOM 3419 O O . SER B 1 194 ? 73.248 60.625 33.354 1.00 110.15 194 SER B O 1
ATOM 3422 N N . LEU B 1 195 ? 74.221 62.593 33.951 1.00 110.35 195 LEU B N 1
ATOM 3423 C CA . LEU B 1 195 ? 75.332 62.538 32.944 1.00 109.07 195 LEU B CA 1
ATOM 3424 C C . LEU B 1 195 ? 76.090 61.221 32.945 1.00 112.93 195 LEU B C 1
ATOM 3425 O O . LEU B 1 195 ? 76.267 60.607 31.897 1.00 122.21 195 LEU B O 1
ATOM 3430 N N . TRP B 1 196 ? 76.557 60.802 34.120 1.00 108.87 196 TRP B N 1
ATOM 3431 C CA . TRP B 1 196 ? 77.268 59.539 34.243 1.00 114.24 196 TRP B CA 1
ATOM 3432 C C . TRP B 1 196 ? 76.333 58.330 34.143 1.00 115.00 196 TRP B C 1
ATOM 3433 O O . TRP B 1 196 ? 76.777 57.226 33.856 1.00 123.20 196 TRP B O 1
ATOM 3444 N N . ALA B 1 197 ? 75.042 58.544 34.359 1.00 112.13 197 ALA B N 1
ATOM 3445 C CA . ALA B 1 197 ? 74.078 57.462 34.214 1.00 117.64 197 ALA B CA 1
ATOM 3446 C C . ALA B 1 197 ? 73.742 57.200 32.738 1.00 122.24 197 ALA B C 1
ATOM 3447 O O . ALA B 1 197 ? 73.518 56.040 32.344 1.00 124.35 197 ALA B O 1
ATOM 3449 N N . VAL B 1 198 ? 73.709 58.277 31.929 1.00 119.08 198 VAL B N 1
ATOM 3450 C CA . VAL B 1 198 ? 73.610 58.142 30.459 1.00 122.34 198 VAL B CA 1
ATOM 3451 C C . VAL B 1 198 ? 74.917 57.603 29.864 1.00 128.82 198 VAL B C 1
ATOM 3452 O O . VAL B 1 198 ? 74.904 56.693 29.036 1.00 137.50 198 VAL B O 1
ATOM 3456 N N . ALA B 1 199 ? 76.045 58.148 30.315 1.00 128.15 199 ALA B N 1
ATOM 3457 C CA . ALA B 1 199 ? 77.343 57.773 29.769 1.00 130.22 199 ALA B CA 1
ATOM 3458 C C . ALA B 1 199 ? 77.516 56.267 29.622 1.00 132.24 199 ALA B C 1
ATOM 3459 O O . ALA B 1 199 ? 78.347 55.831 28.855 1.00 144.62 199 ALA B O 1
ATOM 3461 N N . TRP B 1 200 ? 76.718 55.475 30.332 1.00 127.74 200 TRP B N 1
ATOM 3462 C CA . TRP B 1 200 ? 76.791 54.030 30.167 1.00 139.15 200 TRP B CA 1
ATOM 3463 C C . TRP B 1 200 ? 75.686 53.428 29.246 1.00 149.34 200 TRP B C 1
ATOM 3464 O O . TRP B 1 200 ? 75.513 52.202 29.178 1.00 159.87 200 TRP B O 1
ATOM 3475 N N . PHE B 1 201 ? 74.995 54.296 28.499 1.00 150.10 201 PHE B N 1
ATOM 3476 C CA . PHE B 1 201 ? 74.175 53.862 27.352 1.00 152.47 201 PHE B CA 1
ATOM 3477 C C . PHE B 1 201 ? 74.739 54.392 26.052 1.00 155.99 201 PHE B C 1
ATOM 3478 O O . PHE B 1 201 ? 74.533 53.807 25.002 1.00 163.32 201 PHE B O 1
ATOM 3486 N N . LYS B 1 202 ? 75.463 55.502 26.129 1.00 155.40 202 LYS B N 1
ATOM 3487 C CA . LYS B 1 202 ? 76.165 56.033 24.963 1.00 165.60 202 LYS B CA 1
ATOM 3488 C C . LYS B 1 202 ? 77.701 56.226 25.192 1.00 166.38 202 LYS B C 1
ATOM 3489 O O . LYS B 1 202 ? 78.160 57.348 25.395 1.00 172.33 202 LYS B O 1
ATOM 3495 N N . ASN B 1 203 ? 78.488 55.145 25.139 1.00 164.99 203 ASN B N 1
ATOM 3496 C CA . ASN B 1 203 ? 77.997 53.794 24.941 1.00 170.50 203 ASN B CA 1
ATOM 3497 C C . ASN B 1 203 ? 78.586 52.875 26.002 1.00 170.27 203 ASN B C 1
ATOM 3498 O O . ASN B 1 203 ? 79.811 52.834 26.199 1.00 169.78 203 ASN B O 1
ATOM 3503 N N . GLY B 1 204 ? 77.699 52.213 26.743 1.00 171.36 204 GLY B N 1
ATOM 3504 C CA . GLY B 1 204 ? 78.043 51.030 27.532 1.00 178.85 204 GLY B CA 1
ATOM 3505 C C . GLY B 1 204 ? 79.030 51.214 28.674 1.00 180.22 204 GLY B C 1
ATOM 3506 O O . GLY B 1 204 ? 79.123 50.357 29.550 1.00 185.25 204 GLY B O 1
ATOM 3507 N N . GLU B 1 205 ? 79.771 52.320 28.675 1.00 178.54 205 GLU B N 1
ATOM 3508 C CA . GLU B 1 205 ? 80.872 52.473 29.628 1.00 176.80 205 GLU B CA 1
ATOM 3509 C C . GLU B 1 205 ? 80.924 53.784 30.405 1.00 158.44 205 GLU B C 1
ATOM 3510 O O . GLU B 1 205 ? 81.011 54.869 29.819 1.00 149.49 205 GLU B O 1
ATOM 3516 N N . THR B 1 206 ? 80.870 53.662 31.733 1.00 152.17 206 THR B N 1
ATOM 3517 C CA . THR B 1 206 ? 81.005 54.810 32.646 1.00 146.03 206 THR B CA 1
ATOM 3518 C C . THR B 1 206 ? 81.955 54.479 33.778 1.00 151.49 206 THR B C 1
ATOM 3519 O O . THR B 1 206 ? 82.219 53.307 34.046 1.00 161.09 206 THR B O 1
ATOM 3523 N N . SER B 1 207 ? 82.462 55.517 34.448 1.00 139.03 207 SER B N 1
ATOM 3524 C CA . SER B 1 207 ? 83.385 55.331 35.569 1.00 138.43 207 SER B CA 1
ATOM 3525 C C . SER B 1 207 ? 82.625 55.174 36.883 1.00 129.64 207 SER B C 1
ATOM 3526 O O . SER B 1 207 ? 81.799 56.009 37.234 1.00 129.88 207 SER B O 1
ATOM 3529 N N . LEU B 1 208 ? 82.896 54.089 37.592 1.00 128.55 208 LEU B N 1
ATOM 3530 C CA . LEU B 1 208 ? 82.284 53.871 38.883 1.00 122.60 208 LEU B CA 1
ATOM 3531 C C . LEU B 1 208 ? 82.706 54.863 39.980 1.00 115.56 208 LEU B C 1
ATOM 3532 O O . LEU B 1 208 ? 81.860 55.389 40.669 1.00 112.47 208 LEU B O 1
ATOM 3537 N N . PRO B 1 209 ? 84.019 55.122 40.144 1.00 119.40 209 PRO B N 1
ATOM 3538 C CA . PRO B 1 209 ? 84.341 56.032 41.240 1.00 117.80 209 PRO B CA 1
ATOM 3539 C C . PRO B 1 209 ? 83.647 57.398 41.101 1.00 114.52 209 PRO B C 1
ATOM 3540 O O . PRO B 1 209 ? 83.343 58.031 42.105 1.00 112.46 209 PRO B O 1
ATOM 3544 N N . LEU B 1 210 ? 83.398 57.845 39.875 1.00 116.16 210 LEU B N 1
ATOM 3545 C CA . LEU B 1 210 ? 82.887 59.199 39.684 1.00 114.49 210 LEU B CA 1
ATOM 3546 C C . LEU B 1 210 ? 81.374 59.246 39.677 1.00 111.53 210 LEU B C 1
ATOM 3547 O O . LEU B 1 210 ? 80.775 60.250 40.070 1.00 108.62 210 LEU B O 1
ATOM 3552 N N . LEU B 1 211 ? 80.759 58.139 39.275 1.00 109.99 211 LEU B N 1
ATOM 3553 C CA . LEU B 1 211 ? 79.352 57.910 39.540 1.00 106.44 211 LEU B CA 1
ATOM 3554 C C . LEU B 1 211 ? 79.042 57.912 41.045 1.00 103.67 211 LEU B C 1
ATOM 3555 O O . LEU B 1 211 ? 78.132 58.618 41.491 1.00 103.98 211 LEU B O 1
ATOM 3560 N N . LEU B 1 212 ? 79.791 57.102 41.812 1.00 103.73 212 LEU B N 1
ATOM 3561 C CA . LEU B 1 212 ? 79.708 57.089 43.292 1.00 97.72 212 LEU B CA 1
ATOM 3562 C C . LEU B 1 212 ? 80.011 58.416 43.927 1.00 99.07 212 LEU B C 1
ATOM 3563 O O . LEU B 1 212 ? 79.250 58.889 44.752 1.00 102.91 212 LEU B O 1
ATOM 3576 N N . TYR B 1 214 ? 79.573 61.336 42.986 1.00 103.84 214 TYR B N 1
ATOM 3577 C CA . TYR B 1 214 ? 78.457 62.280 42.894 1.00 100.79 214 TYR B CA 1
ATOM 3578 C C . TYR B 1 214 ? 77.232 61.963 43.752 1.00 94.86 214 TYR B C 1
ATOM 3579 O O . TYR B 1 214 ? 76.564 62.876 44.201 1.00 96.14 214 TYR B O 1
ATOM 3588 N N . VAL B 1 215 ? 76.950 60.673 43.972 1.00 92.87 215 VAL B N 1
ATOM 3589 C CA . VAL B 1 215 ? 75.943 60.232 44.978 1.00 89.83 215 VAL B CA 1
ATOM 3590 C C . VAL B 1 215 ? 76.330 60.771 46.360 1.00 90.05 215 VAL B C 1
ATOM 3591 O O . VAL B 1 215 ? 75.520 61.361 47.064 1.00 94.26 215 VAL B O 1
ATOM 3603 N N . TYR B 1 217 ? 78.248 63.275 46.783 1.00 78.79 217 TYR B N 1
ATOM 3604 C CA . TYR B 1 217 ? 78.227 64.745 46.691 1.00 80.30 217 TYR B CA 1
ATOM 3605 C C . TYR B 1 217 ? 76.872 65.274 47.088 1.00 88.60 217 TYR B C 1
ATOM 3606 O O . TYR B 1 217 ? 76.778 66.293 47.792 1.00 98.03 217 TYR B O 1
ATOM 3615 N N . LEU B 1 218 ? 75.817 64.591 46.588 1.00 90.16 218 LEU B N 1
ATOM 3616 C CA . LEU B 1 218 ? 74.376 64.861 46.918 1.00 80.34 218 LEU B CA 1
ATOM 3617 C C . LEU B 1 218 ? 74.070 64.727 48.407 1.00 77.49 218 LEU B C 1
ATOM 3618 O O . LEU B 1 218 ? 73.558 65.659 49.004 1.00 74.32 218 LEU B O 1
ATOM 3623 N N . CYS B 1 219 ? 74.372 63.562 49.005 1.00 73.83 219 CYS B N 1
ATOM 3624 C CA . CYS B 1 219 ? 74.318 63.425 50.476 1.00 76.30 219 CYS B CA 1
ATOM 3625 C C . CYS B 1 219 ? 74.919 64.674 51.165 1.00 77.31 219 CYS B C 1
ATOM 3626 O O . CYS B 1 219 ? 74.250 65.391 51.913 1.00 80.07 219 CYS B O 1
ATOM 3629 N N . ASN B 1 220 ? 76.169 64.941 50.859 1.00 72.68 220 ASN B N 1
ATOM 3630 C CA . ASN B 1 220 ? 76.892 65.982 51.495 1.00 75.60 220 ASN B CA 1
ATOM 3631 C C . ASN B 1 220 ? 76.321 67.362 51.180 1.00 71.66 220 ASN B C 1
ATOM 3632 O O . ASN B 1 220 ? 76.379 68.257 51.999 1.00 75.63 220 ASN B O 1
ATOM 3637 N N . SER B 1 221 ? 75.734 67.527 50.013 1.00 78.25 221 SER B N 1
ATOM 3638 C CA . SER B 1 221 ? 75.208 68.849 49.651 1.00 84.07 221 SER B CA 1
ATOM 3639 C C . SER B 1 221 ? 74.008 69.247 50.498 1.00 83.58 221 SER B C 1
ATOM 3640 O O . SER B 1 221 ? 73.687 70.446 50.591 1.00 83.06 221 SER B O 1
ATOM 3643 N N . VAL B 1 222 ? 73.361 68.245 51.126 1.00 76.33 222 VAL B N 1
ATOM 3644 C CA . VAL B 1 222 ? 72.313 68.496 52.112 1.00 72.89 222 VAL B CA 1
ATOM 3645 C C . VAL B 1 222 ? 72.936 68.931 53.424 1.00 76.74 222 VAL B C 1
ATOM 3646 O O . VAL B 1 222 ? 72.623 70.016 53.944 1.00 75.12 222 VAL B O 1
ATOM 3650 N N . TYR B 1 223 ? 73.847 68.110 53.955 1.00 82.57 223 TYR B N 1
ATOM 3651 C CA . TYR B 1 223 ? 74.642 68.537 55.114 1.00 81.58 223 TYR B CA 1
ATOM 3652 C C . TYR B 1 223 ? 75.182 69.933 54.920 1.00 75.19 223 TYR B C 1
ATOM 3653 O O . TYR B 1 223 ? 75.207 70.725 55.845 1.00 78.45 223 TYR B O 1
ATOM 3662 N N . GLY B 1 224 ? 75.638 70.215 53.715 1.00 70.03 224 GLY B N 1
ATOM 3663 C CA . GLY B 1 224 ? 76.154 71.518 53.382 1.00 75.88 224 GLY B CA 1
ATOM 3664 C C . GLY B 1 224 ? 75.161 72.605 53.685 1.00 79.11 224 GLY B C 1
ATOM 3665 O O . GLY B 1 224 ? 75.462 73.541 54.465 1.00 77.27 224 GLY B O 1
ATOM 3666 N N . TYR B 1 225 ? 73.976 72.489 53.068 1.00 77.61 225 TYR B N 1
ATOM 3667 C CA . TYR B 1 225 ? 72.909 73.437 53.289 1.00 76.74 225 TYR B CA 1
ATOM 3668 C C . TYR B 1 225 ? 72.728 73.603 54.791 1.00 77.29 225 TYR B C 1
ATOM 3669 O O . TYR B 1 225 ? 72.811 74.717 55.310 1.00 78.55 225 TYR B O 1
ATOM 3678 N N . ILE B 1 226 ? 72.521 72.483 55.491 1.00 73.74 226 ILE B N 1
ATOM 3679 C CA . ILE B 1 226 ? 72.253 72.517 56.924 1.00 75.82 226 ILE B CA 1
ATOM 3680 C C . ILE B 1 226 ? 73.335 73.307 57.642 1.00 82.81 226 ILE B C 1
ATOM 3681 O O . ILE B 1 226 ? 73.047 74.199 58.455 1.00 85.30 226 ILE B O 1
ATOM 3686 N N . ASN B 1 227 ? 74.592 72.992 57.323 1.00 86.52 227 ASN B N 1
ATOM 3687 C CA . ASN B 1 227 ? 75.693 73.509 58.083 1.00 80.60 227 ASN B CA 1
ATOM 3688 C C . ASN B 1 227 ? 75.957 74.965 57.812 1.00 76.30 227 ASN B C 1
ATOM 3689 O O . ASN B 1 227 ? 76.323 75.717 58.712 1.00 74.26 227 ASN B O 1
ATOM 3694 N N . TRP B 1 228 ? 75.750 75.380 56.581 1.00 70.27 228 TRP B N 1
ATOM 3695 C CA . TRP B 1 228 ? 75.869 76.776 56.277 1.00 73.49 228 TRP B CA 1
ATOM 3696 C C . TRP B 1 228 ? 74.764 77.640 56.901 1.00 80.84 228 TRP B C 1
ATOM 3697 O O . TRP B 1 228 ? 74.996 78.810 57.199 1.00 83.60 228 TRP B O 1
ATOM 3708 N N . THR B 1 229 ? 73.582 77.064 57.164 1.00 84.85 229 THR B N 1
ATOM 3709 C CA . THR B 1 229 ? 72.606 77.821 57.950 1.00 89.19 229 THR B CA 1
ATOM 3710 C C . THR B 1 229 ? 73.161 78.087 59.350 1.00 91.32 229 THR B C 1
ATOM 3711 O O . THR B 1 229 ? 73.062 79.205 59.843 1.00 95.22 229 THR B O 1
ATOM 3715 N N . LYS B 1 230 ? 73.808 77.081 59.955 1.00 86.89 230 LYS B N 1
ATOM 3716 C CA . LYS B 1 230 ? 74.499 77.299 61.236 1.00 87.48 230 LYS B CA 1
ATOM 3717 C C . LYS B 1 230 ? 75.580 78.375 61.114 1.00 86.02 230 LYS B C 1
ATOM 3718 O O . LYS B 1 230 ? 75.725 79.186 61.999 1.00 88.28 230 LYS B O 1
ATOM 3724 N N . LEU B 1 231 ? 76.324 78.381 60.006 1.00 82.14 231 LEU B N 1
ATOM 3725 C CA . LEU B 1 231 ? 77.374 79.397 59.804 1.00 86.77 231 LEU B CA 1
ATOM 3726 C C . LEU B 1 231 ? 76.793 80.801 59.673 1.00 88.60 231 LEU B C 1
ATOM 3727 O O . LEU B 1 231 ? 77.385 81.779 60.170 1.00 91.80 231 LEU B O 1
ATOM 3732 N N . VAL B 1 232 ? 75.636 80.914 59.015 1.00 82.22 232 VAL B N 1
ATOM 3733 C CA . VAL B 1 232 ? 75.013 82.221 58.860 1.00 79.05 232 VAL B CA 1
ATOM 3734 C C . VAL B 1 232 ? 74.579 82.780 60.196 1.00 83.71 232 VAL B C 1
ATOM 3735 O O . VAL B 1 232 ? 74.656 83.977 60.408 1.00 91.36 232 VAL B O 1
ATOM 3739 N N . LYS B 1 233 ? 74.158 81.909 61.106 1.00 85.43 233 LYS B N 1
ATOM 3740 C CA . LYS B 1 233 ? 73.711 82.349 62.419 1.00 95.71 233 LYS B CA 1
ATOM 3741 C C . LYS B 1 233 ? 74.856 82.806 63.263 1.00 102.12 233 LYS B C 1
ATOM 3742 O O . LYS B 1 233 ? 74.748 83.828 63.938 1.00 109.75 233 LYS B O 1
ATOM 3748 N N . ARG B 1 234 ? 75.965 82.047 63.217 1.00 105.12 234 ARG B N 1
ATOM 3749 C CA . ARG B 1 234 ? 77.140 82.304 64.038 1.00 101.36 234 ARG B CA 1
ATOM 3750 C C . ARG B 1 234 ? 77.724 83.668 63.723 1.00 102.73 234 ARG B C 1
ATOM 3751 O O . ARG B 1 234 ? 78.151 84.391 64.632 1.00 113.29 234 ARG B O 1
ATOM 3759 N N . HIS B 1 235 ? 77.763 84.0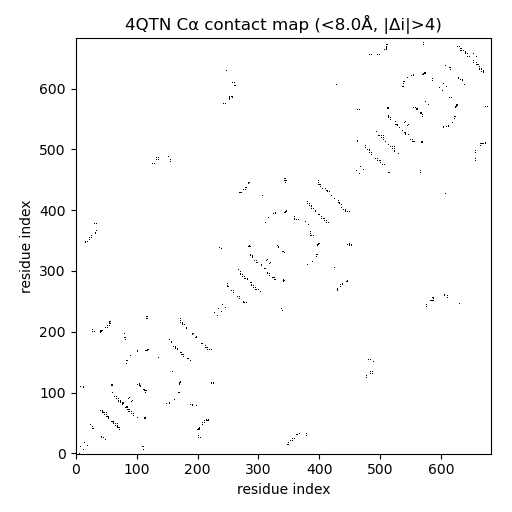28 62.443 1.00 98.80 235 HIS B N 1
ATOM 3760 C CA . HIS B 1 235 ? 78.420 85.287 62.048 1.00 110.47 235 HIS B CA 1
ATOM 3761 C C . HIS B 1 235 ? 77.428 86.284 61.437 1.00 117.52 235 HIS B C 1
ATOM 3762 O O . HIS B 1 235 ? 77.380 86.465 60.225 1.00 121.52 235 HIS B O 1
ATOM 3769 N N . SER B 1 236 ? 76.644 86.927 62.314 1.00 129.20 236 SER B N 1
ATOM 3770 C CA . SER B 1 236 ? 75.454 87.739 61.932 1.00 129.71 236 SER B CA 1
ATOM 3771 C C . SER B 1 236 ? 74.312 86.907 61.340 1.00 125.37 236 SER B C 1
ATOM 3772 O O . SER B 1 236 ? 74.125 86.866 60.123 1.00 127.41 236 SER B O 1
ATOM 3775 N N . GLY C 1 2 ? 57.714 33.479 72.476 1.00 164.82 2 GLY C N 1
ATOM 3776 C CA . GLY C 1 2 ? 56.850 32.273 72.659 1.00 176.23 2 GLY C CA 1
ATOM 3777 C C . GLY C 1 2 ? 55.361 32.584 72.703 1.00 176.76 2 GLY C C 1
ATOM 3778 O O . GLY C 1 2 ? 54.608 32.170 71.823 1.00 174.53 2 GLY C O 1
ATOM 3779 N N . SER C 1 3 ? 54.945 33.336 73.723 1.00 179.62 3 SER C N 1
ATOM 3780 C CA . SER C 1 3 ? 53.516 33.549 74.022 1.00 180.03 3 SER C CA 1
ATOM 3781 C C . SER C 1 3 ? 52.781 34.356 72.954 1.00 176.88 3 SER C C 1
ATOM 3782 O O . SER C 1 3 ? 53.308 35.345 72.427 1.00 169.88 3 SER C O 1
ATOM 3785 N N . LEU C 1 4 ? 51.555 33.924 72.651 1.00 178.73 4 LEU C N 1
ATOM 3786 C CA . LEU C 1 4 ? 50.641 34.689 71.813 1.00 173.87 4 LEU C CA 1
ATOM 3787 C C . LEU C 1 4 ? 50.497 36.085 72.372 1.00 168.86 4 LEU C C 1
ATOM 3788 O O . LEU C 1 4 ? 50.504 37.063 71.628 1.00 167.89 4 LEU C O 1
ATOM 3793 N N . ALA C 1 5 ? 50.343 36.169 73.691 1.00 166.07 5 ALA C N 1
ATOM 3794 C CA . ALA C 1 5 ? 50.360 37.451 74.377 1.00 156.72 5 ALA C CA 1
ATOM 3795 C C . ALA C 1 5 ? 51.637 38.179 74.028 1.00 150.42 5 ALA C C 1
ATOM 3796 O O . ALA C 1 5 ? 51.628 39.382 73.788 1.00 139.32 5 ALA C O 1
ATOM 3798 N N . TRP C 1 6 ? 52.735 37.428 73.965 1.00 157.08 6 TRP C N 1
ATOM 3799 C CA . TRP C 1 6 ? 54.005 37.981 73.543 1.00 152.40 6 TRP C CA 1
ATOM 3800 C C . TRP C 1 6 ? 53.955 38.412 72.102 1.00 142.24 6 TRP C C 1
ATOM 3801 O O . TRP C 1 6 ? 54.378 39.514 71.764 1.00 139.24 6 TRP C O 1
ATOM 3812 N N . TRP C 1 7 ? 53.455 37.536 71.243 1.00 140.31 7 TRP C N 1
ATOM 3813 C CA . TRP C 1 7 ? 53.409 37.836 69.832 1.00 135.70 7 TRP C CA 1
ATOM 3814 C C . TRP C 1 7 ? 52.579 39.073 69.593 1.00 126.85 7 TRP C C 1
ATOM 3815 O O . TRP C 1 7 ? 52.831 39.817 68.664 1.00 121.24 7 TRP C O 1
ATOM 3826 N N . LYS C 1 8 ? 51.611 39.310 70.475 1.00 129.01 8 LYS C N 1
ATOM 3827 C CA . LYS C 1 8 ? 50.729 40.470 70.361 1.00 127.16 8 LYS C CA 1
ATOM 3828 C C . LYS C 1 8 ? 51.515 41.754 70.621 1.00 119.68 8 LYS C C 1
ATOM 3829 O O . LYS C 1 8 ? 51.338 42.742 69.929 1.00 114.38 8 LYS C O 1
ATOM 3835 N N . ARG C 1 9 ? 52.415 41.704 71.597 1.00 123.90 9 ARG C N 1
ATOM 3836 C CA . ARG C 1 9 ? 53.290 42.837 71.936 1.00 124.68 9 ARG C CA 1
ATOM 3837 C C . ARG C 1 9 ? 54.270 43.193 70.816 1.00 124.12 9 ARG C C 1
ATOM 3838 O O . ARG C 1 9 ? 54.336 44.354 70.357 1.00 124.19 9 ARG C O 1
ATOM 3846 N N . GLU C 1 10 ? 55.062 42.206 70.412 1.00 122.22 10 GLU C N 1
ATOM 3847 C CA . GLU C 1 10 ? 56.039 42.398 69.378 1.00 118.11 10 GLU C CA 1
ATOM 3848 C C . GLU C 1 10 ? 55.443 43.011 68.107 1.00 118.87 10 GLU C C 1
ATOM 3849 O O . GLU C 1 10 ? 56.016 43.934 67.544 1.00 121.30 10 GLU C O 1
ATOM 3855 N N . LEU C 1 11 ? 54.287 42.506 67.676 1.00 117.64 11 LEU C N 1
ATOM 3856 C CA . LEU C 1 11 ? 53.709 42.892 66.384 1.00 113.42 11 LEU C CA 1
ATOM 3857 C C . LEU C 1 11 ? 52.974 44.213 66.422 1.00 106.30 11 LEU C C 1
ATOM 3858 O O . LEU C 1 11 ? 52.907 44.914 65.419 1.00 107.30 11 LEU C O 1
ATOM 3863 N N . PHE C 1 12 ? 52.369 44.528 67.551 1.00 103.08 12 PHE C N 1
ATOM 3864 C CA . PHE C 1 12 ? 51.443 45.648 67.598 1.00 108.56 12 PHE C CA 1
ATOM 3865 C C . PHE C 1 12 ? 51.839 46.700 68.631 1.00 112.18 12 PHE C C 1
ATOM 3866 O O . PHE C 1 12 ? 51.234 47.774 68.696 1.00 113.85 12 PHE C O 1
ATOM 3874 N N . GLY C 1 13 ? 52.895 46.410 69.394 1.00 114.34 13 GLY C N 1
ATOM 3875 C CA . GLY C 1 13 ? 53.256 47.215 70.555 1.00 107.29 13 GLY C CA 1
ATOM 3876 C C . GLY C 1 13 ? 54.172 48.368 70.231 1.00 104.92 13 GLY C C 1
ATOM 3877 O O . GLY C 1 13 ? 55.212 48.192 69.602 1.00 103.24 13 GLY C O 1
ATOM 3878 N N . GLY C 1 14 ? 53.777 49.558 70.661 1.00 104.08 14 GLY C N 1
ATOM 3879 C CA . GLY C 1 14 ? 54.698 50.681 70.759 1.00 99.15 14 GLY C CA 1
ATOM 3880 C C . GLY C 1 14 ? 55.173 51.239 69.436 1.00 99.55 14 GLY C C 1
ATOM 3881 O O . GLY C 1 14 ? 56.300 51.715 69.340 1.00 101.00 14 GLY C O 1
ATOM 3882 N N . TRP C 1 15 ? 54.315 51.183 68.408 1.00 101.32 15 TRP C N 1
ATOM 3883 C CA . TRP C 1 15 ? 54.523 51.984 67.182 1.00 95.95 15 TRP C CA 1
ATOM 3884 C C . TRP C 1 15 ? 53.987 53.376 67.370 1.00 91.53 15 TRP C C 1
ATOM 3885 O O . TRP C 1 15 ? 52.878 53.556 67.909 1.00 91.00 15 TRP C O 1
ATOM 3896 N N . THR C 1 16 ? 54.764 54.365 66.919 1.00 90.87 16 THR C N 1
ATOM 3897 C CA . THR C 1 16 ? 54.236 55.699 66.657 1.00 95.76 16 THR C CA 1
ATOM 3898 C C . THR C 1 16 ? 53.246 55.652 65.498 1.00 102.95 16 THR C C 1
ATOM 3899 O O . THR C 1 16 ? 53.237 54.684 64.696 1.00 96.88 16 THR C O 1
ATOM 3903 N N . HIS C 1 17 ? 52.416 56.700 65.412 1.00 104.87 17 HIS C N 1
ATOM 3904 C CA . HIS C 1 17 ? 51.470 56.876 64.306 1.00 96.08 17 HIS C CA 1
ATOM 3905 C C . HIS C 1 17 ? 52.217 56.894 62.976 1.00 94.54 17 HIS C C 1
ATOM 3906 O O . HIS C 1 17 ? 51.869 56.159 62.033 1.00 89.06 17 HIS C O 1
ATOM 3913 N N . PHE C 1 18 ? 53.272 57.709 62.925 1.00 90.41 18 PHE C N 1
ATOM 3914 C CA . PHE C 1 18 ? 54.086 57.855 61.744 1.00 81.71 18 PHE C CA 1
ATOM 3915 C C . PHE C 1 18 ? 54.707 56.505 61.287 1.00 84.19 18 PHE C C 1
ATOM 3916 O O . PHE C 1 18 ? 54.558 56.107 60.127 1.00 80.08 18 PHE C O 1
ATOM 3924 N N . GLU C 1 19 ? 55.344 55.780 62.206 1.00 86.91 19 GLU C N 1
ATOM 3925 C CA . GLU C 1 19 ? 55.866 54.455 61.866 1.00 93.55 19 GLU C CA 1
ATOM 3926 C C . GLU C 1 19 ? 54.756 53.574 61.295 1.00 96.61 19 GLU C C 1
ATOM 3927 O O . GLU C 1 19 ? 54.966 52.828 60.340 1.00 93.05 19 GLU C O 1
ATOM 3933 N N . ALA C 1 20 ? 53.568 53.672 61.874 1.00 99.00 20 ALA C N 1
ATOM 3934 C CA . ALA C 1 20 ? 52.459 52.826 61.434 1.00 106.12 20 ALA C CA 1
ATOM 3935 C C . ALA C 1 20 ? 52.039 53.156 60.003 1.00 105.66 20 ALA C C 1
ATOM 3936 O O . ALA C 1 20 ? 51.949 52.261 59.163 1.00 107.03 20 ALA C O 1
ATOM 3938 N N . VAL C 1 21 ? 51.831 54.451 59.733 1.00 97.87 21 VAL C N 1
ATOM 3939 C CA . VAL C 1 21 ? 51.428 54.939 58.413 1.00 95.00 21 VAL C CA 1
ATOM 3940 C C . VAL C 1 21 ? 52.330 54.428 57.291 1.00 97.58 21 VAL C C 1
ATOM 3941 O O . VAL C 1 21 ? 51.844 53.938 56.260 1.00 102.33 21 VAL C O 1
ATOM 3945 N N . TRP C 1 22 ? 53.642 54.557 57.484 1.00 93.64 22 TRP C N 1
ATOM 3946 C CA . TRP C 1 22 ? 54.597 54.210 56.443 1.00 89.93 22 TRP C CA 1
ATOM 3947 C C . TRP C 1 22 ? 54.737 52.719 56.242 1.00 90.65 22 TRP C C 1
ATOM 3948 O O . TRP C 1 22 ? 54.834 52.252 55.118 1.00 96.66 22 TRP C O 1
ATOM 3959 N N . LEU C 1 23 ? 54.727 51.964 57.328 1.00 89.40 23 LEU C N 1
ATOM 3960 C CA . LEU C 1 23 ? 54.757 50.512 57.216 1.00 95.42 23 LEU C CA 1
ATOM 3961 C C . LEU C 1 23 ? 53.526 49.985 56.468 1.00 101.86 23 LEU C C 1
ATOM 3962 O O . LEU C 1 23 ? 53.652 49.168 55.550 1.00 106.03 23 LEU C O 1
ATOM 3967 N N . LEU C 1 24 ? 52.342 50.465 56.862 1.00 100.24 24 LEU C N 1
ATOM 3968 C CA . LEU C 1 24 ? 51.100 50.087 56.197 1.00 99.57 24 LEU C CA 1
ATOM 3969 C C . LEU C 1 24 ? 51.093 50.486 54.726 1.00 101.38 24 LEU C C 1
ATOM 3970 O O . LEU C 1 24 ? 50.726 49.688 53.871 1.00 106.81 24 LEU C O 1
ATOM 3983 N N . PHE C 1 26 ? 53.723 50.786 52.943 1.00 100.52 26 PHE C N 1
ATOM 3984 C CA . PHE C 1 26 ? 54.742 49.996 52.266 1.00 99.80 26 PHE C CA 1
ATOM 3985 C C . PHE C 1 26 ? 54.202 48.630 51.876 1.00 100.07 26 PHE C C 1
ATOM 3986 O O . PHE C 1 26 ? 54.480 48.130 50.786 1.00 100.08 26 PHE C O 1
ATOM 3994 N N . LEU C 1 27 ? 53.415 48.039 52.770 1.00 98.55 27 LEU C N 1
ATOM 3995 C CA . LEU C 1 27 ? 52.770 46.755 52.513 1.00 99.65 27 LEU C CA 1
ATOM 3996 C C . LEU C 1 27 ? 51.668 46.904 51.478 1.00 105.48 27 LEU C C 1
ATOM 3997 O O . LEU C 1 27 ? 51.457 46.014 50.664 1.00 108.67 27 LEU C O 1
ATOM 4002 N N . GLY C 1 28 ? 50.984 48.048 51.501 1.00 104.61 28 GLY C N 1
ATOM 4003 C CA . GLY C 1 28 ? 50.007 48.396 50.468 1.00 105.01 28 GLY C CA 1
ATOM 4004 C C . GLY C 1 28 ? 50.569 48.401 49.051 1.00 105.71 28 GLY C C 1
ATOM 4005 O O . GLY C 1 28 ? 50.046 47.709 48.176 1.00 110.41 28 GLY C O 1
ATOM 4006 N N . ILE C 1 29 ? 51.616 49.202 48.821 1.00 100.17 29 ILE C N 1
ATOM 4007 C CA . ILE C 1 29 ? 52.250 49.301 47.497 1.00 106.09 29 ILE C CA 1
ATOM 4008 C C . ILE C 1 29 ? 52.731 47.926 47.052 1.00 109.34 29 ILE C C 1
ATOM 4009 O O . ILE C 1 29 ? 52.759 47.603 45.853 1.00 114.33 29 ILE C O 1
ATOM 4014 N N . GLN C 1 30 ? 53.093 47.114 48.031 1.00 108.77 30 GLN C N 1
ATOM 4015 C CA . GLN C 1 30 ? 53.546 45.769 47.786 1.00 111.70 30 GLN C CA 1
ATOM 4016 C C . GLN C 1 30 ? 52.359 44.871 47.415 1.00 112.54 30 GLN C C 1
ATOM 4017 O O . GLN C 1 30 ? 52.449 44.075 46.476 1.00 114.87 30 GLN C O 1
ATOM 4023 N N . ALA C 1 31 ? 51.243 45.033 48.137 1.00 110.23 31 ALA C N 1
ATOM 4024 C CA . ALA C 1 31 ? 49.998 44.307 47.836 1.00 112.69 31 ALA C CA 1
ATOM 4025 C C . ALA C 1 31 ? 49.486 44.695 46.477 1.00 118.00 31 ALA C C 1
ATOM 4026 O O . ALA C 1 31 ? 49.131 43.836 45.669 1.00 125.14 31 ALA C O 1
ATOM 4028 N N . VAL C 1 32 ? 49.457 45.999 46.218 1.00 116.98 32 VAL C N 1
ATOM 4029 C CA . VAL C 1 32 ? 48.950 46.515 44.957 1.00 117.96 32 VAL C CA 1
ATOM 4030 C C . VAL C 1 32 ? 49.814 46.083 43.752 1.00 123.02 32 VAL C C 1
ATOM 4031 O O . VAL C 1 32 ? 49.273 45.760 42.700 1.00 132.21 32 VAL C O 1
ATOM 4035 N N . VAL C 1 33 ? 51.143 46.016 43.926 1.00 119.43 33 VAL C N 1
ATOM 4036 C CA . VAL C 1 33 ? 52.027 45.493 42.846 1.00 121.95 33 VAL C CA 1
ATOM 4037 C C . VAL C 1 33 ? 51.776 44.011 42.505 1.00 125.65 33 VAL C C 1
ATOM 4038 O O . VAL C 1 33 ? 51.909 43.600 41.349 1.00 127.74 33 VAL C O 1
ATOM 4042 N N . PHE C 1 34 ? 51.373 43.236 43.512 1.00 127.92 34 PHE C N 1
ATOM 4043 C CA . PHE C 1 34 ? 51.103 41.802 43.350 1.00 136.50 34 PHE C CA 1
ATOM 4044 C C . PHE C 1 34 ? 49.688 41.522 42.818 1.00 145.78 34 PHE C C 1
ATOM 4045 O O . PHE C 1 34 ? 49.484 40.581 42.047 1.00 155.15 34 PHE C O 1
ATOM 4053 N N . VAL C 1 35 ? 48.709 42.331 43.229 1.00 144.72 35 VAL C N 1
ATOM 4054 C CA . VAL C 1 35 ? 47.367 42.230 42.634 1.00 148.34 35 VAL C CA 1
ATOM 4055 C C . VAL C 1 35 ? 47.417 42.682 41.157 1.00 149.51 35 VAL C C 1
ATOM 4056 O O . VAL C 1 35 ? 46.401 42.899 40.530 1.00 156.79 35 VAL C O 1
ATOM 4060 N N . PHE C 1 36 ? 48.627 42.777 40.619 1.00 144.42 36 PHE C N 1
ATOM 4061 C CA . PHE C 1 36 ? 48.823 42.988 39.205 1.00 148.44 36 PHE C CA 1
ATOM 4062 C C . PHE C 1 36 ? 49.581 41.822 38.623 1.00 156.42 36 PHE C C 1
ATOM 4063 O O . PHE C 1 36 ? 49.401 41.477 37.463 1.00 168.66 36 PHE C O 1
ATOM 4071 N N . ASN C 1 37 ? 50.440 41.218 39.436 1.00 158.18 37 ASN C N 1
ATOM 4072 C CA . ASN C 1 37 ? 51.326 40.151 38.974 1.00 168.24 37 ASN C CA 1
ATOM 4073 C C . ASN C 1 37 ? 51.295 38.912 39.880 1.00 170.79 37 ASN C C 1
ATOM 4074 O O . ASN C 1 37 ? 52.269 38.638 40.583 1.00 173.36 37 ASN C O 1
ATOM 4079 N N . PRO C 1 38 ? 50.184 38.142 39.851 1.00 174.28 38 PRO C N 1
ATOM 4080 C CA . PRO C 1 38 ? 50.083 37.019 40.790 1.00 174.22 38 PRO C CA 1
ATOM 4081 C C . PRO C 1 38 ? 51.172 35.975 40.529 1.00 179.59 38 PRO C C 1
ATOM 4082 O O . PRO C 1 38 ? 51.585 35.255 41.448 1.00 172.09 38 PRO C O 1
ATOM 4086 N N . ASP C 1 39 ? 51.645 35.934 39.282 1.00 191.06 39 ASP C N 1
ATOM 4087 C CA . ASP C 1 39 ? 52.635 34.958 38.821 1.00 199.40 39 ASP C CA 1
ATOM 4088 C C . ASP C 1 39 ? 53.939 34.964 39.636 1.00 196.71 39 ASP C C 1
ATOM 4089 O O . ASP C 1 39 ? 54.400 33.907 40.069 1.00 202.09 39 ASP C O 1
ATOM 4094 N N . SER C 1 40 ? 54.529 36.147 39.835 1.00 189.72 40 SER C N 1
ATOM 4095 C CA . SER C 1 40 ? 55.700 36.285 40.719 1.00 182.70 40 SER C CA 1
ATOM 4096 C C . SER C 1 40 ? 55.271 36.523 42.171 1.00 176.29 40 SER C C 1
ATOM 4097 O O . SER C 1 40 ? 55.492 37.599 42.744 1.00 173.70 40 SER C O 1
ATOM 4100 N N . TRP C 1 41 ? 54.634 35.507 42.746 1.00 175.30 41 TRP C N 1
ATOM 4101 C CA . TRP C 1 41 ? 54.191 35.539 44.130 1.00 169.45 41 TRP C CA 1
ATOM 4102 C C . TRP C 1 41 ? 55.385 35.461 45.077 1.00 162.93 41 TRP C C 1
ATOM 4103 O O . TRP C 1 41 ? 55.310 35.919 46.213 1.00 155.10 41 TRP C O 1
ATOM 4114 N N . LEU C 1 42 ? 56.485 34.880 44.594 1.00 155.79 42 LEU C N 1
ATOM 4115 C CA . LEU C 1 42 ? 57.665 34.640 45.424 1.00 153.32 42 LEU C CA 1
ATOM 4116 C C . LEU C 1 42 ? 58.289 35.936 45.857 1.00 146.60 42 LEU C C 1
ATOM 4117 O O . LEU C 1 42 ? 58.356 36.227 47.051 1.00 142.05 42 LEU C O 1
ATOM 4122 N N . ALA C 1 43 ? 58.747 36.715 44.877 1.00 144.75 43 ALA C N 1
ATOM 4123 C CA . ALA C 1 43 ? 59.385 37.999 45.132 1.00 141.92 43 ALA C CA 1
ATOM 4124 C C . ALA C 1 43 ? 58.475 38.945 45.922 1.00 142.16 43 ALA C C 1
ATOM 4125 O O . ALA C 1 43 ? 58.954 39.784 46.695 1.00 143.44 43 ALA C O 1
ATOM 4127 N N . SER C 1 44 ? 57.165 38.796 45.756 1.00 141.86 44 SER C N 1
ATOM 4128 C CA . SER C 1 44 ? 56.242 39.620 46.517 1.00 136.21 44 SER C CA 1
ATOM 4129 C C . SER C 1 44 ? 56.120 39.211 47.980 1.00 133.88 44 SER C C 1
ATOM 4130 O O . SER C 1 44 ? 56.049 40.070 48.844 1.00 132.80 44 SER C O 1
ATOM 4133 N N . VAL C 1 45 ? 56.154 37.904 48.256 1.00 133.26 45 VAL C N 1
ATOM 4134 C CA . VAL C 1 45 ? 56.356 37.424 49.636 1.00 129.10 45 VAL C CA 1
ATOM 4135 C C . VAL C 1 45 ? 57.725 37.897 50.140 1.00 127.56 45 VAL C C 1
ATOM 4136 O O . VAL C 1 45 ? 57.856 38.347 51.273 1.00 128.46 45 VAL C O 1
ATOM 4140 N N . ALA C 1 46 ? 58.733 37.818 49.273 1.00 123.29 46 ALA C N 1
ATOM 4141 C CA . ALA C 1 46 ? 60.087 38.201 49.641 1.00 113.23 46 ALA C CA 1
ATOM 4142 C C . ALA C 1 46 ? 60.177 39.680 50.008 1.00 107.07 46 ALA C C 1
ATOM 4143 O O . ALA C 1 46 ? 61.019 40.064 50.801 1.00 108.41 46 ALA C O 1
ATOM 4145 N N . ALA C 1 47 ? 59.295 40.502 49.452 1.00 101.98 47 ALA C N 1
ATOM 4146 C CA . ALA C 1 47 ? 59.263 41.911 49.823 1.00 96.77 47 ALA C CA 1
ATOM 4147 C C . ALA C 1 47 ? 58.529 42.127 51.131 1.00 95.22 47 ALA C C 1
ATOM 4148 O O . ALA C 1 47 ? 59.109 42.609 52.087 1.00 95.01 47 ALA C O 1
ATOM 4150 N N . VAL C 1 48 ? 57.266 41.716 51.185 1.00 98.65 48 VAL C N 1
ATOM 4151 C CA . VAL C 1 48 ? 56.460 41.836 52.415 1.00 103.72 48 VAL C CA 1
ATOM 4152 C C . VAL C 1 48 ? 57.184 41.352 53.692 1.00 108.69 48 VAL C C 1
ATOM 4153 O O . VAL C 1 48 ? 57.273 42.094 54.675 1.00 109.58 48 VAL C O 1
ATOM 4157 N N . THR C 1 49 ? 57.673 40.109 53.681 1.00 113.21 49 THR C N 1
ATOM 4158 C CA . THR C 1 49 ? 58.656 39.672 54.677 1.00 109.64 49 THR C CA 1
ATOM 4159 C C . THR C 1 49 ? 59.971 40.210 54.204 1.00 108.27 49 THR C C 1
ATOM 4160 O O . THR C 1 49 ? 60.512 39.725 53.239 1.00 116.71 49 THR C O 1
ATOM 4164 N N . GLY C 1 50 ? 60.456 41.255 54.835 1.00 104.37 50 GLY C N 1
ATOM 4165 C CA . GLY C 1 50 ? 61.650 41.900 54.358 1.00 101.40 50 GLY C CA 1
ATOM 4166 C C . GLY C 1 50 ? 61.510 43.360 54.534 1.00 99.09 50 GLY C C 1
ATOM 4167 O O . GLY C 1 50 ? 62.399 44.014 55.061 1.00 103.74 50 GLY C O 1
ATOM 4168 N N . ILE C 1 51 ? 60.367 43.884 54.120 1.00 100.69 51 ILE C N 1
ATOM 4169 C CA . ILE C 1 51 ? 59.964 45.217 54.542 1.00 104.35 51 ILE C CA 1
ATOM 4170 C C . ILE C 1 51 ? 59.694 45.186 56.036 1.00 106.69 51 ILE C C 1
ATOM 4171 O O . ILE C 1 51 ? 60.207 46.018 56.778 1.00 110.49 51 ILE C O 1
ATOM 4176 N N . LEU C 1 52 ? 58.961 44.168 56.486 1.00 108.14 52 LEU C N 1
ATOM 4177 C CA . LEU C 1 52 ? 58.806 43.932 57.908 1.00 105.92 52 LEU C CA 1
ATOM 4178 C C . LEU C 1 52 ? 60.144 43.674 58.625 1.00 109.95 52 LEU C C 1
ATOM 4179 O O . LEU C 1 52 ? 60.366 44.204 59.717 1.00 103.92 52 LEU C O 1
ATOM 4184 N N . CYS C 1 53 ? 61.048 42.901 58.003 1.00 112.16 53 CYS C N 1
ATOM 4185 C CA . CYS C 1 53 ? 62.343 42.645 58.639 1.00 105.37 53 CYS C CA 1
ATOM 4186 C C . CYS C 1 53 ? 63.031 43.952 58.997 1.00 102.47 53 CYS C C 1
ATOM 4187 O O . CYS C 1 53 ? 63.257 44.233 60.169 1.00 110.82 53 CYS C O 1
ATOM 4190 N N . VAL C 1 54 ? 63.319 44.769 57.995 1.00 95.40 54 VAL C N 1
ATOM 4191 C CA . VAL C 1 54 ? 64.091 45.994 58.216 1.00 90.25 54 VAL C CA 1
ATOM 4192 C C . VAL C 1 54 ? 63.360 47.080 59.023 1.00 88.61 54 VAL C C 1
ATOM 4193 O O . VAL C 1 54 ? 63.983 47.816 59.779 1.00 89.29 54 VAL C O 1
ATOM 4197 N N . VAL C 1 55 ? 62.051 47.173 58.884 1.00 85.09 55 VAL C N 1
ATOM 4198 C CA . VAL C 1 55 ? 61.310 48.132 59.701 1.00 83.23 55 VAL C CA 1
ATOM 4199 C C . VAL C 1 55 ? 61.441 47.755 61.187 1.00 87.10 55 VAL C C 1
ATOM 4200 O O . VAL C 1 55 ? 61.651 48.616 62.037 1.00 87.03 55 VAL C O 1
ATOM 4204 N N . PHE C 1 56 ? 61.419 46.451 61.467 1.00 91.40 56 PHE C N 1
ATOM 4205 C CA . PHE C 1 56 ? 61.607 45.933 62.834 1.00 95.14 56 PHE C CA 1
ATOM 4206 C C . PHE C 1 56 ? 63.034 46.135 63.389 1.00 99.55 56 PHE C C 1
ATOM 4207 O O . PHE C 1 56 ? 63.198 46.430 64.583 1.00 102.55 56 PHE C O 1
ATOM 4215 N N . VAL C 1 57 ? 64.060 45.961 62.537 1.00 93.59 57 VAL C N 1
ATOM 4216 C CA . VAL C 1 57 ? 65.445 46.326 62.919 1.00 90.79 57 VAL C CA 1
ATOM 4217 C C . VAL C 1 57 ? 65.531 47.822 63.290 1.00 88.41 57 VAL C C 1
ATOM 4218 O O . VAL C 1 57 ? 66.093 48.188 64.328 1.00 87.32 57 VAL C O 1
ATOM 4222 N N . GLY C 1 58 ? 64.925 48.668 62.465 1.00 85.06 58 GLY C N 1
ATOM 4223 C CA . GLY C 1 58 ? 64.915 50.101 62.717 1.00 88.28 58 GLY C CA 1
ATOM 4224 C C . GLY C 1 58 ? 64.311 50.406 64.059 1.00 94.05 58 GLY C C 1
ATOM 4225 O O . GLY C 1 58 ? 64.788 51.280 64.777 1.00 97.33 58 GLY C O 1
ATOM 4226 N N . LYS C 1 59 ? 63.256 49.665 64.400 1.00 101.41 59 LYS C N 1
ATOM 4227 C CA . LYS C 1 59 ? 62.593 49.774 65.705 1.00 102.48 59 LYS C CA 1
ATOM 4228 C C . LYS C 1 59 ? 63.425 49.140 66.828 1.00 102.82 59 LYS C C 1
ATOM 4229 O O . LYS C 1 59 ? 63.280 49.490 68.008 1.00 100.08 59 LYS C O 1
ATOM 4235 N N . GLY C 1 60 ? 64.291 48.208 66.449 1.00 102.76 60 GLY C N 1
ATOM 4236 C CA . GLY C 1 60 ? 65.104 47.488 67.403 1.00 101.70 60 GLY C CA 1
ATOM 4237 C C . GLY C 1 60 ? 64.348 46.335 68.019 1.00 101.75 60 GLY C C 1
ATOM 4238 O O . GLY C 1 60 ? 64.710 45.872 69.086 1.00 104.14 60 GLY C O 1
ATOM 4239 N N . LYS C 1 61 ? 63.279 45.887 67.344 1.00 99.52 61 LYS C N 1
ATOM 4240 C CA . LYS C 1 61 ? 62.477 44.725 67.792 1.00 99.33 61 LYS C CA 1
ATOM 4241 C C . LYS C 1 61 ? 63.144 43.395 67.447 1.00 102.44 61 LYS C C 1
ATOM 4242 O O . LYS C 1 61 ? 63.696 43.228 66.351 1.00 105.20 61 LYS C O 1
ATOM 4248 N N . ILE C 1 62 ? 63.045 42.434 68.363 1.00 104.06 62 ILE C N 1
ATOM 4249 C CA . ILE C 1 62 ? 63.785 41.163 68.246 1.00 104.95 62 ILE C CA 1
ATOM 4250 C C . ILE C 1 62 ? 63.195 40.205 67.222 1.00 107.46 62 ILE C C 1
ATOM 4251 O O . ILE C 1 62 ? 63.907 39.346 66.676 1.00 110.25 62 ILE C O 1
ATOM 4256 N N . SER C 1 63 ? 61.892 40.344 66.979 1.00 108.14 63 SER C N 1
ATOM 4257 C CA . SER C 1 63 ? 61.169 39.470 66.056 1.00 110.75 63 SER C CA 1
ATOM 4258 C C . SER C 1 63 ? 61.433 39.818 64.624 1.00 106.26 63 SER C C 1
ATOM 4259 O O . SER C 1 63 ? 60.765 39.313 63.748 1.00 111.52 63 SER C O 1
ATOM 4262 N N . ASN C 1 64 ? 62.370 40.726 64.387 1.00 104.39 64 ASN C N 1
ATOM 4263 C CA . ASN C 1 64 ? 62.842 40.976 63.040 1.00 105.90 64 ASN C CA 1
ATOM 4264 C C . ASN C 1 64 ? 63.442 39.711 62.454 1.00 106.70 64 ASN C C 1
ATOM 4265 O O . ASN C 1 64 ? 63.279 39.438 61.273 1.00 113.11 64 ASN C O 1
ATOM 4270 N N . TYR C 1 65 ? 64.078 38.908 63.306 1.00 109.58 65 TYR C N 1
ATOM 4271 C CA . TYR C 1 65 ? 64.913 37.798 62.840 1.00 116.02 65 TYR C CA 1
ATOM 4272 C C . TYR C 1 65 ? 64.138 36.664 62.180 1.00 120.17 65 TYR C C 1
ATOM 4273 O O . TYR C 1 65 ? 64.613 36.068 61.204 1.00 124.84 65 TYR C O 1
ATOM 4282 N N . LEU C 1 66 ? 62.955 36.362 62.707 1.00 118.18 66 LEU C N 1
ATOM 4283 C CA . LEU C 1 66 ? 62.100 35.372 62.087 1.00 123.69 66 LEU C CA 1
ATOM 4284 C C . LEU C 1 66 ? 61.712 35.789 60.664 1.00 125.75 66 LEU C C 1
ATOM 4285 O O . LEU C 1 66 ? 61.865 35.011 59.715 1.00 132.58 66 LEU C O 1
ATOM 4290 N N . PHE C 1 67 ? 61.212 37.017 60.524 1.00 121.49 67 PHE C N 1
ATOM 4291 C CA . PHE C 1 67 ? 60.932 37.597 59.206 1.00 119.56 67 PHE C CA 1
ATOM 4292 C C . PHE C 1 67 ? 62.146 37.543 58.296 1.00 117.15 67 PHE C C 1
ATOM 4293 O O . PHE C 1 67 ? 62.049 37.105 57.155 1.00 122.16 67 PHE C O 1
ATOM 4301 N N . GLY C 1 68 ? 63.288 37.985 58.809 1.00 111.84 68 GLY C N 1
ATOM 4302 C CA . GLY C 1 68 ? 64.520 38.007 58.032 1.00 110.20 68 GLY C CA 1
ATOM 4303 C C . GLY C 1 68 ? 64.843 36.652 57.450 1.00 115.17 68 GLY C C 1
ATOM 4304 O O . GLY C 1 68 ? 65.210 36.539 56.268 1.00 116.17 68 GLY C O 1
ATOM 4305 N N . LEU C 1 69 ? 64.676 35.615 58.274 1.00 116.47 69 LEU C N 1
ATOM 4306 C CA . LEU C 1 69 ? 64.979 34.240 57.878 1.00 121.34 69 LEU C CA 1
ATOM 4307 C C . LEU C 1 69 ? 64.233 33.837 56.609 1.00 123.02 69 LEU C C 1
ATOM 4308 O O . LEU C 1 69 ? 64.844 33.333 55.667 1.00 124.97 69 LEU C O 1
ATOM 4313 N N . ILE C 1 70 ? 62.914 34.064 56.595 1.00 113.42 70 ILE C N 1
ATOM 4314 C CA . ILE C 1 70 ? 62.083 33.830 55.400 1.00 110.78 70 ILE C CA 1
ATOM 4315 C C . ILE C 1 70 ? 62.583 34.681 54.250 1.00 105.25 70 ILE C C 1
ATOM 4316 O O . ILE C 1 70 ? 62.939 34.165 53.174 1.00 106.95 70 ILE C O 1
ATOM 4321 N N . SER C 1 71 ? 62.632 35.986 54.501 1.00 98.30 71 SER C N 1
ATOM 4322 C CA . SER C 1 71 ? 62.852 36.965 53.477 1.00 96.01 71 SER C CA 1
ATOM 4323 C C . SER C 1 71 ? 64.128 36.722 52.699 1.00 103.70 71 SER C C 1
ATOM 4324 O O . SER C 1 71 ? 64.090 36.647 51.464 1.00 108.78 71 SER C O 1
ATOM 4327 N N . VAL C 1 72 ? 65.264 36.622 53.409 1.00 108.99 72 VAL C N 1
ATOM 4328 C CA . VAL C 1 72 ? 66.579 36.478 52.739 1.00 114.93 72 VAL C CA 1
ATOM 4329 C C . VAL C 1 72 ? 66.700 35.183 51.922 1.00 121.31 72 VAL C C 1
ATOM 4330 O O . VAL C 1 72 ? 67.425 35.138 50.923 1.00 123.98 72 VAL C O 1
ATOM 4334 N N . SER C 1 73 ? 65.975 34.142 52.346 1.00 123.52 73 SER C N 1
ATOM 4335 C CA . SER C 1 73 ? 66.030 32.836 51.684 1.00 124.26 73 SER C CA 1
ATOM 4336 C C . SER C 1 73 ? 65.380 32.956 50.331 1.00 122.42 73 SER C C 1
ATOM 4337 O O . SER C 1 73 ? 66.043 32.840 49.291 1.00 118.73 73 SER C O 1
ATOM 4340 N N . LEU C 1 74 ? 64.082 33.232 50.349 1.00 120.36 74 LEU C N 1
ATOM 4341 C CA . LEU C 1 74 ? 63.356 33.549 49.146 1.00 122.78 74 LEU C CA 1
ATOM 4342 C C . LEU C 1 74 ? 64.169 34.477 48.232 1.00 119.68 74 LEU C C 1
ATOM 4343 O O . LEU C 1 74 ? 64.509 34.103 47.100 1.00 116.68 74 LEU C O 1
ATOM 4348 N N . TYR C 1 75 ? 64.507 35.666 48.738 1.00 116.57 75 TYR C N 1
ATOM 4349 C CA . TYR C 1 75 ? 65.250 36.653 47.947 1.00 116.92 75 TYR C CA 1
ATOM 4350 C C . TYR C 1 75 ? 66.482 36.021 47.327 1.00 126.15 75 TYR C C 1
ATOM 4351 O O . TYR C 1 75 ? 66.819 36.304 46.174 1.00 127.36 75 TYR C O 1
ATOM 4360 N N . ALA C 1 76 ? 67.138 35.137 48.076 1.00 133.28 76 ALA C N 1
ATOM 4361 C CA . ALA C 1 76 ? 68.347 34.483 47.575 1.00 144.22 76 ALA C CA 1
ATOM 4362 C C . ALA C 1 76 ? 68.039 33.697 46.307 1.00 145.22 76 ALA C C 1
ATOM 4363 O O . ALA C 1 76 ? 68.783 33.759 45.325 1.00 143.83 76 ALA C O 1
ATOM 4365 N N . TYR C 1 77 ? 66.921 32.981 46.328 1.00 142.38 77 TYR C N 1
ATOM 4366 C CA . TYR C 1 77 ? 66.473 32.222 45.173 1.00 146.18 77 TYR C CA 1
ATOM 4367 C C . TYR C 1 77 ? 66.143 33.184 44.025 1.00 140.17 77 TYR C C 1
ATOM 4368 O O . TYR C 1 77 ? 66.746 33.116 42.949 1.00 138.93 77 TYR C O 1
ATOM 4377 N N . VAL C 1 78 ? 65.245 34.127 44.300 1.00 132.83 78 VAL C N 1
ATOM 4378 C CA . VAL C 1 78 ? 64.767 35.076 43.300 1.00 131.19 78 VAL C CA 1
ATOM 4379 C C . VAL C 1 78 ? 65.898 35.908 42.682 1.00 132.65 78 VAL C C 1
ATOM 4380 O O . VAL C 1 78 ? 65.820 36.277 41.518 1.00 138.12 78 VAL C O 1
ATOM 4384 N N . SER C 1 79 ? 66.947 36.201 43.453 1.00 137.59 79 SER C N 1
ATOM 4385 C CA . SER C 1 79 ? 68.087 36.954 42.894 1.00 138.29 79 SER C CA 1
ATOM 4386 C C . SER C 1 79 ? 68.967 36.087 41.976 1.00 142.92 79 SER C C 1
ATOM 4387 O O . SER C 1 79 ? 69.675 36.610 41.102 1.00 143.04 79 SER C O 1
ATOM 4390 N N . TYR C 1 80 ? 68.890 34.766 42.161 1.00 145.25 80 TYR C N 1
ATOM 4391 C CA . TYR C 1 80 ? 69.535 33.820 41.251 1.00 147.30 80 TYR C CA 1
ATOM 4392 C C . TYR C 1 80 ? 68.759 33.708 39.948 1.00 147.11 80 TYR C C 1
ATOM 4393 O O . TYR C 1 80 ? 69.340 33.797 38.860 1.00 151.77 80 TYR C O 1
ATOM 4402 N N . THR C 1 81 ? 67.447 33.505 40.061 1.00 143.80 81 THR C N 1
ATOM 4403 C CA . THR C 1 81 ? 66.587 33.365 38.885 1.00 142.42 81 THR C CA 1
ATOM 4404 C C . THR C 1 81 ? 66.648 34.617 38.007 1.00 136.71 81 THR C C 1
ATOM 4405 O O . THR C 1 81 ? 66.041 34.672 36.938 1.00 141.77 81 THR C O 1
ATOM 4409 N N . PHE C 1 82 ? 67.402 35.609 38.454 1.00 132.94 82 PHE C N 1
ATOM 4410 C CA . PHE C 1 82 ? 67.579 36.819 37.688 1.00 138.33 82 PHE C CA 1
ATOM 4411 C C . PHE C 1 82 ? 69.031 37.048 37.291 1.00 142.18 82 PHE C C 1
ATOM 4412 O O . PHE C 1 82 ? 69.351 38.035 36.622 1.00 145.72 82 PHE C O 1
ATOM 4420 N N . LYS C 1 83 ? 69.903 36.128 37.692 1.00 142.89 83 LYS C N 1
ATOM 4421 C CA . LYS C 1 83 ? 71.331 36.224 37.380 1.00 150.58 83 LYS C CA 1
ATOM 4422 C C . LYS C 1 83 ? 72.031 37.378 38.143 1.00 149.48 83 LYS C C 1
ATOM 4423 O O . LYS C 1 83 ? 73.025 37.945 37.664 1.00 154.82 83 LYS C O 1
ATOM 4429 N N . LEU C 1 84 ? 71.505 37.720 39.320 1.00 141.03 84 LEU C N 1
ATOM 4430 C CA . LEU C 1 84 ? 72.243 38.551 40.265 1.00 135.90 84 LEU C CA 1
ATOM 4431 C C . LEU C 1 84 ? 72.995 37.640 41.222 1.00 134.34 84 LEU C C 1
ATOM 4432 O O . LEU C 1 84 ? 72.469 37.229 42.257 1.00 128.37 84 LEU C O 1
ATOM 4437 N N . TYR C 1 85 ? 74.223 37.301 40.849 1.00 143.43 85 TYR C N 1
ATOM 4438 C CA . TYR C 1 85 ? 75.005 36.304 41.583 1.00 153.98 85 TYR C CA 1
ATOM 4439 C C . TYR C 1 85 ? 75.629 36.855 42.870 1.00 156.64 85 TYR C C 1
ATOM 4440 O O . TYR C 1 85 ? 75.851 36.111 43.818 1.00 158.44 85 TYR C O 1
ATOM 4449 N N . GLY C 1 86 ? 75.890 38.163 42.896 1.00 157.95 86 GLY C N 1
ATOM 4450 C CA . GLY C 1 86 ? 76.355 38.833 44.108 1.00 160.17 86 GLY C CA 1
ATOM 4451 C C . GLY C 1 86 ? 75.361 38.712 45.252 1.00 159.03 86 GLY C C 1
ATOM 4452 O O . GLY C 1 86 ? 75.732 38.372 46.383 1.00 163.41 86 GLY C O 1
ATOM 4453 N N . GLU C 1 87 ? 74.090 38.965 44.954 1.00 152.62 87 GLU C N 1
ATOM 4454 C CA . GLU C 1 87 ? 73.052 38.966 45.980 1.00 151.10 87 GLU C CA 1
ATOM 4455 C C . GLU C 1 87 ? 72.693 37.563 46.436 1.00 151.32 87 GLU C C 1
ATOM 4456 O O . GLU C 1 87 ? 72.278 37.370 47.566 1.00 156.67 87 GLU C O 1
ATOM 4478 N N . LEU C 1 90 ? 75.378 35.959 48.899 1.00 143.98 90 LEU C N 1
ATOM 4479 C CA . LEU C 1 90 ? 75.365 36.789 50.114 1.00 133.44 90 LEU C CA 1
ATOM 4480 C C . LEU C 1 90 ? 74.234 36.393 51.067 1.00 131.69 90 LEU C C 1
ATOM 4481 O O . LEU C 1 90 ? 74.485 36.103 52.237 1.00 132.49 90 LEU C O 1
ATOM 4486 N N . ASN C 1 91 ? 72.995 36.384 50.563 1.00 132.85 91 ASN C N 1
ATOM 4487 C CA . ASN C 1 91 ? 71.833 36.037 51.382 1.00 130.51 91 ASN C CA 1
ATOM 4488 C C . ASN C 1 91 ? 71.865 34.601 51.888 1.00 134.80 91 ASN C C 1
ATOM 4489 O O . ASN C 1 91 ? 71.632 34.354 53.076 1.00 133.95 91 ASN C O 1
ATOM 4494 N N . LEU C 1 92 ? 72.190 33.657 51.000 1.00 139.12 92 LEU C N 1
ATOM 4495 C CA . LEU C 1 92 ? 72.177 32.226 51.360 1.00 139.99 92 LEU C CA 1
ATOM 4496 C C . LEU C 1 92 ? 73.276 31.818 52.378 1.00 140.34 92 LEU C C 1
ATOM 4497 O O . LEU C 1 92 ? 72.973 31.219 53.413 1.00 139.06 92 LEU C O 1
ATOM 4502 N N . LEU C 1 93 ? 74.534 32.164 52.089 1.00 142.52 93 LEU C N 1
ATOM 4503 C CA . LEU C 1 93 ? 75.658 31.768 52.954 1.00 142.73 93 LEU C CA 1
ATOM 4504 C C . LEU C 1 93 ? 75.811 32.630 54.218 1.00 140.85 93 LEU C C 1
ATOM 4505 O O . LEU C 1 93 ? 76.165 32.114 55.266 1.00 145.84 93 LEU C O 1
ATOM 4510 N N . VAL C 1 94 ? 75.580 33.941 54.102 1.00 136.21 94 VAL C N 1
ATOM 4511 C CA . VAL C 1 94 ? 75.855 34.880 55.205 1.00 127.96 94 VAL C CA 1
ATOM 4512 C C . VAL C 1 94 ? 74.607 35.235 56.023 1.00 128.47 94 VAL C C 1
ATOM 4513 O O . VAL C 1 94 ? 74.578 35.012 57.232 1.00 130.42 94 VAL C O 1
ATOM 4517 N N . TYR C 1 95 ? 73.582 35.794 55.371 1.00 130.19 95 TYR C N 1
ATOM 4518 C CA . TYR C 1 95 ? 72.397 36.277 56.100 1.00 124.74 95 TYR C CA 1
ATOM 4519 C C . TYR C 1 95 ? 71.605 35.149 56.781 1.00 125.66 95 TYR C C 1
ATOM 4520 O O . TYR C 1 95 ? 71.069 35.344 57.867 1.00 126.75 95 TYR C O 1
ATOM 4529 N N . VAL C 1 96 ? 71.544 33.974 56.149 1.00 126.97 96 VAL C N 1
ATOM 4530 C CA . VAL C 1 96 ? 70.695 32.887 56.658 1.00 130.60 96 VAL C CA 1
ATOM 4531 C C . VAL C 1 96 ? 71.193 32.279 57.989 1.00 134.64 96 VAL C C 1
ATOM 4532 O O . VAL C 1 96 ? 70.405 32.106 58.928 1.00 142.05 96 VAL C O 1
ATOM 4536 N N . PRO C 1 97 ? 72.495 31.973 58.090 1.00 132.63 97 PRO C N 1
ATOM 4537 C CA . PRO C 1 97 ? 72.945 31.565 59.425 1.00 133.37 97 PRO C CA 1
ATOM 4538 C C . PRO C 1 97 ? 72.870 32.728 60.436 1.00 128.55 97 PRO C C 1
ATOM 4539 O O . PRO C 1 97 ? 72.390 32.544 61.555 1.00 129.13 97 PRO C O 1
ATOM 4543 N N . VAL C 1 98 ? 73.274 33.920 60.007 1.00 124.62 98 VAL C N 1
ATOM 4544 C CA . VAL C 1 98 ? 73.365 35.080 60.898 1.00 122.49 98 VAL C CA 1
ATOM 4545 C C . VAL C 1 98 ? 72.021 35.450 61.560 1.00 124.22 98 VAL C C 1
ATOM 4546 O O . VAL C 1 98 ? 72.003 35.979 62.673 1.00 127.87 98 VAL C O 1
ATOM 4550 N N . GLN C 1 99 ? 70.907 35.138 60.892 1.00 122.28 99 GLN C N 1
ATOM 4551 C CA . GLN C 1 99 ? 69.584 35.330 61.490 1.00 120.47 99 GLN C CA 1
ATOM 4552 C C . GLN C 1 99 ? 69.502 34.715 62.892 1.00 123.93 99 GLN C C 1
ATOM 4553 O O . GLN C 1 99 ? 68.965 35.336 63.819 1.00 129.67 99 GLN C O 1
ATOM 4559 N N . PHE C 1 100 ? 70.038 33.497 63.046 1.00 122.30 100 PHE C N 1
ATOM 4560 C CA . PHE C 1 100 ? 70.011 32.809 64.348 1.00 118.28 100 PHE C CA 1
ATOM 4561 C C . PHE C 1 100 ? 71.037 33.412 65.283 1.00 118.92 100 PHE C C 1
ATOM 4562 O O . PHE C 1 100 ? 70.703 33.826 66.396 1.00 120.23 100 PHE C O 1
ATOM 4570 N N . VAL C 1 101 ? 72.286 33.468 64.816 1.00 117.35 101 VAL C N 1
ATOM 4571 C CA . VAL C 1 101 ? 73.371 34.169 65.512 1.00 114.93 101 VAL C CA 1
ATOM 4572 C C . VAL C 1 101 ? 72.894 35.509 66.084 1.00 115.03 101 VAL C C 1
ATOM 4573 O O . VAL C 1 101 ? 73.069 35.789 67.283 1.00 115.10 101 VAL C O 1
ATOM 4577 N N . GLY C 1 102 ? 72.312 36.332 65.209 1.00 111.33 102 GLY C N 1
ATOM 4578 C CA . GLY C 1 102 ? 71.666 37.573 65.595 1.00 110.98 102 GLY C CA 1
ATOM 4579 C C . GLY C 1 102 ? 70.632 37.424 66.699 1.00 117.14 102 GLY C C 1
ATOM 4580 O O . GLY C 1 102 ? 70.677 38.151 67.694 1.00 120.88 102 GLY C O 1
ATOM 4581 N N . PHE C 1 103 ? 69.700 36.481 66.541 1.00 116.44 103 PHE C N 1
ATOM 4582 C CA . PHE C 1 103 ? 68.669 36.270 67.569 1.00 113.93 103 PHE C CA 1
ATOM 4583 C C . PHE C 1 103 ? 69.285 35.916 68.917 1.00 114.32 103 PHE C C 1
ATOM 4584 O O . PHE C 1 103 ? 68.798 36.349 69.962 1.00 108.22 103 PHE C O 1
ATOM 4592 N N . ALA C 1 104 ? 70.359 35.125 68.872 1.00 115.98 104 ALA C N 1
ATOM 4593 C CA . ALA C 1 104 ? 71.138 34.771 70.052 1.00 115.53 104 ALA C CA 1
ATOM 4594 C C . ALA C 1 104 ? 71.599 36.010 70.806 1.00 115.67 104 ALA C C 1
ATOM 4595 O O . ALA C 1 104 ? 71.188 36.233 71.947 1.00 119.76 104 ALA C O 1
ATOM 4605 N N . TRP C 1 106 ? 71.281 39.360 70.250 1.00 116.06 106 TRP C N 1
ATOM 4606 C CA . TRP C 1 106 ? 70.276 40.373 70.546 1.00 110.16 106 TRP C CA 1
ATOM 4607 C C . TRP C 1 106 ? 69.466 39.944 71.778 1.00 112.22 106 TRP C C 1
ATOM 4608 O O . TRP C 1 106 ? 69.319 40.719 72.728 1.00 111.55 106 TRP C O 1
ATOM 4619 N N . ARG C 1 107 ? 68.998 38.687 71.776 1.00 115.22 107 ARG C N 1
ATOM 4620 C CA . ARG C 1 107 ? 68.178 38.133 72.878 1.00 116.53 107 ARG C CA 1
ATOM 4621 C C . ARG C 1 107 ? 68.703 38.488 74.257 1.00 114.54 107 ARG C C 1
ATOM 4622 O O . ARG C 1 107 ? 67.931 38.723 75.178 1.00 121.00 107 ARG C O 1
ATOM 4630 N N . LYS C 1 108 ? 70.022 38.519 74.393 1.00 112.64 108 LYS C N 1
ATOM 4631 C CA . LYS C 1 108 ? 70.662 38.811 75.671 1.00 111.97 108 LYS C CA 1
ATOM 4632 C C . LYS C 1 108 ? 70.590 40.282 76.088 1.00 107.36 108 LYS C C 1
ATOM 4633 O O . LYS C 1 108 ? 70.843 40.599 77.227 1.00 106.56 108 LYS C O 1
ATOM 4639 N N . HIS C 1 109 ? 70.245 41.173 75.162 1.00 111.26 109 HIS C N 1
ATOM 4640 C CA . HIS C 1 109 ? 70.426 42.619 75.396 1.00 118.39 109 HIS C CA 1
ATOM 4641 C C . HIS C 1 109 ? 69.190 43.467 75.104 1.00 117.85 109 HIS C C 1
ATOM 4642 O O . HIS C 1 109 ? 69.275 44.497 74.428 1.00 116.74 109 HIS C O 1
ATOM 4657 N N . ALA C 1 111 ? 65.264 45.293 76.475 1.00 107.78 111 ALA C N 1
ATOM 4658 C CA . ALA C 1 111 ? 64.837 46.321 77.466 1.00 106.79 111 ALA C CA 1
ATOM 4659 C C . ALA C 1 111 ? 63.482 46.927 77.073 1.00 101.37 111 ALA C C 1
ATOM 4660 O O . ALA C 1 111 ? 63.025 46.743 75.949 1.00 101.27 111 ALA C O 1
ATOM 4662 N N . LEU C 1 112 ? 62.875 47.691 77.979 1.00 98.69 112 LEU C N 1
ATOM 4663 C CA . LEU C 1 112 ? 61.460 48.067 77.835 1.00 100.64 112 LEU C CA 1
ATOM 4664 C C . LEU C 1 112 ? 61.118 49.180 76.801 1.00 105.57 112 LEU C C 1
ATOM 4665 O O . LEU C 1 112 ? 60.486 48.901 75.771 1.00 104.18 112 LEU C O 1
ATOM 4670 N N . GLY C 1 113 ? 61.527 50.417 77.067 1.00 107.06 113 GLY C N 1
ATOM 4671 C CA . GLY C 1 113 ? 61.191 51.523 76.163 1.00 109.49 113 GLY C CA 1
ATOM 4672 C C . GLY C 1 113 ? 59.937 52.216 76.628 1.00 113.92 113 GLY C C 1
ATOM 4673 O O . GLY C 1 113 ? 59.055 51.583 77.200 1.00 111.68 113 GLY C O 1
ATOM 4674 N N . GLU C 1 114 ? 59.844 53.519 76.360 1.00 121.28 114 GLU C N 1
ATOM 4675 C CA . GLU C 1 114 ? 59.086 54.441 77.234 1.00 130.88 114 GLU C CA 1
ATOM 4676 C C . GLU C 1 114 ? 57.612 54.129 77.488 1.00 128.27 114 GLU C C 1
ATOM 4677 O O . GLU C 1 114 ? 57.105 54.438 78.551 1.00 132.32 114 GLU C O 1
ATOM 4683 N N . THR C 1 115 ? 56.938 53.527 76.508 1.00 126.97 115 THR C N 1
ATOM 4684 C CA . THR C 1 115 ? 55.556 53.035 76.682 1.00 126.48 115 THR C CA 1
ATOM 4685 C C . THR C 1 115 ? 55.545 51.727 77.472 1.00 120.50 115 THR C C 1
ATOM 4686 O O . THR C 1 115 ? 54.569 51.401 78.165 1.00 122.82 115 THR C O 1
ATOM 4690 N N . ALA C 1 116 ? 56.635 50.978 77.354 1.00 112.84 116 ALA C N 1
ATOM 4691 C CA . ALA C 1 116 ? 56.709 49.622 77.880 1.00 107.65 116 ALA C CA 1
ATOM 4692 C C . ALA C 1 116 ? 55.630 48.713 77.282 1.00 108.56 116 ALA C C 1
ATOM 4693 O O . ALA C 1 116 ? 55.074 47.903 77.973 1.00 108.71 116 ALA C O 1
ATOM 4695 N N . GLU C 1 117 ? 55.340 48.874 75.991 1.00 113.49 117 GLU C N 1
ATOM 4696 C CA . GLU C 1 117 ? 54.386 47.992 75.294 1.00 123.69 117 GLU C CA 1
ATOM 4697 C C . GLU C 1 117 ? 55.127 46.950 74.456 1.00 127.00 117 GLU C C 1
ATOM 4698 O O . GLU C 1 117 ? 54.502 46.106 73.792 1.00 136.68 117 GLU C O 1
ATOM 4704 N N . THR C 1 118 ? 56.456 47.053 74.450 1.00 123.25 118 THR C N 1
ATOM 4705 C CA . THR C 1 118 ? 57.319 46.133 73.715 1.00 119.01 118 THR C CA 1
ATOM 4706 C C . THR C 1 118 ? 58.748 46.167 74.306 1.00 113.82 118 THR C C 1
ATOM 4707 O O . THR C 1 118 ? 58.996 46.830 75.313 1.00 110.22 118 THR C O 1
ATOM 4711 N N . GLU C 1 119 ? 59.664 45.432 73.698 1.00 111.56 119 GLU C N 1
ATOM 4712 C CA . GLU C 1 119 ? 61.031 45.426 74.147 1.00 109.01 119 GLU C CA 1
ATOM 4713 C C . GLU C 1 119 ? 61.935 45.864 73.008 1.00 106.43 119 GLU C C 1
ATOM 4714 O O . GLU C 1 119 ? 61.793 45.374 71.898 1.00 111.31 119 GLU C O 1
ATOM 4720 N N . GLU C 1 120 ? 62.787 46.867 73.268 1.00 105.59 120 GLU C N 1
ATOM 4721 C CA . GLU C 1 120 ? 63.799 47.340 72.285 1.00 107.52 120 GLU C CA 1
ATOM 4722 C C . GLU C 1 120 ? 65.207 46.943 72.704 1.00 106.90 120 GLU C C 1
ATOM 4723 O O . GLU C 1 120 ? 65.569 47.077 73.874 1.00 111.50 120 GLU C O 1
ATOM 4729 N N . VAL C 1 121 ? 65.994 46.463 71.734 1.00 103.24 121 VAL C N 1
ATOM 4730 C CA . VAL C 1 121 ? 67.431 46.151 71.916 1.00 99.87 121 VAL C CA 1
ATOM 4731 C C . VAL C 1 121 ? 68.216 47.373 72.402 1.00 103.29 121 VAL C C 1
ATOM 4732 O O . VAL C 1 121 ? 67.820 48.520 72.144 1.00 105.75 121 VAL C O 1
ATOM 4736 N N . LYS C 1 122 ? 69.309 47.126 73.126 1.00 105.35 122 LYS C N 1
ATOM 4737 C CA . LYS C 1 122 ? 70.126 48.204 73.665 1.00 103.89 122 LYS C CA 1
ATOM 4738 C C . LYS C 1 122 ? 71.176 48.605 72.647 1.00 97.16 122 LYS C C 1
ATOM 4739 O O . LYS C 1 122 ? 72.029 47.829 72.304 1.00 94.61 122 LYS C O 1
ATOM 4745 N N . ALA C 1 123 ? 71.058 49.815 72.125 1.00 97.09 123 ALA C N 1
ATOM 4746 C CA . ALA C 1 123 ? 71.879 50.243 70.998 1.00 97.19 123 ALA C CA 1
ATOM 4747 C C . ALA C 1 123 ? 73.158 50.904 71.483 1.00 93.65 123 ALA C C 1
ATOM 4748 O O . ALA C 1 123 ? 73.135 51.640 72.457 1.00 99.30 123 ALA C O 1
ATOM 4750 N N . LYS C 1 124 ? 74.273 50.616 70.808 1.00 89.05 124 LYS C N 1
ATOM 4751 C CA . LYS C 1 124 ? 75.586 51.169 71.180 1.00 93.47 124 LYS C CA 1
ATOM 4752 C C . LYS C 1 124 ? 76.135 52.046 70.059 1.00 92.91 124 LYS C C 1
ATOM 4753 O O . LYS C 1 124 ? 75.729 51.911 68.907 1.00 86.22 124 LYS C O 1
ATOM 4759 N N . ALA C 1 125 ? 77.073 52.932 70.407 1.00 97.12 125 ALA C N 1
ATOM 4760 C CA . ALA C 1 125 ? 77.677 53.852 69.442 1.00 94.56 125 ALA C CA 1
ATOM 4761 C C . ALA C 1 125 ? 79.190 53.708 69.414 1.00 95.16 125 ALA C C 1
ATOM 4762 O O . ALA C 1 125 ? 79.853 53.981 70.408 1.00 100.03 125 ALA C O 1
ATOM 4764 N N . LEU C 1 126 ? 79.725 53.289 68.259 1.00 92.90 126 LEU C N 1
ATOM 4765 C CA . LEU C 1 126 ? 81.173 53.320 67.984 1.00 95.04 126 LEU C CA 1
ATOM 4766 C C . LEU C 1 126 ? 81.722 54.732 68.058 1.00 100.47 126 LEU C C 1
ATOM 4767 O O . LEU C 1 126 ? 80.999 55.698 67.763 1.00 104.52 126 LEU C O 1
ATOM 4772 N N . THR C 1 127 ? 83.010 54.859 68.418 1.00 99.54 127 THR C N 1
ATOM 4773 C CA . THR C 1 127 ? 83.707 56.157 68.317 1.00 99.06 127 THR C CA 1
ATOM 4774 C C . THR C 1 127 ? 84.473 56.248 67.008 1.00 90.18 127 THR C C 1
ATOM 4775 O O . THR C 1 127 ? 84.545 55.275 66.258 1.00 83.09 127 THR C O 1
ATOM 4779 N N . VAL C 1 128 ? 85.015 57.427 66.724 1.00 87.79 128 VAL C N 1
ATOM 4780 C CA . VAL C 1 128 ? 85.591 57.699 65.424 1.00 87.13 128 VAL C CA 1
ATOM 4781 C C . VAL C 1 128 ? 86.786 56.771 65.216 1.00 92.95 128 VAL C C 1
ATOM 4782 O O . VAL C 1 128 ? 86.986 56.202 64.118 1.00 87.50 128 VAL C O 1
ATOM 4786 N N . ARG C 1 129 ? 87.569 56.603 66.287 1.00 103.98 129 ARG C N 1
ATOM 4787 C CA . ARG C 1 129 ? 88.720 55.719 66.272 1.00 107.44 129 ARG C CA 1
ATOM 4788 C C . ARG C 1 129 ? 88.243 54.310 65.995 1.00 103.40 129 ARG C C 1
ATOM 4789 O O . ARG C 1 129 ? 88.602 53.717 64.977 1.00 104.71 129 ARG C O 1
ATOM 4797 N N . GLN C 1 130 ? 87.371 53.808 66.871 1.00 99.73 130 GLN C N 1
ATOM 4798 C CA . GLN C 1 130 ? 86.728 52.505 66.694 1.00 97.90 130 GLN C CA 1
ATOM 4799 C C . GLN C 1 130 ? 86.210 52.291 65.265 1.00 98.98 130 GLN C C 1
ATOM 4800 O O . GLN C 1 130 ? 86.342 51.201 64.711 1.00 103.46 130 GLN C O 1
ATOM 4806 N N . TRP C 1 131 ? 85.599 53.336 64.697 1.00 96.22 131 TRP C N 1
ATOM 4807 C CA . TRP C 1 131 ? 85.102 53.333 63.317 1.00 95.35 131 TRP C CA 1
ATOM 4808 C C . TRP C 1 131 ? 86.246 53.181 62.317 1.00 101.08 131 TRP C C 1
ATOM 4809 O O . TRP C 1 131 ? 86.264 52.220 61.527 1.00 103.00 131 TRP C O 1
ATOM 4820 N N . LEU C 1 132 ? 87.211 54.119 62.359 1.00 100.19 132 LEU C N 1
ATOM 4821 C CA . LEU C 1 132 ? 88.315 54.141 61.383 1.00 92.76 132 LEU C CA 1
ATOM 4822 C C . LEU C 1 132 ? 88.951 52.755 61.213 1.00 92.25 132 LEU C C 1
ATOM 4823 O O . LEU C 1 132 ? 89.362 52.389 60.119 1.00 90.63 132 LEU C O 1
ATOM 4828 N N . LEU C 1 133 ? 89.009 51.994 62.299 1.00 91.16 133 LEU C N 1
ATOM 4829 C CA . LEU C 1 133 ? 89.379 50.598 62.227 1.00 98.60 133 LEU C CA 1
ATOM 4830 C C . LEU C 1 133 ? 88.457 49.808 61.312 1.00 107.92 133 LEU C C 1
ATOM 4831 O O . LEU C 1 133 ? 88.918 49.186 60.361 1.00 122.45 133 LEU C O 1
ATOM 4836 N N . VAL C 1 134 ? 87.154 49.813 61.620 1.00 107.36 134 VAL C N 1
ATOM 4837 C CA . VAL C 1 134 ? 86.174 48.989 60.884 1.00 105.09 134 VAL C CA 1
ATOM 4838 C C . VAL C 1 134 ? 86.190 49.277 59.374 1.00 104.25 134 VAL C C 1
ATOM 4839 O O . VAL C 1 134 ? 86.167 48.354 58.578 1.00 104.92 134 VAL C O 1
ATOM 4843 N N . VAL C 1 135 ? 86.240 50.560 58.998 1.00 100.45 135 VAL C N 1
ATOM 4844 C CA . VAL C 1 135 ? 86.377 50.968 57.585 1.00 99.92 135 VAL C CA 1
ATOM 4845 C C . VAL C 1 135 ? 87.586 50.303 56.923 1.00 102.26 135 VAL C C 1
ATOM 4846 O O . VAL C 1 135 ? 87.487 49.778 55.810 1.00 109.22 135 VAL C O 1
ATOM 4850 N N . ALA C 1 136 ? 88.729 50.353 57.612 1.00 95.96 136 ALA C N 1
ATOM 4851 C CA . ALA C 1 136 ? 89.957 49.695 57.178 1.00 92.95 136 ALA C CA 1
ATOM 4852 C C . ALA C 1 136 ? 89.772 48.191 57.053 1.00 97.48 136 ALA C C 1
ATOM 4853 O O . ALA C 1 136 ? 90.040 47.613 56.009 1.00 103.20 136 ALA C O 1
ATOM 4855 N N . ALA C 1 137 ? 89.331 47.564 58.138 1.00 97.50 137 ALA C N 1
ATOM 4856 C CA . ALA C 1 137 ? 88.906 46.170 58.127 1.00 107.10 137 ALA C CA 1
ATOM 4857 C C . ALA C 1 137 ? 88.257 45.748 56.794 1.00 119.95 137 ALA C C 1
ATOM 4858 O O . ALA C 1 137 ? 88.633 44.720 56.217 1.00 139.32 137 ALA C O 1
ATOM 4860 N N . SER C 1 138 ? 87.297 46.545 56.306 1.00 130.92 138 SER C N 1
ATOM 4861 C CA . SER C 1 138 ? 86.569 46.211 55.068 1.00 125.76 138 SER C CA 1
ATOM 4862 C C . SER C 1 138 ? 87.450 46.286 53.836 1.00 124.66 138 SER C C 1
ATOM 4863 O O . SER C 1 138 ? 87.270 45.518 52.903 1.00 127.22 138 SER C O 1
ATOM 4866 N N . VAL C 1 139 ? 88.397 47.215 53.835 1.00 117.90 139 VAL C N 1
ATOM 4867 C CA . VAL C 1 139 ? 89.296 47.381 52.713 1.00 119.46 139 VAL C CA 1
ATOM 4868 C C . VAL C 1 139 ? 90.336 46.240 52.692 1.00 126.70 139 VAL C C 1
ATOM 4869 O O . VAL C 1 139 ? 90.685 45.715 51.627 1.00 136.32 139 VAL C O 1
ATOM 4873 N N . VAL C 1 140 ? 90.812 45.859 53.876 1.00 128.08 140 VAL C N 1
ATOM 4874 C CA . VAL C 1 140 ? 91.607 44.643 54.058 1.00 128.97 140 VAL C CA 1
ATOM 4875 C C . VAL C 1 140 ? 90.862 43.412 53.504 1.00 129.24 140 VAL C C 1
ATOM 4876 O O . VAL C 1 140 ? 91.352 42.727 52.589 1.00 132.70 140 VAL C O 1
ATOM 4880 N N . GLY C 1 141 ? 89.673 43.154 54.055 1.00 121.45 141 GLY C N 1
ATOM 4881 C CA . GLY C 1 141 ? 88.896 41.971 53.713 1.00 121.63 141 GLY C CA 1
ATOM 4882 C C . GLY C 1 141 ? 88.208 42.050 52.357 1.00 125.65 141 GLY C C 1
ATOM 4883 O O . GLY C 1 141 ? 87.395 41.194 52.019 1.00 128.16 141 GLY C O 1
ATOM 4884 N N . THR C 1 142 ? 88.514 43.089 51.589 1.00 127.06 142 THR C N 1
ATOM 4885 C CA . THR C 1 142 ? 88.089 43.150 50.198 1.00 126.81 142 THR C CA 1
ATOM 4886 C C . THR C 1 142 ? 89.041 42.301 49.387 1.00 134.93 142 THR C C 1
ATOM 4887 O O . THR C 1 142 ? 88.610 41.476 48.567 1.00 135.01 142 THR C O 1
ATOM 4891 N N . SER C 1 143 ? 90.347 42.491 49.654 1.00 142.96 143 SER C N 1
ATOM 4892 C CA . SER C 1 143 ? 91.428 41.687 49.056 1.00 151.14 143 SER C CA 1
ATOM 4893 C C . SER C 1 143 ? 91.261 40.215 49.416 1.00 155.08 143 SER C C 1
ATOM 4894 O O . SER C 1 143 ? 91.672 39.326 48.660 1.00 162.87 143 SER C O 1
ATOM 4897 N N . VAL C 1 144 ? 90.645 39.968 50.576 1.00 151.80 144 VAL C N 1
ATOM 4898 C CA . VAL C 1 144 ? 90.354 38.606 51.047 1.00 148.87 144 VAL C CA 1
ATOM 4899 C C . VAL C 1 144 ? 89.105 38.018 50.352 1.00 146.04 144 VAL C C 1
ATOM 4900 O O . VAL C 1 144 ? 88.988 36.803 50.199 1.00 147.41 144 VAL C O 1
ATOM 4904 N N . TYR C 1 145 ? 88.197 38.892 49.914 1.00 140.58 145 TYR C N 1
ATOM 4905 C CA . TYR C 1 145 ? 87.027 38.463 49.157 1.00 141.43 145 TYR C CA 1
ATOM 4906 C C . TYR C 1 145 ? 87.345 38.315 47.652 1.00 151.63 145 TYR C C 1
ATOM 4907 O O . TYR C 1 145 ? 86.553 37.751 46.896 1.00 158.62 145 TYR C O 1
ATOM 4916 N N . ILE C 1 146 ? 88.508 38.814 47.237 1.00 156.79 146 ILE C N 1
ATOM 4917 C CA . ILE C 1 146 ? 88.988 38.623 45.866 1.00 166.94 146 ILE C CA 1
ATOM 4918 C C . ILE C 1 146 ? 89.762 37.291 45.751 1.00 181.06 146 ILE C C 1
ATOM 4919 O O . ILE C 1 146 ? 89.587 36.529 44.776 1.00 187.06 146 ILE C O 1
ATOM 4924 N N . GLU C 1 147 ? 90.606 37.014 46.757 1.00 189.09 147 GLU C N 1
ATOM 4925 C CA . GLU C 1 147 ? 91.355 35.738 46.846 1.00 198.65 147 GLU C CA 1
ATOM 4926 C C . GLU C 1 147 ? 90.396 34.546 46.895 1.00 195.72 147 GLU C C 1
ATOM 4927 O O . GLU C 1 147 ? 90.408 33.685 46.006 1.00 205.47 147 GLU C O 1
ATOM 4933 N N . TRP C 1 148 ? 89.584 34.493 47.952 1.00 182.72 148 TRP C N 1
ATOM 4934 C CA . TRP C 1 148 ? 88.428 33.627 47.980 1.00 174.54 148 TRP C CA 1
ATOM 4935 C C . TRP C 1 148 ? 87.599 33.973 46.781 1.00 174.06 148 TRP C C 1
ATOM 4936 O O . TRP C 1 148 ? 87.662 35.101 46.281 1.00 175.77 148 TRP C O 1
ATOM 4947 N N . LEU C 1 149 ? 86.832 33.008 46.297 1.00 175.35 149 LEU C N 1
ATOM 4948 C CA . LEU C 1 149 ? 85.91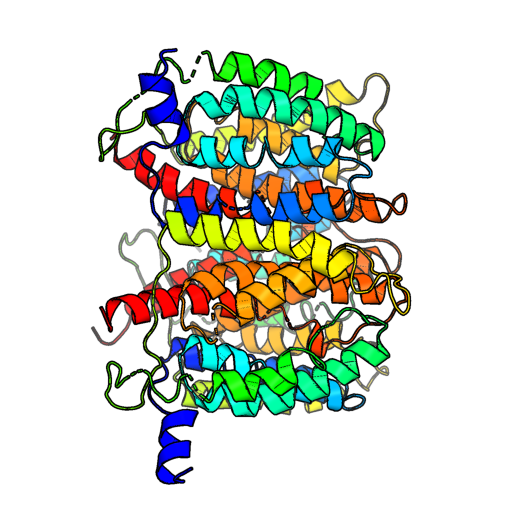8 33.252 45.185 1.00 174.56 149 LEU C CA 1
ATOM 4949 C C . LEU C 1 149 ? 86.644 33.373 43.844 1.00 185.00 149 LEU C C 1
ATOM 4950 O O . LEU C 1 149 ? 86.001 33.459 42.804 1.00 192.76 149 LEU C O 1
ATOM 4955 N N . HIS C 1 150 ? 87.980 33.380 43.868 1.00 182.72 150 HIS C N 1
ATOM 4956 C CA . HIS C 1 150 ? 88.740 33.020 42.672 1.00 178.27 150 HIS C CA 1
ATOM 4957 C C . HIS C 1 150 ? 88.429 31.546 42.363 1.00 175.63 150 HIS C C 1
ATOM 4958 O O . HIS C 1 150 ? 88.264 31.165 41.208 1.00 175.66 150 HIS C O 1
ATOM 4965 N N . HIS C 1 151 ? 88.286 30.748 43.421 1.00 173.34 151 HIS C N 1
ATOM 4966 C CA . HIS C 1 151 ? 87.793 29.371 43.313 1.00 168.87 151 HIS C CA 1
ATOM 4967 C C . HIS C 1 151 ? 86.407 29.322 42.666 1.00 163.53 151 HIS C C 1
ATOM 4968 O O . HIS C 1 151 ? 85.520 30.078 43.043 1.00 161.89 151 HIS C O 1
ATOM 4975 N N . LEU C 1 152 ? 86.230 28.387 41.728 1.00 166.23 152 LEU C N 1
ATOM 4976 C CA . LEU C 1 152 ? 85.114 28.403 40.725 1.00 173.26 152 LEU C CA 1
ATOM 4977 C C . LEU C 1 152 ? 85.259 29.584 39.745 1.00 176.76 152 LEU C C 1
ATOM 4978 O O . LEU C 1 152 ? 84.268 30.070 39.176 1.00 179.54 152 LEU C O 1
ATOM 4983 N N . GLY C 1 153 ? 86.503 30.014 39.529 1.00 176.42 153 GLY C N 1
ATOM 4984 C CA . GLY C 1 153 ? 86.759 31.265 38.833 1.00 183.17 153 GLY C CA 1
ATOM 4985 C C . GLY C 1 153 ? 86.047 32.364 39.585 1.00 192.65 153 GLY C C 1
ATOM 4986 O O . GLY C 1 153 ? 85.595 32.160 40.706 1.00 197.99 153 GLY C O 1
ATOM 4987 N N . SER C 1 154 ? 85.930 33.529 38.986 1.00 197.63 154 SER C N 1
ATOM 4988 C CA . SER C 1 154 ? 85.115 34.562 39.590 1.00 199.19 154 SER C CA 1
ATOM 4989 C C . SER C 1 154 ? 84.344 35.315 38.539 1.00 202.34 154 SER C C 1
ATOM 4990 O O . SER C 1 154 ? 84.911 35.789 37.559 1.00 209.10 154 SER C O 1
ATOM 4993 N N . ALA C 1 155 ? 83.034 35.384 38.721 1.00 202.24 155 ALA C N 1
ATOM 4994 C CA . ALA C 1 155 ? 82.182 36.160 37.840 1.00 209.58 155 ALA C CA 1
ATOM 4995 C C . ALA C 1 155 ? 81.354 37.148 38.653 1.00 212.73 155 ALA C C 1
ATOM 4996 O O . ALA C 1 155 ? 80.138 36.995 38.795 1.00 220.70 155 ALA C O 1
ATOM 4998 N N . LEU C 1 156 ? 82.033 38.137 39.224 1.00 207.13 156 LEU C N 1
ATOM 4999 C CA . LEU C 1 156 ? 81.369 39.206 39.937 1.00 201.38 156 LEU C CA 1
ATOM 5000 C C . LEU C 1 156 ? 81.767 40.521 39.315 1.00 205.75 156 LEU C C 1
ATOM 5001 O O . LEU C 1 156 ? 82.944 40.883 39.338 1.00 202.69 156 LEU C O 1
ATOM 5006 N N . PRO C 1 157 ? 80.796 41.250 38.727 1.00 164.22 157 PRO C N 1
ATOM 5007 C CA . PRO C 1 157 ? 81.196 42.563 38.290 1.00 160.64 157 PRO C CA 1
ATOM 5008 C C . PRO C 1 157 ? 81.534 43.389 39.514 1.00 150.42 157 PRO C C 1
ATOM 5009 O O . PRO C 1 157 ? 81.064 43.088 40.609 1.00 141.90 157 PRO C O 1
ATOM 5013 N N . THR C 1 158 ? 82.390 44.377 39.332 1.00 148.55 158 THR C N 1
ATOM 5014 C CA . THR C 1 158 ? 82.966 45.106 40.436 1.00 138.97 158 THR C CA 1
ATOM 5015 C C . THR C 1 158 ? 81.874 45.637 41.356 1.00 128.38 158 THR C C 1
ATOM 5016 O O . THR C 1 158 ? 81.907 45.425 42.561 1.00 121.30 158 THR C O 1
ATOM 5020 N N . LEU C 1 159 ? 80.882 46.296 40.779 1.00 127.81 159 LEU C N 1
ATOM 5021 C CA . LEU C 1 159 ? 79.836 46.888 41.588 1.00 118.27 159 LEU C CA 1
ATOM 5022 C C . LEU C 1 159 ? 79.032 45.832 42.321 1.00 118.23 159 LEU C C 1
ATOM 5023 O O . LEU C 1 159 ? 78.787 45.978 43.499 1.00 116.16 159 LEU C O 1
ATOM 5028 N N . ASP C 1 160 ? 78.628 44.765 41.624 1.00 124.73 160 ASP C N 1
ATOM 5029 C CA . ASP C 1 160 ? 77.938 43.651 42.286 1.00 128.23 160 ASP C CA 1
ATOM 5030 C C . ASP C 1 160 ? 78.819 43.198 43.420 1.00 126.93 160 ASP C C 1
ATOM 5031 O O . ASP C 1 160 ? 78.345 42.644 44.420 1.00 125.63 160 ASP C O 1
ATOM 5036 N N . GLY C 1 161 ? 80.119 43.446 43.262 1.00 127.20 161 GLY C N 1
ATOM 5037 C CA . GLY C 1 161 ? 81.110 43.057 44.258 1.00 130.46 161 GLY C CA 1
ATOM 5038 C C . GLY C 1 161 ? 81.131 43.985 45.459 1.00 126.29 161 GLY C C 1
ATOM 5039 O O . GLY C 1 161 ? 81.061 43.523 46.599 1.00 127.86 161 GLY C O 1
ATOM 5040 N N . VAL C 1 162 ? 81.223 45.298 45.192 1.00 124.15 162 VAL C N 1
ATOM 5041 C CA . VAL C 1 162 ? 81.257 46.347 46.240 1.00 119.66 162 VAL C CA 1
ATOM 5042 C C . VAL C 1 162 ? 80.082 46.236 47.203 1.00 120.63 162 VAL C C 1
ATOM 5043 O O . VAL C 1 162 ? 80.270 46.227 48.420 1.00 128.60 162 VAL C O 1
ATOM 5047 N N . THR C 1 163 ? 78.876 46.138 46.665 1.00 116.02 163 THR C N 1
ATOM 5048 C CA . THR C 1 163 ? 77.711 46.003 47.511 1.00 120.53 163 THR C CA 1
ATOM 5049 C C . THR C 1 163 ? 77.788 44.762 48.437 1.00 119.30 163 THR C C 1
ATOM 5050 O O . THR C 1 163 ? 77.069 44.681 49.436 1.00 127.34 163 THR C O 1
ATOM 5054 N N . VAL C 1 164 ? 78.717 43.852 48.169 1.00 113.71 164 VAL C N 1
ATOM 5055 C CA . VAL C 1 164 ? 78.795 42.647 48.998 1.00 118.05 164 VAL C CA 1
ATOM 5056 C C . VAL C 1 164 ? 79.662 42.741 50.271 1.00 118.68 164 VAL C C 1
ATOM 5057 O O . VAL C 1 164 ? 79.244 42.277 51.334 1.00 116.09 164 VAL C O 1
ATOM 5061 N N . VAL C 1 165 ? 80.854 43.339 50.164 1.00 119.05 165 VAL C N 1
ATOM 5062 C CA . VAL C 1 165 ? 81.662 43.676 51.359 1.00 113.60 165 VAL C CA 1
ATOM 5063 C C . VAL C 1 165 ? 80.826 44.544 52.307 1.00 107.84 165 VAL C C 1
ATOM 5064 O O . VAL C 1 165 ? 80.604 44.186 53.473 1.00 104.63 165 VAL C O 1
ATOM 5068 N N . VAL C 1 166 ? 80.330 45.661 51.773 1.00 103.88 166 VAL C N 1
ATOM 5069 C CA . VAL C 1 166 ? 79.585 46.643 52.546 1.00 99.90 166 VAL C CA 1
ATOM 5070 C C . VAL C 1 166 ? 78.430 45.977 53.273 1.00 98.48 166 VAL C C 1
ATOM 5071 O O . VAL C 1 166 ? 78.244 46.193 54.466 1.00 100.49 166 VAL C O 1
ATOM 5075 N N . SER C 1 167 ? 77.707 45.103 52.578 1.00 104.18 167 SER C N 1
ATOM 5076 C CA . SER C 1 167 ? 76.588 44.375 53.198 1.00 112.41 167 SER C CA 1
ATOM 5077 C C . SER C 1 167 ? 76.975 43.454 54.366 1.00 114.10 167 SER C C 1
ATOM 5078 O O . SER C 1 167 ? 76.203 43.314 55.321 1.00 107.21 167 SER C O 1
ATOM 5081 N N . ILE C 1 168 ? 78.155 42.817 54.282 1.00 116.69 168 ILE C N 1
ATOM 5082 C CA . ILE C 1 168 ? 78.636 41.948 55.375 1.00 109.43 168 ILE C CA 1
ATOM 5083 C C . ILE C 1 168 ? 78.983 42.777 56.596 1.00 105.71 168 ILE C C 1
ATOM 5084 O O . ILE C 1 168 ? 78.469 42.519 57.673 1.00 107.64 168 ILE C O 1
ATOM 5089 N N . VAL C 1 169 ? 79.830 43.795 56.406 1.00 102.30 169 VAL C N 1
ATOM 5090 C CA . VAL C 1 169 ? 80.188 44.752 57.472 1.00 103.23 169 VAL C CA 1
ATOM 5091 C C . VAL C 1 169 ? 78.957 45.347 58.184 1.00 108.63 169 VAL C C 1
ATOM 5092 O O . VAL C 1 169 ? 78.872 45.325 59.432 1.00 113.03 169 VAL C O 1
ATOM 5096 N N . ALA C 1 170 ? 78.010 45.865 57.395 1.00 105.61 170 ALA C N 1
ATOM 5097 C CA . ALA C 1 170 ? 76.719 46.318 57.917 1.00 99.33 170 ALA C CA 1
ATOM 5098 C C . ALA C 1 170 ? 76.040 45.254 58.788 1.00 98.23 170 ALA C C 1
ATOM 5099 O O . ALA C 1 170 ? 75.628 45.539 59.920 1.00 95.23 170 ALA C O 1
ATOM 5101 N N . GLN C 1 171 ? 75.939 44.029 58.268 1.00 96.48 171 GLN C N 1
ATOM 5102 C CA . GLN C 1 171 ? 75.261 42.941 58.988 1.00 97.81 171 GLN C CA 1
ATOM 5103 C C . GLN C 1 171 ? 75.939 42.658 60.316 1.00 102.41 171 GLN C C 1
ATOM 5104 O O . GLN C 1 171 ? 75.291 42.230 61.287 1.00 105.36 171 GLN C O 1
ATOM 5110 N N . VAL C 1 172 ? 77.248 42.916 60.355 1.00 97.88 172 VAL C N 1
ATOM 5111 C CA . VAL C 1 172 ? 78.077 42.588 61.500 1.00 94.58 172 VAL C CA 1
ATOM 5112 C C . VAL C 1 172 ? 77.923 43.611 62.624 1.00 91.10 172 VAL C C 1
ATOM 5113 O O . VAL C 1 172 ? 77.694 43.232 63.782 1.00 93.05 172 VAL C O 1
ATOM 5117 N N . LEU C 1 173 ? 78.004 44.900 62.283 1.00 81.44 173 LEU C N 1
ATOM 5118 C CA . LEU C 1 173 ? 77.590 45.957 63.211 1.00 85.27 173 LEU C CA 1
ATOM 5119 C C . LEU C 1 173 ? 76.151 45.762 63.752 1.00 92.14 173 LEU C C 1
ATOM 5120 O O . LEU C 1 173 ? 75.884 45.991 64.946 1.00 90.20 173 LEU C O 1
ATOM 5133 N N . ILE C 1 175 ? 74.130 42.887 64.137 1.00 101.15 175 ILE C N 1
ATOM 5134 C CA . ILE C 1 175 ? 74.045 41.865 65.193 1.00 103.34 175 ILE C CA 1
ATOM 5135 C C . ILE C 1 175 ? 74.766 42.313 66.462 1.00 103.14 175 ILE C C 1
ATOM 5136 O O . ILE C 1 175 ? 74.284 42.079 67.564 1.00 104.25 175 ILE C O 1
ATOM 5141 N N . LEU C 1 176 ? 75.902 42.998 66.293 1.00 101.84 176 LEU C N 1
ATOM 5142 C CA . LEU C 1 176 ? 76.647 43.592 67.427 1.00 96.43 176 LEU C CA 1
ATOM 5143 C C . LEU C 1 176 ? 75.983 44.833 68.095 1.00 94.45 176 LEU C C 1
ATOM 5144 O O . LEU C 1 176 ? 76.562 45.409 69.011 1.00 98.85 176 LEU C O 1
ATOM 5149 N N . ARG C 1 177 ? 74.807 45.254 67.594 1.00 86.56 177 ARG C N 1
ATOM 5150 C CA . ARG C 1 177 ? 73.997 46.343 68.207 1.00 83.39 177 ARG C CA 1
ATOM 5151 C C . ARG C 1 177 ? 74.559 47.783 68.065 1.00 84.81 177 ARG C C 1
ATOM 5152 O O . ARG C 1 177 ? 74.320 48.626 68.921 1.00 85.36 177 ARG C O 1
ATOM 5160 N N . TYR C 1 178 ? 75.283 48.063 66.986 1.00 85.39 178 TYR C N 1
ATOM 5161 C CA . TYR C 1 178 ? 75.877 49.395 66.807 1.00 84.85 178 TYR C CA 1
ATOM 5162 C C . TYR C 1 178 ? 75.061 50.264 65.878 1.00 84.14 178 TYR C C 1
ATOM 5163 O O . TYR C 1 178 ? 74.585 49.809 64.842 1.00 91.00 178 TYR C O 1
ATOM 5172 N N . ARG C 1 179 ? 74.902 51.525 66.247 1.00 82.93 179 ARG C N 1
ATOM 5173 C CA . ARG C 1 179 ? 74.114 52.451 65.448 1.00 80.07 179 ARG C CA 1
ATOM 5174 C C . ARG C 1 179 ? 74.771 52.821 64.109 1.00 84.12 179 ARG C C 1
ATOM 5175 O O . ARG C 1 179 ? 74.110 53.294 63.222 1.00 89.68 179 ARG C O 1
ATOM 5183 N N . GLU C 1 180 ? 76.073 52.624 63.972 1.00 96.00 180 GLU C N 1
ATOM 5184 C CA . GLU C 1 180 ? 76.754 53.055 62.738 1.00 100.66 180 GLU C CA 1
ATOM 5185 C C . GLU C 1 180 ? 76.425 52.159 61.538 1.00 98.11 180 GLU C C 1
ATOM 5186 O O . GLU C 1 180 ? 76.778 52.475 60.400 1.00 97.68 180 GLU C O 1
ATOM 5192 N N . GLN C 1 181 ? 75.728 51.053 61.804 1.00 90.97 181 GLN C N 1
ATOM 5193 C CA . GLN C 1 181 ? 75.297 50.141 60.763 1.00 90.73 181 GLN C CA 1
ATOM 5194 C C . GLN C 1 181 ? 74.467 50.891 59.708 1.00 93.93 181 GLN C C 1
ATOM 5195 O O . GLN C 1 181 ? 74.675 50.718 58.514 1.00 98.34 181 GLN C O 1
ATOM 5201 N N . TRP C 1 182 ? 73.561 51.757 60.169 1.00 90.94 182 TRP C N 1
ATOM 5202 C CA . TRP C 1 182 ? 72.709 52.551 59.275 1.00 88.68 182 TRP C CA 1
ATOM 5203 C C . TRP C 1 182 ? 73.429 53.448 58.262 1.00 85.28 182 TRP C C 1
ATOM 5204 O O . TRP C 1 182 ? 72.936 53.646 57.158 1.00 90.52 182 TRP C O 1
ATOM 5215 N N . ALA C 1 183 ? 74.581 53.995 58.619 1.00 81.39 183 ALA C N 1
ATOM 5216 C CA . ALA C 1 183 ? 75.348 54.714 57.622 1.00 79.31 183 ALA C CA 1
ATOM 5217 C C . ALA C 1 183 ? 75.689 53.760 56.483 1.00 86.14 183 ALA C C 1
ATOM 5218 O O . ALA C 1 183 ? 75.495 54.097 55.318 1.00 92.71 183 ALA C O 1
ATOM 5220 N N . LEU C 1 184 ? 76.119 52.538 56.835 1.00 91.95 184 LEU C N 1
ATOM 5221 C CA . LEU C 1 184 ? 76.427 51.493 55.844 1.00 86.63 184 LEU C CA 1
ATOM 5222 C C . LEU C 1 184 ? 75.197 51.051 55.085 1.00 85.86 184 LEU C C 1
ATOM 5223 O O . LEU C 1 184 ? 75.191 51.088 53.868 1.00 93.78 184 LEU C O 1
ATOM 5228 N N . TRP C 1 185 ? 74.145 50.647 55.797 1.00 88.61 185 TRP C N 1
ATOM 5229 C CA . TRP C 1 185 ? 72.851 50.319 55.140 1.00 88.56 185 TRP C CA 1
ATOM 5230 C C . TRP C 1 185 ? 72.422 51.332 54.070 1.00 86.83 185 TRP C C 1
ATOM 5231 O O . TRP C 1 185 ? 71.888 50.938 53.041 1.00 91.29 185 TRP C O 1
ATOM 5242 N N . ILE C 1 186 ? 72.623 52.633 54.317 1.00 79.71 186 ILE C N 1
ATOM 5243 C CA . ILE C 1 186 ? 72.255 53.629 53.295 1.00 84.61 186 ILE C CA 1
ATOM 5244 C C . ILE C 1 186 ? 73.058 53.443 51.997 1.00 86.35 186 ILE C C 1
ATOM 5245 O O . ILE C 1 186 ? 72.519 53.560 50.902 1.00 92.64 186 ILE C O 1
ATOM 5250 N N . VAL C 1 187 ? 74.315 53.069 52.125 1.00 86.68 187 VAL C N 1
ATOM 5251 C CA . VAL C 1 187 ? 75.120 52.750 50.960 1.00 86.59 187 VAL C CA 1
ATOM 5252 C C . VAL C 1 187 ? 74.735 51.402 50.303 1.00 88.31 187 VAL C C 1
ATOM 5253 O O . VAL C 1 187 ? 74.644 51.325 49.087 1.00 89.52 187 VAL C O 1
ATOM 5257 N N . VAL C 1 188 ? 74.466 50.357 51.091 1.00 87.44 188 VAL C N 1
ATOM 5258 C CA . VAL C 1 188 ? 74.013 49.096 50.468 1.00 92.04 188 VAL C CA 1
ATOM 5259 C C . VAL C 1 188 ? 72.673 49.227 49.796 1.00 91.93 188 VAL C C 1
ATOM 5260 O O . VAL C 1 188 ? 72.384 48.489 48.878 1.00 100.54 188 VAL C O 1
ATOM 5264 N N . ASN C 1 189 ? 71.855 50.176 50.225 1.00 93.25 189 ASN C N 1
ATOM 5265 C CA . ASN C 1 189 ? 70.535 50.331 49.587 1.00 100.18 189 ASN C CA 1
ATOM 5266 C C . ASN C 1 189 ? 70.554 51.133 48.264 1.00 100.50 189 ASN C C 1
ATOM 5267 O O . ASN C 1 189 ? 69.974 50.701 47.270 1.00 103.61 189 ASN C O 1
ATOM 5272 N N . ILE C 1 190 ? 71.282 52.247 48.233 1.00 93.82 190 ILE C N 1
ATOM 5273 C CA . ILE C 1 190 ? 71.524 52.938 46.970 1.00 91.25 190 ILE C CA 1
ATOM 5274 C C . ILE C 1 190 ? 72.265 52.044 45.966 1.00 97.20 190 ILE C C 1
ATOM 5275 O O . ILE C 1 190 ? 72.115 52.204 44.773 1.00 102.75 190 ILE C O 1
ATOM 5280 N N . LEU C 1 191 ? 73.044 51.089 46.451 1.00 99.89 191 LEU C N 1
ATOM 5281 C CA . LEU C 1 191 ? 73.755 50.185 45.535 1.00 102.03 191 LEU C CA 1
ATOM 5282 C C . LEU C 1 191 ? 72.873 49.095 44.945 1.00 103.52 191 LEU C C 1
ATOM 5283 O O . LEU C 1 191 ? 72.795 48.959 43.731 1.00 104.90 191 LEU C O 1
ATOM 5288 N N . THR C 1 192 ? 72.171 48.355 45.802 1.00 101.83 192 THR C N 1
ATOM 5289 C CA . THR C 1 192 ? 71.252 47.304 45.337 1.00 108.93 192 THR C CA 1
ATOM 5290 C C . THR C 1 192 ? 70.088 47.810 44.438 1.00 116.21 192 THR C C 1
ATOM 5291 O O . THR C 1 192 ? 69.580 47.051 43.606 1.00 124.10 192 THR C O 1
ATOM 5295 N N . ILE C 1 193 ? 69.665 49.070 44.610 1.00 105.81 193 ILE C N 1
ATOM 5296 C CA . ILE C 1 193 ? 68.679 49.645 43.696 1.00 102.25 193 ILE C CA 1
ATOM 5297 C C . ILE C 1 193 ? 69.253 49.664 42.283 1.00 102.72 193 ILE C C 1
ATOM 5298 O O . ILE C 1 193 ? 68.586 49.234 41.340 1.00 106.90 193 ILE C O 1
ATOM 5303 N N . SER C 1 194 ? 70.512 50.116 42.156 1.00 100.31 194 SER C N 1
ATOM 5304 C CA . SER C 1 194 ? 71.257 50.087 40.871 1.00 102.80 194 SER C CA 1
ATOM 5305 C C . SER C 1 194 ? 71.408 48.690 40.327 1.00 107.11 194 SER C C 1
ATOM 5306 O O . SER C 1 194 ? 71.330 48.492 39.134 1.00 117.01 194 SER C O 1
ATOM 5309 N N . LEU C 1 195 ? 71.686 47.727 41.210 1.00 107.90 195 LEU C N 1
ATOM 5310 C CA . LEU C 1 195 ? 71.795 46.311 40.818 1.00 109.66 195 LEU C CA 1
ATOM 5311 C C . LEU C 1 195 ? 70.552 45.794 40.125 1.00 112.22 195 LEU C C 1
ATOM 5312 O O . LEU C 1 195 ? 70.642 45.199 39.055 1.00 126.02 195 LEU C O 1
ATOM 5317 N N . TRP C 1 196 ? 69.393 46.016 40.725 1.00 150.21 196 TRP C N 1
ATOM 5318 C CA . TRP C 1 196 ? 68.161 45.597 40.100 1.00 144.17 196 TRP C CA 1
ATOM 5319 C C . TRP C 1 196 ? 67.743 46.502 38.927 1.00 143.74 196 TRP C C 1
ATOM 5320 O O . TRP C 1 196 ? 66.928 46.101 38.108 1.00 146.39 196 TRP C O 1
ATOM 5331 N N . ALA C 1 197 ? 68.288 47.715 38.855 1.00 140.92 197 ALA C N 1
ATOM 5332 C CA . ALA C 1 197 ? 67.989 48.592 37.732 1.00 141.40 197 ALA C CA 1
ATOM 5333 C C . ALA C 1 197 ? 68.808 48.225 36.519 1.00 144.77 197 ALA C C 1
ATOM 5334 O O . ALA C 1 197 ? 68.318 48.300 35.395 1.00 149.32 197 ALA C O 1
ATOM 5336 N N . VAL C 1 198 ? 70.063 47.834 36.721 1.00 145.00 198 VAL C N 1
ATOM 5337 C CA . VAL C 1 198 ? 70.872 47.420 35.578 1.00 147.73 198 VAL C CA 1
ATOM 5338 C C . VAL C 1 198 ? 70.484 46.024 35.133 1.00 150.35 198 VAL C C 1
ATOM 5339 O O . VAL C 1 198 ? 70.467 45.736 33.940 1.00 155.02 198 VAL C O 1
ATOM 5343 N N . ALA C 1 199 ? 70.072 45.191 36.088 1.00 149.72 199 ALA C N 1
ATOM 5344 C CA . ALA C 1 199 ? 69.599 43.850 35.777 1.00 154.22 199 ALA C CA 1
ATOM 5345 C C . ALA C 1 199 ? 68.478 43.903 34.760 1.00 160.95 199 ALA C C 1
ATOM 5346 O O . ALA C 1 199 ? 68.289 42.963 33.993 1.00 166.28 199 ALA C O 1
ATOM 5348 N N . TRP C 1 200 ? 67.738 45.015 34.754 1.00 164.37 200 TRP C N 1
ATOM 5349 C CA . TRP C 1 200 ? 66.632 45.222 33.810 1.00 170.78 200 TRP C CA 1
ATOM 5350 C C . TRP C 1 200 ? 67.129 45.498 32.371 1.00 175.76 200 TRP C C 1
ATOM 5351 O O . TRP C 1 200 ? 66.326 45.657 31.448 1.00 181.39 200 TRP C O 1
ATOM 5362 N N . PHE C 1 201 ? 68.460 45.494 32.186 1.00 174.78 201 PHE C N 1
ATOM 5363 C CA . PHE C 1 201 ? 69.072 45.621 30.846 1.00 178.33 201 PHE C CA 1
ATOM 5364 C C . PHE C 1 201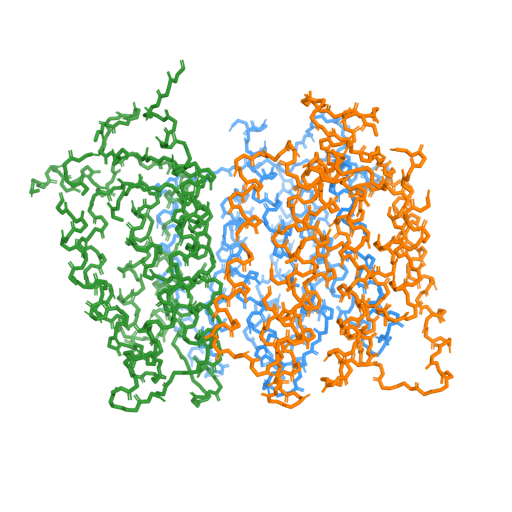 ? 69.909 44.404 30.439 1.00 180.62 201 PHE C C 1
ATOM 5365 O O . PHE C 1 201 ? 70.265 44.265 29.275 1.00 185.38 201 PHE C O 1
ATOM 5373 N N . LYS C 1 202 ? 70.239 43.541 31.397 1.00 180.02 202 LYS C N 1
ATOM 5374 C CA . LYS C 1 202 ? 71.081 42.363 31.109 1.00 184.75 202 LYS C CA 1
ATOM 5375 C C . LYS C 1 202 ? 70.570 41.077 31.787 1.00 182.36 202 LYS C C 1
ATOM 5376 O O . LYS C 1 202 ? 71.038 40.711 32.871 1.00 178.28 202 LYS C O 1
ATOM 5382 N N . ASN C 1 203 ? 69.634 40.378 31.139 1.00 183.99 203 ASN C N 1
ATOM 5383 C CA . ASN C 1 203 ? 69.124 40.750 29.815 1.00 187.61 203 ASN C CA 1
ATOM 5384 C C . ASN C 1 203 ? 67.744 41.395 29.951 1.00 187.10 203 ASN C C 1
ATOM 5385 O O . ASN C 1 203 ? 66.786 40.737 30.356 1.00 185.88 203 ASN C O 1
ATOM 5390 N N . GLY C 1 204 ? 67.667 42.697 29.666 1.00 187.90 204 GLY C N 1
ATOM 5391 C CA . GLY C 1 204 ? 66.393 43.433 29.605 1.00 191.25 204 GLY C CA 1
ATOM 5392 C C . GLY C 1 204 ? 65.301 42.993 30.570 1.00 191.24 204 GLY C C 1
ATOM 5393 O O . GLY C 1 204 ? 64.133 42.913 30.188 1.00 193.37 204 GLY C O 1
ATOM 5394 N N . GLU C 1 205 ? 65.671 42.717 31.824 1.00 190.01 205 GLU C N 1
ATOM 5395 C CA . GLU C 1 205 ? 64.697 42.206 32.812 1.00 191.33 205 GLU C CA 1
ATOM 5396 C C . GLU C 1 205 ? 65.041 42.382 34.305 1.00 187.83 205 GLU C C 1
ATOM 5397 O O . GLU C 1 205 ? 66.206 42.363 34.703 1.00 191.03 205 GLU C O 1
ATOM 5403 N N . THR C 1 206 ? 63.987 42.522 35.116 1.00 140.00 206 THR C N 1
ATOM 5404 C CA . THR C 1 206 ? 64.096 42.624 36.585 1.00 130.25 206 THR C CA 1
ATOM 5405 C C . THR C 1 206 ? 62.742 42.335 37.266 1.00 130.28 206 THR C C 1
ATOM 5406 O O . THR C 1 206 ? 61.718 42.138 36.583 1.00 143.45 206 THR C O 1
ATOM 5410 N N . SER C 1 207 ? 62.740 42.269 38.593 1.00 123.06 207 SER C N 1
ATOM 5411 C CA . SER C 1 207 ? 61.497 42.049 39.317 1.00 125.85 207 SER C CA 1
ATOM 5412 C C . SER C 1 207 ? 61.077 43.274 40.102 1.00 119.24 207 SER C C 1
ATOM 5413 O O . SER C 1 207 ? 61.816 43.775 40.940 1.00 111.71 207 SER C O 1
ATOM 5416 N N . LEU C 1 208 ? 59.872 43.752 39.827 1.00 124.35 208 LEU C N 1
ATOM 5417 C CA . LEU C 1 208 ? 59.383 44.966 40.458 1.00 122.20 208 LEU C CA 1
ATOM 5418 C C . LEU C 1 208 ? 59.196 44.872 41.975 1.00 121.40 208 LEU C C 1
ATOM 5419 O O . LEU C 1 208 ? 59.531 45.814 42.679 1.00 122.59 208 LEU C O 1
ATOM 5424 N N . PRO C 1 209 ? 58.683 43.725 42.490 1.00 121.23 209 PRO C N 1
ATOM 5425 C CA . PRO C 1 209 ? 58.492 43.694 43.938 1.00 118.27 209 PRO C CA 1
ATOM 5426 C C . PRO C 1 209 ? 59.793 43.945 44.717 1.00 116.99 209 PRO C C 1
ATOM 5427 O O . PRO C 1 209 ? 59.765 44.581 45.775 1.00 120.19 209 PRO C O 1
ATOM 5431 N N . LEU C 1 210 ? 60.922 43.480 44.188 1.00 115.50 210 LEU C N 1
ATOM 5432 C CA . LEU C 1 210 ? 62.183 43.587 44.923 1.00 111.99 210 LEU C CA 1
ATOM 5433 C C . LEU C 1 210 ? 62.968 44.873 44.631 1.00 110.12 210 LEU C C 1
ATOM 5434 O O . LEU C 1 210 ? 63.609 45.425 45.530 1.00 109.56 210 LEU C O 1
ATOM 5439 N N . LEU C 1 211 ? 62.908 45.354 43.388 1.00 108.83 211 LEU C N 1
ATOM 5440 C CA . LEU C 1 211 ? 63.420 46.681 43.075 1.00 105.14 211 LEU C CA 1
ATOM 5441 C C . LEU C 1 211 ? 62.660 47.719 43.880 1.00 108.68 211 LEU C C 1
ATOM 5442 O O . LEU C 1 211 ? 63.260 48.638 44.436 1.00 113.31 211 LEU C O 1
ATOM 5447 N N . LEU C 1 212 ? 61.336 47.567 43.959 1.00 112.45 212 LEU C N 1
ATOM 5448 C CA . LEU C 1 212 ? 60.538 48.461 44.790 1.00 111.69 212 LEU C CA 1
ATOM 5449 C C . LEU C 1 212 ? 60.879 48.290 46.253 1.00 110.79 212 LEU C C 1
ATOM 5450 O O . LEU C 1 212 ? 60.975 49.270 46.992 1.00 109.56 212 LEU C O 1
ATOM 5463 N N . TYR C 1 214 ? 63.752 47.561 47.580 1.00 102.36 214 TYR C N 1
ATOM 5464 C CA . TYR C 1 214 ? 64.981 48.298 47.897 1.00 96.87 214 TYR C CA 1
ATOM 5465 C C . TYR C 1 214 ? 64.838 49.803 47.940 1.00 98.55 214 TYR C C 1
ATOM 5466 O O . TYR C 1 214 ? 65.633 50.470 48.594 1.00 104.33 214 TYR C O 1
ATOM 5475 N N . VAL C 1 215 ? 63.822 50.350 47.273 1.00 95.92 215 VAL C N 1
ATOM 5476 C CA . VAL C 1 215 ? 63.515 51.764 47.457 1.00 96.27 215 VAL C CA 1
ATOM 5477 C C . VAL C 1 215 ? 62.928 51.994 48.846 1.00 100.20 215 VAL C C 1
ATOM 5478 O O . VAL C 1 215 ? 63.343 52.906 49.547 1.00 101.37 215 VAL C O 1
ATOM 5490 N N . TYR C 1 217 ? 63.405 50.097 51.376 1.00 93.92 217 TYR C N 1
ATOM 5491 C CA . TYR C 1 217 ? 64.568 49.890 52.234 1.00 89.56 217 TYR C CA 1
ATOM 5492 C C . TYR C 1 217 ? 65.353 51.173 52.474 1.00 89.80 217 TYR C C 1
ATOM 5493 O O . TYR C 1 217 ? 65.767 51.437 53.596 1.00 98.53 217 TYR C O 1
ATOM 5502 N N . LEU C 1 218 ? 65.580 51.944 51.408 1.00 83.53 218 LEU C N 1
ATOM 5503 C CA . LEU C 1 218 ? 66.386 53.156 51.474 1.00 83.59 218 LEU C CA 1
ATOM 5504 C C . LEU C 1 218 ? 65.743 54.186 52.398 1.00 84.99 218 LEU C C 1
ATOM 5505 O O . LEU C 1 218 ? 66.414 54.769 53.271 1.00 88.25 218 LEU C O 1
ATOM 5510 N N . CYS C 1 219 ? 64.449 54.412 52.216 1.00 84.92 219 CYS C N 1
ATOM 5511 C CA . CYS C 1 219 ? 63.722 55.299 53.099 1.00 85.26 219 CYS C CA 1
ATOM 5512 C C . CYS C 1 219 ? 63.909 54.863 54.548 1.00 88.90 219 CYS C C 1
ATOM 5513 O O . CYS C 1 219 ? 64.449 55.619 55.375 1.00 94.63 219 CYS C O 1
ATOM 5516 N N . ASN C 1 220 ? 63.499 53.628 54.838 1.00 85.23 220 ASN C N 1
ATOM 5517 C CA . ASN C 1 220 ? 63.563 53.072 56.181 1.00 79.81 220 ASN C CA 1
ATOM 5518 C C . ASN C 1 220 ? 64.964 53.132 56.786 1.00 83.64 220 ASN C C 1
ATOM 5519 O O . ASN C 1 220 ? 65.116 53.350 57.985 1.00 86.76 220 ASN C O 1
ATOM 5524 N N . SER C 1 221 ? 65.987 52.940 55.959 1.00 91.44 221 SER C N 1
ATOM 5525 C CA . SER C 1 221 ? 67.353 52.988 56.459 1.00 91.13 221 SER C CA 1
ATOM 5526 C C . SER C 1 221 ? 67.749 54.402 56.913 1.00 88.17 221 SER C C 1
ATOM 5527 O O . SER C 1 221 ? 68.633 54.549 57.754 1.00 93.47 221 SER C O 1
ATOM 5530 N N . VAL C 1 222 ? 67.063 55.437 56.401 1.00 78.89 222 VAL C N 1
ATOM 5531 C CA . VAL C 1 222 ? 67.225 56.768 56.989 1.00 71.15 222 VAL C CA 1
ATOM 5532 C C . VAL C 1 222 ? 66.473 56.851 58.295 1.00 73.02 222 VAL C C 1
ATOM 5533 O O . VAL C 1 222 ? 67.001 57.360 59.280 1.00 73.54 222 VAL C O 1
ATOM 5537 N N . TYR C 1 223 ? 65.260 56.304 58.333 1.00 74.73 223 TYR C N 1
ATOM 5538 C CA . TYR C 1 223 ? 64.547 56.179 59.619 1.00 78.67 223 TYR C CA 1
ATOM 5539 C C . TYR C 1 223 ? 65.377 55.448 60.680 1.00 80.43 223 TYR C C 1
ATOM 5540 O O . TYR C 1 223 ? 65.489 55.915 61.812 1.00 84.71 223 TYR C O 1
ATOM 5549 N N . GLY C 1 224 ? 65.927 54.286 60.305 1.00 80.82 224 GLY C N 1
ATOM 5550 C CA . GLY C 1 224 ? 66.795 53.488 61.186 1.00 77.60 224 GLY C CA 1
ATOM 5551 C C . GLY C 1 224 ? 67.884 54.312 61.848 1.00 75.04 224 GLY C C 1
ATOM 5552 O O . GLY C 1 224 ? 67.985 54.368 63.077 1.00 73.19 224 GLY C O 1
ATOM 5553 N N . TYR C 1 225 ? 68.672 54.991 61.039 1.00 72.65 225 TYR C N 1
ATOM 5554 C CA . TYR C 1 225 ? 69.684 55.875 61.565 1.00 75.93 225 TYR C CA 1
ATOM 5555 C C . TYR C 1 225 ? 69.102 56.855 62.592 1.00 76.10 225 TYR C C 1
ATOM 5556 O O . TYR C 1 225 ? 69.574 56.912 63.740 1.00 76.84 225 TYR C O 1
ATOM 5565 N N . ILE C 1 226 ? 68.046 57.574 62.213 1.00 75.51 226 ILE C N 1
ATOM 5566 C CA . ILE C 1 226 ? 67.355 58.478 63.171 1.00 75.80 226 ILE C CA 1
ATOM 5567 C C . ILE C 1 226 ? 66.904 57.783 64.481 1.00 76.90 226 ILE C C 1
ATOM 5568 O O . ILE C 1 226 ? 67.272 58.227 65.574 1.00 80.97 226 ILE C O 1
ATOM 5573 N N . ASN C 1 227 ? 66.144 56.688 64.359 1.00 72.90 227 ASN C N 1
ATOM 5574 C CA . ASN C 1 227 ? 65.565 56.002 65.520 1.00 75.47 227 ASN C CA 1
ATOM 5575 C C . ASN C 1 227 ? 66.575 55.335 66.389 1.00 78.77 227 ASN C C 1
ATOM 5576 O O . ASN C 1 227 ? 66.473 55.391 67.620 1.00 85.95 227 ASN C O 1
ATOM 5581 N N . TRP C 1 228 ? 67.510 54.624 65.760 1.00 78.90 228 TRP C N 1
ATOM 5582 C CA . TRP C 1 228 ? 68.656 54.060 66.476 1.00 78.65 228 TRP C CA 1
ATOM 5583 C C . TRP C 1 228 ? 69.497 55.104 67.220 1.00 79.26 228 TRP C C 1
ATOM 5584 O O . TRP C 1 228 ? 70.035 54.812 68.283 1.00 82.76 228 TRP C O 1
ATOM 5595 N N . THR C 1 229 ? 69.579 56.326 66.703 1.00 76.38 229 THR C N 1
ATOM 5596 C CA . THR C 1 229 ? 70.141 57.393 67.513 1.00 80.50 229 THR C CA 1
ATOM 5597 C C . THR C 1 229 ? 69.341 57.616 68.801 1.00 88.53 229 THR C C 1
ATOM 5598 O O . THR C 1 229 ? 69.908 57.589 69.899 1.00 95.69 229 THR C O 1
ATOM 5602 N N . LYS C 1 230 ? 68.029 57.816 68.669 1.00 93.91 230 LYS C N 1
ATOM 5603 C CA . LYS C 1 230 ? 67.158 57.971 69.844 1.00 96.96 230 LYS C CA 1
ATOM 5604 C C . LYS C 1 230 ? 67.381 56.809 70.831 1.00 94.31 230 LYS C C 1
ATOM 5605 O O . LYS C 1 230 ? 67.342 56.995 72.052 1.00 102.21 230 LYS C O 1
ATO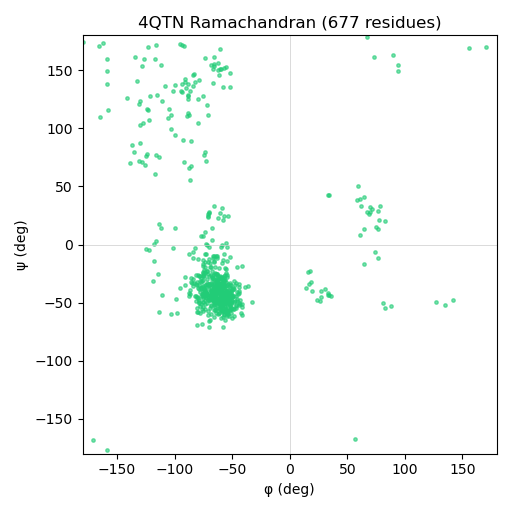M 5611 N N . LEU C 1 231 ? 67.688 55.644 70.281 1.00 84.25 231 LEU C N 1
ATOM 5612 C CA . LEU C 1 231 ? 67.828 54.417 71.034 1.00 82.86 231 LEU C CA 1
ATOM 5613 C C . LEU C 1 231 ? 69.152 54.419 71.792 1.00 84.73 231 LEU C C 1
ATOM 5614 O O . LEU C 1 231 ? 69.211 54.075 72.972 1.00 90.57 231 LEU C O 1
ATOM 5619 N N . VAL C 1 232 ? 70.222 54.792 71.100 1.00 85.07 232 VAL C N 1
ATOM 5620 C CA . VAL C 1 232 ? 71.546 54.871 71.716 1.00 87.66 232 VAL C CA 1
ATOM 5621 C C . VAL C 1 232 ? 71.551 55.814 72.919 1.00 88.64 232 VAL C C 1
ATOM 5622 O O . VAL C 1 232 ? 72.243 55.565 73.883 1.00 96.37 232 VAL C O 1
ATOM 5626 N N . LYS C 1 233 ? 70.773 56.894 72.855 1.00 84.82 233 LYS C N 1
ATOM 5627 C CA . LYS C 1 233 ? 70.641 57.779 73.998 1.00 86.33 233 LYS C CA 1
ATOM 5628 C C . LYS C 1 233 ? 69.873 57.139 75.131 1.00 92.13 233 LYS C C 1
ATOM 5629 O O . LYS C 1 233 ? 70.257 57.271 76.269 1.00 102.71 233 LYS C O 1
ATOM 5635 N N . ARG C 1 234 ? 68.792 56.431 74.827 1.00 97.89 234 ARG C N 1
ATOM 5636 C CA . ARG C 1 234 ? 67.979 55.832 75.891 1.00 108.67 234 ARG C CA 1
ATOM 5637 C C . ARG C 1 234 ? 68.842 54.963 76.810 1.00 114.19 234 ARG C C 1
ATOM 5638 O O . ARG C 1 234 ? 68.429 54.630 77.921 1.00 128.42 234 ARG C O 1
ATOM 5646 N N . HIS C 1 235 ? 70.062 54.651 76.369 1.00 110.83 235 HIS C N 1
ATOM 5647 C CA . HIS C 1 235 ? 70.924 53.723 77.108 1.00 120.60 235 HIS C CA 1
ATOM 5648 C C . HIS C 1 235 ? 72.398 54.145 77.171 1.00 128.72 235 HIS C C 1
ATOM 5649 O O . HIS C 1 235 ? 73.268 53.513 76.561 1.00 126.06 235 HIS C O 1
ATOM 5656 N N . SER C 1 236 ? 72.663 55.213 77.934 1.00 136.77 236 SER C N 1
ATOM 5657 C CA . SER C 1 236 ? 73.927 55.943 77.847 1.00 142.93 236 SER C CA 1
ATOM 5658 C C . SER C 1 236 ? 74.096 56.972 78.962 1.00 160.91 236 SER C C 1
ATOM 5659 O O . SER C 1 236 ? 73.288 57.052 79.903 1.00 164.84 236 SER C O 1
ATOM 5662 N N . GLY C 1 237 ? 75.109 57.819 78.783 1.00 135.30 237 GLY C N 1
ATOM 5663 C CA . GLY C 1 237 ? 75.647 58.672 79.834 1.00 162.57 237 GLY C CA 1
ATOM 5664 C C . GLY C 1 237 ? 74.691 59.511 80.657 1.00 187.90 237 GLY C C 1
ATOM 5665 O O . GLY C 1 237 ? 74.832 59.591 81.877 1.00 198.96 237 GLY C O 1
ATOM 5666 N N . GLN C 1 238 ? 73.749 60.176 79.998 1.00 197.89 238 GLN C N 1
ATOM 5667 C CA . GLN C 1 238 ? 72.789 61.013 80.714 1.00 195.60 238 GLN C CA 1
ATOM 5668 C C . GLN C 1 238 ? 73.477 62.260 81.276 1.00 184.52 238 GLN C C 1
ATOM 5669 O O . GLN C 1 238 ? 73.433 62.523 82.484 1.00 172.13 238 GLN C O 1
#

Solvent-accessible surface area: 30768 Å² total

Sequence (683 aa):
GSLAWWKRELFGGWTHFEAVWLLFLGIQAVVFVFNPDSWLASVAAVTGILCVVFVGKGKISNYLFGLISVSLYAYVSYTFKLYGELNLLVYVPVQFVGFAWRKHALGETAETEEVKAKALTVRQWLLVVAASVVGTSVYIEWLHHLGSALPTLDGVTVVVSIVAQVLILRYREQWALWIVVNILTISLWAVAWFKNGETSLPLLLYVYLCNSVYGYINWTKLVKRHSGSLAWWKRELFGGWTHFEAVWLLFLGIQAVVFVFNPDSWLASVAAVTGILCVVFVGKGKISNYLFGLISVSLYAYVSYTFKLYGELNLLVYVPVQFVGFAWRKHALGETAETEEVKAKALTVRQWLLVVAASVVGTSVYIEWLHHLGSALPTLDGVTVVVSIVAQVLILRYREQWALWIVVNILTISLWAVAWFKNGETSLPLLLYVYLCNSVYGYINWTKLVKRHSGSLAWWKRELFGGWTHFEAVWLLFLGIQAVVFVFNPDSWLASVAAVTGILCVVFVGKGKISNYLFGLISVSLYAYVSYTFKLYGELNLLVYVPVQFVGFAWRKHALGETAETEEVKAKALTVRQWLLVVAASVVGTSVYIEWLHHLGSALPTLDGVTVVVSIVAQVLILRYREQWALWIVVNILTISLWAVAWFKNGETSLPLLLYVYLCNSVYGYINWTKLVKRHSGQ

B-factor: mean 117.74, std 29.55, range [65.3, 233.58]

Organism: Neisseria mucosa (strain ATCC 25996 / DSM 4631 / NCTC 10774 / M26) (NCBI:txid546266)

Nearest PDB structures (foldseek):
  4qtn-assembly1_B  TM=1.004E+00  e=5.023E-29  Neisseria mucosa ATCC 25996
  4xzc-assembly1_A  TM=2.187E-01  e=4.577E+00  Kupe virus
  4qtn-assembly1_B  TM=9.973E-01  e=6.488E-27  Neisseria mucosa ATCC 25996
  6me8-assembly2_B  TM=2.663E-01  e=4.129E+00  Escherichia coli
  4qtn-assembly1_B  TM=1.000E+00  e=3.763E-26  Neisseria mucosa ATCC 25996

Foldseek 3Di:
DDPLQVCLQPPNDDDPVLVVVLVLLVVLVVLCVVPVPCCLLSLLLNLVSCLLSCVLQQGLVSLVSLLSNLVSVCVVCVVLPLPLSLSPVNVNVLSVLLSVLVVAAQDDVRRGGHGQAAADDPVRVVCLVVVLVVVLVVVVVVQPVVHDPQDPLSSSLNSLVNSLSVCSVRYLCSLVSLLVSLVSVLVVQVVSCVVPVDHDPSVNSSCSNVSSVSSSVSSVVSNVVND/DDPVQCVLLVPNDDDPVLVVPLVLLVVLVVLCVVCVPCVLLSLLLNLPSLLLSSVLQQRLVSLVSQLSNLVSVCVQVVVLVLPLSLSVVHVNVLSVVLSCLVVAFQDDPSSHTHGQAAEDDPVRVVVLVVCLVVCLVVVVVVCVPPHDPDDVLSSSLNSLVRSLSVCSVRYLCSLVSQLVSLVSVLVVQVCSCVVDNDGDDSVNSSCSNVVSVSSSVSSVVSNVVRD/DDPLQVCLLPPNDDDPVLVVVLVLLVVLVVVCVVPVPPVLLSLLQNLVSQLLSCVLQQGLCSLVSQLSNLVSVCVQCVVLVLPLSLSPPNSNVVSVVLSVLVVAAADDVSSGGHGQAAEDDPVSVVVLVVVLVVCLVVVVVPCCVVHHDADVLSSVLNSLVRSLSVCSVRYLCSLVSLLVNLVSVLVVQVVSCVVVVDHDDSNNSSCSNVSSVSSSVSSVVRNVVHDDD

GO terms:
  GO:0016020 membrane (C, IDA)
  GO:0070207 protein homotrimerization (P, IDA)
  GO:0042802 identical protein binding (F, IPI)